Protein 1JIW (pdb70)

B-factor: mean 19.53, std 8.68, range [1.13, 108.98]

Secondary structure (DSSP, 8-state):
-B-----HHHH-EEEEEEETTSS-EEEEEEEEEEEGGGTEEEEEESGGGGGGTSSS---EEEEETTEEEEE-TTS-EEEEEEEEETTEEEEE-SSS-EEEEEE--/---HHHHHHHHHHTTT--S-SS-BTTB----HHHHHHHHTTT---PPPPTT-SSEEEEEEE-SS--HHHH-GGGT-TT-S-----B---HHHHHHHHHHHHHHHHHBSEEEEEEEESS-SSEEEEEESS-SSSSEEE--TTS-TTTTTEEEEE-BTTB-TTTS--TTSHHHHHHHHHHHHHHT---SSS--TTSS---GGG-SSTT-STTT-TT--S-GGGGT-B-TT---SS--HHHHHHHHHHH-B-TTTT-S--EEETT--S--GGGB--STT----EEE---SS--EEE-TT--S--EEE-STT-EEB-TT-BS-EEE-TT----EEE--SS--EEE--SS--EEE--SS--EEE--SS--EEE--SS--EEE-SSGGGG-SSS-EEETT--TTT-EEE-TT-HHHHTT----EE-SS--S-TTEEEEEEETTTTEEEEEEESSSSSS--EEEEEES---GGGEE-

Foldseek 3Di:
DDDPLNVVQVVQVCPLDFCDQDADLNAGGHDLLRLLCLQQVVVFADDADPPDPFREWEEAKEQDDDPCQVAVCVFDVQDGHQADKDTQDPQLVVLLVLLVVLLCLWFGYHYHYPYYHPPTQAYEIEGAHDPQDQKAAAAQVGDSSGQRYIYGHDDPVDCQLVHDDAFAPNLLSSNQRNLRSRRTAQSFDDDGRPDDDDPSRGNGQPSAQLAASNHPHHPVSSPWFLPNTGQNHGGQSSSSNSCVHGHTDLVHAQEAAEFEDPGPNPRPQRYDDAQQDRHADEDDHNHYAYEYEQARHAEAWEEAQDAQRFIAGSNTGRRYHYYPPDGHAEYEAYQEAYEYHADQEAHEYADAHYAYEYEHAHYAYEYEDHHFQYEYDDQELNRAFPVGGHEHEDDEEPRYAYEDCNYCCCPPVVAEADEDCFADQQARYKYWAADPVQQKIKIFGRRPSRRDTTHMHIYNHHYDPVRYHD/DAFDFDALVRVFAWKKKAWDVDPLIFIKGRHRDDDVQQRFGAIDGRQVSCVVQFVDGFGGKHTDRFFIFGDDRNNDGGDTFGHPDVQWTWDAGPVGIMMIMGHDD

Nearest PDB structures (foldseek):
  1jiw-assembly1_I  TM=1.010E+00  e=5.909E-21  Pseudomonas aeruginosa
  2rn4-assembly1_A  TM=8.872E-01  e=5.050E-16  Pseudomonas aeruginosa
  1smp-assembly1_I  TM=8.822E-01  e=5.347E-09  Dickeya chrysanthemi
  6iy4-assembly1_I  TM=8.997E-01  e=4.494E-07  Flavobacterium sp. YS-80-122
  7mhw-assembly1_A  TM=7.339E-01  e=1.646E-05  Escherichia coli

Structure (mmCIF, N/CA/C/O backbone):
data_1JIW
#
_entry.id   1JIW
#
_cell.length_a   75.627
_cell.length_b   118.432
_cell.length_c   91.995
_cell.angle_alpha   90.00
_cell.angle_beta   90.00
_cell.angle_gamma   90.00
#
_symmetry.space_group_name_H-M   'P 21 21 2'
#
loop_
_entity.id
_entity.type
_entity.pdbx_description
1 polymer 'ALKALINE METALLOPROTEINASE'
2 polymer 'PROTEINASE INHIBITOR'
3 non-polymer 'ZINC ION'
4 non-polymer 'CALCIUM ION'
5 water water
#
loop_
_atom_site.group_PDB
_atom_site.id
_atom_site.type_symbol
_atom_site.label_atom_id
_atom_site.label_alt_id
_atom_site.label_comp_id
_atom_site.label_asym_id
_atom_site.label_entity_id
_atom_site.label_seq_id
_atom_site.pdbx_PDB_ins_code
_atom_site.Cartn_x
_atom_site.Cartn_y
_atom_site.Cartn_z
_atom_site.occupancy
_atom_site.B_iso_or_equiv
_atom_site.auth_seq_id
_atom_site.auth_comp_id
_atom_site.auth_asym_id
_atom_site.auth_atom_id
_atom_site.pdbx_PDB_model_num
ATOM 1 N N . GLY A 1 1 ? 46.556 40.404 12.683 1.00 24.52 1 GLY P N 1
ATOM 2 C CA . GLY A 1 1 ? 46.288 39.856 11.329 1.00 21.16 1 GLY P CA 1
ATOM 3 C C . GLY A 1 1 ? 47.520 39.894 10.448 1.00 20.39 1 GLY P C 1
ATOM 4 O O . GLY A 1 1 ? 48.507 40.558 10.773 1.00 17.79 1 GLY P O 1
ATOM 5 N N . ARG A 1 2 ? 47.462 39.176 9.331 1.00 17.43 2 ARG P N 1
ATOM 6 C CA . ARG A 1 2 ? 48.574 39.127 8.391 1.00 17.67 2 ARG P CA 1
ATOM 7 C C . ARG A 1 2 ? 48.996 40.529 7.959 1.00 16.68 2 ARG P C 1
ATOM 8 O O . ARG A 1 2 ? 48.168 41.350 7.564 1.00 15.52 2 ARG P O 1
ATOM 16 N N . SER A 1 3 ? 50.294 40.796 8.040 1.00 14.92 3 SER P N 1
ATOM 17 C CA . SER A 1 3 ? 50.835 42.095 7.657 1.00 15.00 3 SER P CA 1
ATOM 18 C C . SER A 1 3 ? 50.926 42.196 6.140 1.00 16.24 3 SER P C 1
ATOM 19 O O . SER A 1 3 ? 50.800 41.195 5.432 1.00 14.14 3 SER P O 1
ATOM 22 N N . ASP A 1 4 ? 51.151 43.406 5.640 1.00 13.77 4 ASP P N 1
ATOM 23 C CA . ASP A 1 4 ? 51.294 43.592 4.207 1.00 16.47 4 ASP P CA 1
ATOM 24 C C . ASP A 1 4 ? 52.523 42.816 3.742 1.00 15.10 4 ASP P C 1
ATOM 25 O O . ASP A 1 4 ? 52.525 42.229 2.660 1.00 15.28 4 ASP P O 1
ATOM 30 N N . ALA A 1 5 ? 53.564 42.807 4.572 1.00 15.17 5 ALA P N 1
ATOM 31 C CA . ALA A 1 5 ? 54.797 42.103 4.235 1.00 12.62 5 ALA P CA 1
ATOM 32 C C . ALA A 1 5 ? 54.539 40.613 4.046 1.00 13.50 5 ALA P C 1
ATOM 33 O O . ALA A 1 5 ? 55.034 40.002 3.097 1.00 12.76 5 ALA P O 1
ATOM 35 N N . TYR A 1 6 ? 53.763 40.024 4.950 1.00 12.14 6 TYR P N 1
ATOM 36 C CA . TYR A 1 6 ? 53.462 38.606 4.836 1.00 11.20 6 TYR P CA 1
ATOM 37 C C . TYR A 1 6 ? 52.670 38.350 3.560 1.00 12.52 6 TYR P C 1
ATOM 38 O O . TYR A 1 6 ? 52.964 37.419 2.807 1.00 13.39 6 TYR P O 1
ATOM 47 N N . THR A 1 7 ? 51.665 39.185 3.316 1.00 12.32 7 THR P N 1
ATOM 48 C CA . THR A 1 7 ? 50.834 39.038 2.131 1.00 14.33 7 THR P CA 1
ATOM 49 C C . THR A 1 7 ? 51.645 39.129 0.838 1.00 14.71 7 THR P C 1
ATOM 50 O O . THR A 1 7 ? 51.368 38.412 -0.120 1.00 13.32 7 THR P O 1
ATOM 54 N N . GLN A 1 8 ? 52.646 40.005 0.805 1.00 13.63 8 GLN P N 1
ATOM 55 C CA . GLN A 1 8 ? 53.468 40.125 -0.394 1.00 14.14 8 GLN P CA 1
ATOM 56 C C . GLN A 1 8 ? 54.198 38.810 -0.648 1.00 13.23 8 GLN P C 1
ATOM 57 O O . GLN A 1 8 ? 54.275 38.344 -1.783 1.00 12.59 8 GLN P O 1
ATOM 63 N N . VAL A 1 9 ? 54.726 38.217 0.416 1.00 11.92 9 VAL P N 1
ATOM 64 C CA . VAL A 1 9 ? 55.437 36.946 0.312 1.00 13.35 9 VAL P CA 1
ATOM 65 C C . VAL A 1 9 ? 54.490 35.878 -0.215 1.00 14.15 9 VAL P C 1
ATOM 66 O O . VAL A 1 9 ? 54.764 35.221 -1.219 1.00 13.84 9 VAL P O 1
ATOM 70 N N . ASP A 1 10 ? 53.367 35.714 0.471 1.00 13.29 10 ASP P N 1
ATOM 71 C CA . ASP A 1 10 ? 52.385 34.721 0.078 1.00 15.48 10 ASP P CA 1
ATOM 72 C C . ASP A 1 10 ? 51.942 34.922 -1.371 1.00 15.00 10 ASP P C 1
ATOM 73 O O . ASP A 1 10 ? 51.866 33.964 -2.138 1.00 14.18 10 ASP P O 1
ATOM 78 N N . ASN A 1 11 ? 51.676 36.165 -1.760 1.00 12.80 11 ASN P N 1
ATOM 79 C CA . ASN A 1 11 ? 51.238 36.423 -3.127 1.00 13.66 11 ASN P CA 1
ATOM 80 C C . ASN A 1 11 ? 52.263 36.057 -4.196 1.00 14.67 11 ASN P C 1
ATOM 81 O O . ASN A 1 11 ? 51.905 35.470 -5.216 1.00 13.05 11 ASN P O 1
ATOM 86 N N . PHE A 1 12 ? 53.534 36.387 -3.979 1.00 12.52 12 PHE P N 1
ATOM 87 C CA . PHE A 1 12 ? 54.524 36.066 -5.000 1.00 14.04 12 PHE P CA 1
ATOM 88 C C . PHE A 1 12 ? 54.853 34.577 -5.049 1.00 14.50 12 PHE P C 1
ATOM 89 O O . PHE A 1 12 ? 55.212 34.049 -6.102 1.00 13.65 12 PHE P O 1
ATOM 97 N N . LEU A 1 13 ? 54.727 33.896 -3.914 1.00 13.32 13 LEU P N 1
ATOM 98 C CA . LEU A 1 13 ? 54.985 32.462 -3.877 1.00 16.06 13 LEU P CA 1
ATOM 99 C C . LEU A 1 13 ? 53.974 31.756 -4.776 1.00 18.39 13 LEU P C 1
ATOM 100 O O . LEU A 1 13 ? 54.240 30.675 -5.300 1.00 18.01 13 LEU P O 1
ATOM 105 N N . HIS A 1 14 ? 52.813 32.381 -4.946 1.00 15.65 14 HIS P N 1
ATOM 106 C CA . HIS A 1 14 ? 51.745 31.821 -5.768 1.00 17.73 14 HIS P CA 1
ATOM 107 C C . HIS A 1 14 ? 51.627 32.495 -7.134 1.00 16.23 14 HIS P C 1
ATOM 108 O O . HIS A 1 14 ? 50.664 32.264 -7.865 1.00 16.02 14 HIS P O 1
ATOM 115 N N . ALA A 1 15 ? 52.601 33.329 -7.482 1.00 15.54 15 ALA P N 1
ATOM 116 C CA . ALA A 1 15 ? 52.560 34.026 -8.763 1.00 13.46 15 ALA P CA 1
ATOM 117 C C . ALA A 1 15 ? 52.889 33.095 -9.930 1.00 15.69 15 ALA P C 1
ATOM 118 O O . ALA A 1 15 ? 53.572 32.087 -9.755 1.00 13.55 15 ALA P O 1
ATOM 120 N N . TYR A 1 16 ? 52.388 33.441 -11.113 1.00 13.33 16 TYR P N 1
ATOM 121 C CA . TYR A 1 16 ? 52.632 32.665 -12.328 1.00 14.36 16 TYR P CA 1
ATOM 122 C C . TYR A 1 16 ? 52.293 31.188 -12.145 1.00 15.95 16 TYR P C 1
ATOM 123 O O . TYR A 1 16 ? 53.041 30.310 -12.574 1.00 17.01 16 TYR P O 1
ATOM 132 N N . ALA A 1 17 ? 51.155 30.915 -11.515 1.00 14.66 17 ALA P N 1
ATOM 133 C CA . ALA A 1 17 ? 50.740 29.536 -11.275 1.00 15.55 17 ALA P CA 1
ATOM 134 C C . ALA A 1 17 ? 50.444 28.802 -12.584 1.00 13.49 17 ALA P C 1
ATOM 135 O O . ALA A 1 17 ? 49.894 29.383 -13.521 1.00 15.28 17 ALA P O 1
ATOM 137 N N . ARG A 1 18 ? 50.820 27.527 -12.647 1.00 14.15 18 ARG P N 1
ATOM 138 C CA . ARG A 1 18 ? 50.575 26.717 -13.840 1.00 14.80 18 ARG P CA 1
ATOM 139 C C . ARG A 1 18 ? 50.317 25.268 -13.440 1.00 14.74 18 ARG P C 1
ATOM 140 O O . ARG A 1 18 ? 50.722 24.836 -12.360 1.00 16.11 18 ARG P O 1
ATOM 148 N N . GLY A 1 19 ? 49.628 24.529 -14.306 1.00 14.83 19 GLY P N 1
ATOM 149 C CA . GLY A 1 19 ? 49.353 23.131 -14.026 1.00 18.28 19 GLY P CA 1
ATOM 150 C C . GLY A 1 19 ? 48.023 22.832 -13.358 1.00 20.34 19 GLY P C 1
ATOM 151 O O . GLY A 1 19 ? 47.691 21.666 -13.146 1.00 23.97 19 GLY P O 1
ATOM 152 N N . GLY A 1 20 ? 47.258 23.867 -13.025 1.00 19.67 20 GLY P N 1
ATOM 153 C CA . GLY A 1 20 ? 45.969 23.649 -12.384 1.00 23.77 20 GLY P CA 1
ATOM 154 C C . GLY A 1 20 ? 44.994 22.915 -13.290 1.00 27.17 20 GLY P C 1
ATOM 155 O O . GLY A 1 20 ? 45.285 22.692 -14.462 1.00 23.85 20 GLY P O 1
ATOM 156 N N . ASP A 1 21 ? 43.833 22.540 -12.758 1.00 26.87 21 ASP P N 1
ATOM 157 C CA . ASP A 1 21 ? 42.835 21.826 -13.549 1.00 28.99 21 ASP P CA 1
ATOM 158 C C . ASP A 1 21 ? 41.940 22.753 -14.364 1.00 26.85 21 ASP P C 1
ATOM 159 O O . ASP A 1 21 ? 41.395 22.351 -15.392 1.00 28.45 21 ASP P O 1
ATOM 164 N N . GLU A 1 22 ? 41.786 23.992 -13.910 1.00 25.88 22 GLU P N 1
ATOM 165 C CA . GLU A 1 22 ? 40.945 24.948 -14.619 1.00 26.01 22 GLU P CA 1
ATOM 166 C C . GLU A 1 22 ? 41.672 25.547 -15.817 1.00 24.66 22 GLU P C 1
ATOM 167 O O . GLU A 1 22 ? 42.902 25.579 -15.861 1.00 24.23 22 GLU P O 1
ATOM 173 N N . LEU A 1 23 ? 40.898 26.019 -16.788 1.00 23.09 23 LEU P N 1
ATOM 174 C CA . LEU A 1 23 ? 41.451 26.620 -17.994 1.00 20.51 23 LEU P CA 1
ATOM 175 C C . LEU A 1 23 ? 42.131 27.948 -17.689 1.00 22.27 23 LEU P C 1
ATOM 176 O O . LEU A 1 23 ? 41.763 28.646 -16.745 1.00 21.89 23 LEU P O 1
ATOM 181 N N . VAL A 1 24 ? 43.130 28.278 -18.501 1.00 19.59 24 VAL P N 1
ATOM 182 C CA . VAL A 1 24 ? 43.875 29.524 -18.380 1.00 18.81 24 VAL P CA 1
ATOM 183 C C . VAL A 1 24 ? 43.953 30.092 -19.793 1.00 16.15 24 VAL P C 1
ATOM 184 O O . VAL A 1 24 ? 44.454 29.433 -20.704 1.00 17.59 24 VAL P O 1
ATOM 188 N N . ASN A 1 25 ? 43.438 31.304 -19.972 1.00 16.06 25 ASN P N 1
ATOM 189 C CA . ASN A 1 25 ? 43.425 31.956 -21.277 1.00 17.16 25 ASN P CA 1
ATOM 190 C C . ASN A 1 25 ? 42.715 31.085 -22.314 1.00 18.43 25 ASN P C 1
ATOM 191 O O . ASN A 1 25 ? 43.087 31.074 -23.488 1.00 18.58 25 ASN P O 1
ATOM 196 N N . GLY A 1 26 ? 41.699 30.349 -21.871 1.00 17.82 26 GLY P N 1
ATOM 197 C CA . GLY A 1 26 ? 40.951 29.490 -22.775 1.00 18.53 26 GLY P CA 1
ATOM 198 C C . GLY A 1 26 ? 41.692 28.221 -23.159 1.00 18.66 26 GLY P C 1
ATOM 199 O O . GLY A 1 26 ? 41.292 27.511 -24.084 1.00 20.32 26 GLY P O 1
ATOM 200 N N . HIS A 1 27 ? 42.774 27.934 -22.444 1.00 15.62 27 HIS P N 1
ATOM 201 C CA . HIS A 1 27 ? 43.583 26.750 -22.715 1.00 15.04 27 HIS P CA 1
ATOM 202 C C . HIS A 1 27 ? 43.811 25.940 -21.453 1.00 14.32 27 HIS P C 1
ATOM 203 O O . HIS A 1 27 ? 43.696 26.452 -20.341 1.00 13.99 27 HIS P O 1
ATOM 210 N N . PRO A 1 28 ? 44.122 24.647 -21.609 1.00 14.41 28 PRO P N 1
ATOM 211 C CA . PRO A 1 28 ? 44.373 23.870 -20.398 1.00 14.60 28 PRO P CA 1
ATOM 212 C C . PRO A 1 28 ? 45.733 24.368 -19.906 1.00 15.04 28 PRO P C 1
ATOM 213 O O . PRO A 1 28 ? 46.541 24.847 -20.708 1.00 13.54 28 PRO P O 1
ATOM 217 N N . SER A 1 29 ? 45.976 24.278 -18.603 1.00 12.23 29 SER P N 1
ATOM 218 C CA . SER A 1 29 ? 47.240 24.720 -18.020 1.00 12.40 29 SER P CA 1
ATOM 219 C C . SER A 1 29 ? 48.120 23.496 -17.773 1.00 12.71 29 SER P C 1
ATOM 220 O O . SER A 1 29 ? 47.698 22.545 -17.121 1.00 13.42 29 SER P O 1
ATOM 223 N N . TYR A 1 30 ? 49.343 23.530 -18.292 1.00 12.76 30 TYR P N 1
ATOM 224 C CA . TYR A 1 30 ? 50.281 22.412 -18.169 1.00 12.18 30 TYR P CA 1
ATOM 225 C C . TYR A 1 30 ? 51.406 22.614 -17.167 1.00 13.93 30 TYR P C 1
ATOM 226 O O . TYR A 1 30 ? 51.874 23.735 -16.951 1.00 12.73 30 TYR P O 1
ATOM 235 N N . THR A 1 31 ? 51.849 21.509 -16.574 1.00 14.05 31 THR P N 1
ATOM 236 C CA . THR A 1 31 ? 52.973 21.542 -15.647 1.00 13.22 31 THR P CA 1
ATOM 237 C C . THR A 1 31 ? 54.186 21.546 -16.568 1.00 13.55 31 THR P C 1
ATOM 238 O O . THR A 1 31 ? 54.047 21.349 -17.774 1.00 13.41 31 THR P O 1
ATOM 242 N N . VAL A 1 32 ? 55.368 21.768 -16.006 1.00 11.14 32 VAL P N 1
ATOM 243 C CA . VAL A 1 32 ? 56.593 21.767 -16.792 1.00 11.96 32 VAL P CA 1
ATOM 244 C C . VAL A 1 32 ? 56.751 20.425 -17.511 1.00 14.50 32 VAL P C 1
ATOM 245 O O . VAL A 1 32 ? 57.067 20.375 -18.700 1.00 13.23 32 VAL P O 1
ATOM 249 N N . ASP A 1 33 ? 56.510 19.334 -16.793 1.00 14.17 33 ASP P N 1
ATOM 250 C CA . ASP A 1 33 ? 56.650 18.012 -17.392 1.00 15.43 33 ASP P CA 1
ATOM 251 C C . ASP A 1 33 ? 55.660 17.781 -18.534 1.00 14.11 33 ASP P C 1
ATOM 252 O O . ASP A 1 33 ? 56.021 17.216 -19.565 1.00 14.34 33 ASP P O 1
ATOM 257 N N . GLN A 1 34 ? 54.415 18.216 -18.359 1.00 14.26 34 GLN P N 1
ATOM 258 C CA . GLN A 1 34 ? 53.414 18.044 -19.406 1.00 14.39 34 GLN P CA 1
ATOM 259 C C . GLN A 1 34 ? 53.818 18.835 -20.645 1.00 15.63 34 GLN P C 1
ATOM 260 O O . GLN A 1 34 ? 53.653 18.370 -21.774 1.00 12.59 34 GLN P O 1
ATOM 266 N N . ALA A 1 35 ? 54.352 20.032 -20.426 1.00 14.38 35 ALA P N 1
ATOM 267 C CA . ALA A 1 35 ? 54.796 20.873 -21.528 1.00 14.31 35 ALA P CA 1
ATOM 268 C C . ALA A 1 35 ? 55.944 20.187 -22.261 1.00 14.34 35 ALA P C 1
ATOM 269 O O . ALA A 1 35 ? 56.005 20.204 -23.492 1.00 14.46 35 ALA P O 1
ATOM 271 N N . ALA A 1 36 ? 56.848 19.574 -21.500 1.00 11.90 36 ALA P N 1
ATOM 272 C CA . ALA A 1 36 ? 57.992 18.882 -22.085 1.00 12.62 36 ALA P CA 1
ATOM 273 C C . ALA A 1 36 ? 57.541 17.717 -22.964 1.00 13.04 36 ALA P C 1
ATOM 274 O O . ALA A 1 36 ? 58.050 17.531 -24.072 1.00 12.79 36 ALA P O 1
ATOM 276 N N . GLU A 1 37 ? 56.589 16.933 -22.469 1.00 14.55 37 GLU P N 1
ATOM 277 C CA . GLU A 1 37 ? 56.078 15.801 -23.238 1.00 15.37 37 GLU P CA 1
ATOM 278 C C . GLU A 1 37 ? 55.439 16.300 -24.531 1.00 14.79 37 GLU P C 1
ATOM 279 O O . GLU A 1 37 ? 55.621 15.706 -25.594 1.00 13.84 37 GLU P O 1
ATOM 285 N N . GLN A 1 38 ? 54.687 17.394 -24.431 1.00 14.17 38 GLN P N 1
ATOM 286 C CA . GLN A 1 38 ? 54.021 17.980 -25.590 1.00 13.67 38 GLN P CA 1
ATOM 287 C C . GLN A 1 38 ? 55.023 18.441 -26.650 1.00 14.51 38 GLN P C 1
ATOM 288 O O . GLN A 1 38 ? 54.831 18.202 -27.842 1.00 13.11 38 GLN P O 1
ATOM 294 N N . ILE A 1 39 ? 56.092 19.101 -26.214 1.00 13.77 39 ILE P N 1
ATOM 295 C CA . ILE A 1 39 ? 57.123 19.582 -27.128 1.00 11.46 39 ILE P CA 1
ATOM 296 C C . ILE A 1 39 ? 57.839 18.435 -27.850 1.00 13.97 39 ILE P C 1
ATOM 297 O O . ILE A 1 39 ? 58.369 18.618 -28.947 1.00 14.40 39 ILE P O 1
ATOM 302 N N . LEU A 1 40 ? 57.834 17.253 -27.240 1.00 13.35 40 LEU P N 1
ATOM 303 C CA . LEU A 1 40 ? 58.488 16.076 -27.816 1.00 14.00 40 LEU P CA 1
ATOM 304 C C . LEU A 1 40 ? 57.526 15.107 -28.507 1.00 16.45 40 LEU P C 1
ATOM 305 O O . LEU A 1 40 ? 57.920 14.003 -28.882 1.00 17.25 40 LEU P O 1
ATOM 310 N N . ARG A 1 41 ? 56.280 15.527 -28.688 1.00 16.15 41 ARG P N 1
ATOM 311 C CA . ARG A 1 41 ? 55.253 14.677 -29.285 1.00 17.02 41 ARG P CA 1
ATOM 312 C C . ARG A 1 41 ? 55.567 13.970 -30.603 1.00 19.13 41 ARG P C 1
ATOM 313 O O . ARG A 1 41 ? 55.001 12.906 -30.875 1.00 20.42 41 ARG P O 1
ATOM 321 N N . GLU A 1 42 ? 56.444 14.538 -31.425 1.00 16.28 42 GLU P N 1
ATOM 322 C CA . GLU A 1 42 ? 56.775 13.904 -32.702 1.00 17.40 42 GLU P CA 1
ATOM 323 C C . GLU A 1 42 ? 57.737 12.733 -32.533 1.00 17.12 42 GLU P C 1
ATOM 324 O O . GLU A 1 42 ? 57.969 11.965 -33.471 1.00 16.75 42 GLU P O 1
ATOM 330 N N . GLN A 1 43 ? 58.294 12.610 -31.332 1.00 15.67 43 GLN P N 1
ATOM 331 C CA . GLN A 1 43 ? 59.219 11.534 -30.998 1.00 19.07 43 GLN P CA 1
ATOM 332 C C . GLN A 1 43 ? 60.443 11.445 -31.905 1.00 21.48 43 GLN P C 1
ATOM 333 O O . GLN A 1 43 ? 60.927 10.352 -32.201 1.00 18.98 43 GLN P O 1
ATOM 339 N N . ALA A 1 44 ? 60.943 12.595 -32.345 1.00 16.66 44 ALA P N 1
ATOM 340 C CA . ALA A 1 44 ? 62.127 12.626 -33.198 1.00 16.35 44 ALA P CA 1
ATOM 341 C C . ALA A 1 44 ? 63.350 12.834 -32.312 1.00 16.12 44 ALA P C 1
ATOM 342 O O . ALA A 1 44 ? 63.267 13.501 -31.284 1.00 18.06 44 ALA P O 1
ATOM 344 N N . SER A 1 45 ? 64.483 12.258 -32.704 1.00 15.46 45 SER P N 1
ATOM 345 C CA . SER A 1 45 ? 65.708 12.417 -31.928 1.00 17.35 45 SER P CA 1
ATOM 346 C C . SER A 1 45 ? 66.900 11.816 -32.650 1.00 18.81 45 SER P C 1
ATOM 347 O O . SER A 1 45 ? 66.742 11.060 -33.613 1.00 18.91 45 SER P O 1
ATOM 350 N N . TRP A 1 46 ? 68.093 12.174 -32.188 1.00 17.97 46 TRP P N 1
ATOM 351 C CA . TRP A 1 46 ? 69.323 11.642 -32.752 1.00 19.39 46 TRP P CA 1
ATOM 352 C C . TRP A 1 46 ? 69.705 10.427 -31.925 1.00 21.20 46 TRP P C 1
ATOM 353 O O . TRP A 1 46 ? 69.442 10.385 -30.722 1.00 21.15 46 TRP P O 1
ATOM 364 N N . GLN A 1 47 ? 70.328 9.446 -32.570 1.00 21.81 47 GLN P N 1
ATOM 365 C CA . GLN A 1 47 ? 70.775 8.245 -31.881 1.00 25.62 47 GLN P CA 1
ATOM 366 C C . GLN A 1 47 ? 72.271 8.391 -31.656 1.00 25.52 47 GLN P C 1
ATOM 367 O O . GLN A 1 47 ? 73.013 8.747 -32.571 1.00 25.12 47 GLN P O 1
ATOM 373 N N . LYS A 1 48 ? 72.709 8.132 -30.431 1.00 28.39 48 LYS P N 1
ATOM 374 C CA . LYS A 1 48 ? 74.118 8.233 -30.092 1.00 32.86 48 LYS P CA 1
ATOM 375 C C . LYS A 1 48 ? 74.891 7.181 -30.883 1.00 36.12 48 LYS P C 1
ATOM 376 O O . LYS A 1 48 ? 74.447 6.039 -31.009 1.00 35.66 48 LYS P O 1
ATOM 382 N N . ALA A 1 49 ? 76.038 7.574 -31.427 1.00 37.53 49 ALA P N 1
ATOM 383 C CA . ALA A 1 49 ? 76.861 6.662 -32.214 1.00 40.13 49 ALA P CA 1
ATOM 384 C C . ALA A 1 49 ? 77.386 5.513 -31.362 1.00 42.18 49 ALA P C 1
ATOM 385 O O . ALA A 1 49 ? 77.629 5.674 -30.166 1.00 41.76 49 ALA P O 1
ATOM 387 N N . PRO A 1 50 ? 77.564 4.330 -31.973 1.00 44.70 50 PRO P N 1
ATOM 388 C CA . PRO A 1 50 ? 78.069 3.169 -31.236 1.00 46.50 50 PRO P CA 1
ATOM 389 C C . PRO A 1 50 ? 79.491 3.419 -30.743 1.00 47.06 50 PRO P C 1
ATOM 390 O O . PRO A 1 50 ? 80.395 3.684 -31.536 1.00 47.80 50 PRO P O 1
ATOM 394 N N . GLY A 1 51 ? 79.680 3.346 -29.430 1.00 48.28 51 GLY P N 1
ATOM 395 C CA . GLY A 1 51 ? 80.995 3.576 -28.864 1.00 48.01 51 GLY P CA 1
ATOM 396 C C . GLY A 1 51 ? 81.069 4.908 -28.145 1.00 47.67 51 GLY P C 1
ATOM 397 O O . GLY A 1 51 ? 82.042 5.197 -27.450 1.00 47.85 51 GLY P O 1
ATOM 398 N N . ASP A 1 52 ? 80.034 5.724 -28.320 1.00 46.54 52 ASP P N 1
ATOM 399 C CA . ASP A 1 52 ? 79.971 7.032 -27.680 1.00 45.03 52 ASP P CA 1
ATOM 400 C C . ASP A 1 52 ? 79.123 6.969 -26.418 1.00 42.77 52 ASP P C 1
ATOM 401 O O . ASP A 1 52 ? 78.037 6.391 -26.415 1.00 42.59 52 ASP P O 1
ATOM 406 N N . SER A 1 53 ? 79.629 7.561 -25.343 1.00 40.26 53 SER P N 1
ATOM 407 C CA . SER A 1 53 ? 78.911 7.583 -24.077 1.00 39.18 53 SER P CA 1
ATOM 408 C C . SER A 1 53 ? 77.963 8.776 -24.070 1.00 35.50 53 SER P C 1
ATOM 409 O O . SER A 1 53 ? 77.006 8.824 -23.297 1.00 34.88 53 SER P O 1
ATOM 412 N N . VAL A 1 54 ? 78.240 9.734 -24.947 1.00 31.41 54 VAL P N 1
ATOM 413 C CA . VAL A 1 54 ? 77.429 10.940 -25.061 1.00 26.83 54 VAL P CA 1
ATOM 414 C C . VAL A 1 54 ? 77.222 11.314 -26.527 1.00 22.62 54 VAL P C 1
ATOM 415 O O . VAL A 1 54 ? 78.145 11.219 -27.335 1.00 19.93 54 VAL P O 1
ATOM 419 N N . LEU A 1 55 ? 76.006 11.732 -26.866 1.00 19.82 55 LEU P N 1
ATOM 420 C CA . LEU A 1 55 ? 75.688 12.122 -28.236 1.00 18.43 55 LEU P CA 1
ATOM 421 C C . LEU A 1 55 ? 76.662 13.185 -28.725 1.00 17.21 55 LEU P C 1
ATOM 422 O O . LEU A 1 55 ? 76.804 14.240 -28.114 1.00 18.13 55 LEU P O 1
ATOM 427 N N . THR A 1 56 ? 77.333 12.899 -29.834 1.00 16.05 56 THR P N 1
ATOM 428 C CA . THR A 1 56 ? 78.298 13.828 -30.403 1.00 16.42 56 THR P CA 1
ATOM 429 C C . THR A 1 56 ? 77.830 14.274 -31.785 1.00 19.16 56 THR P C 1
ATOM 430 O O . THR A 1 56 ? 77.616 13.450 -32.674 1.00 18.45 56 THR P O 1
ATOM 434 N N . LEU A 1 57 ? 77.664 15.583 -31.954 1.00 17.04 57 LEU P N 1
ATOM 435 C CA . LEU A 1 57 ? 77.206 16.143 -33.219 1.00 16.51 57 LEU P CA 1
ATOM 436 C C . LEU A 1 57 ? 78.140 17.234 -33.720 1.00 15.23 57 LEU P C 1
ATOM 437 O O . LEU A 1 57 ? 78.499 18.146 -32.977 1.00 16.28 57 LEU P O 1
ATOM 442 N N . SER A 1 58 ? 78.528 17.139 -34.986 1.00 14.63 58 SER P N 1
ATOM 443 C CA . SER A 1 58 ? 79.400 18.144 -35.575 1.00 13.14 58 SER P CA 1
ATOM 444 C C . SER A 1 58 ? 78.525 19.191 -36.256 1.00 14.25 58 SER P C 1
ATOM 445 O O . SER A 1 58 ? 77.365 18.926 -36.584 1.00 13.65 58 SER P O 1
ATOM 448 N N . TYR A 1 59 ? 79.078 20.381 -36.451 1.00 14.36 59 TYR P N 1
ATOM 449 C CA . TYR A 1 59 ? 78.350 21.458 -37.108 1.00 15.85 59 TYR P CA 1
ATOM 450 C C . TYR A 1 59 ? 79.278 22.177 -38.076 1.00 14.72 59 TYR P C 1
ATOM 451 O O . TYR A 1 59 ? 80.484 22.251 -37.853 1.00 15.52 59 TYR P O 1
ATOM 460 N N . SER A 1 60 ? 78.716 22.695 -39.159 1.00 14.05 60 SER P N 1
ATOM 461 C CA . SER A 1 60 ? 79.508 23.426 -40.133 1.00 14.61 60 SER P CA 1
ATOM 462 C C . SER A 1 60 ? 78.665 24.524 -40.761 1.00 14.58 60 SER P C 1
ATOM 463 O O . SER A 1 60 ? 77.435 24.494 -40.701 1.00 13.81 60 SER P O 1
ATOM 466 N N . PHE A 1 61 ? 79.336 25.503 -41.347 1.00 12.50 61 PHE P N 1
ATOM 467 C CA . PHE A 1 61 ? 78.656 26.618 -41.988 1.00 14.29 61 PHE P CA 1
ATOM 468 C C . PHE A 1 61 ? 78.861 26.513 -43.490 1.00 14.41 61 PHE P C 1
ATOM 469 O O . PHE A 1 61 ? 79.976 26.661 -43.995 1.00 15.34 61 PHE P O 1
ATOM 477 N N . LEU A 1 62 ? 77.771 26.231 -44.194 1.00 12.85 62 LEU P N 1
ATOM 478 C CA . LEU A 1 62 ? 77.809 26.076 -45.638 1.00 13.06 62 LEU P CA 1
ATOM 479 C C . LEU A 1 62 ? 78.555 27.214 -46.316 1.00 14.59 62 LEU P C 1
ATOM 480 O O . LEU A 1 62 ? 78.458 28.370 -45.899 1.00 12.99 62 LEU P O 1
ATOM 485 N N . THR A 1 63 ? 79.302 26.872 -47.364 1.00 14.99 63 THR P N 1
ATOM 486 C CA . THR A 1 63 ? 80.062 27.854 -48.131 1.00 15.59 63 THR P CA 1
ATOM 487 C C . THR A 1 63 ? 79.353 28.101 -49.457 1.00 14.84 63 THR P C 1
ATOM 488 O O . THR A 1 63 ? 79.607 29.096 -50.138 1.00 16.68 63 THR P O 1
ATOM 492 N N . LYS A 1 64 ? 78.463 27.180 -49.811 1.00 15.96 64 LYS P N 1
ATOM 493 C CA . LYS A 1 64 ? 77.705 27.266 -51.051 1.00 16.11 64 LYS P CA 1
ATOM 494 C C . LYS A 1 64 ? 76.441 26.424 -50.903 1.00 17.40 64 LYS P C 1
ATOM 495 O O . LYS A 1 64 ? 76.303 25.648 -49.953 1.00 18.28 64 LYS P O 1
ATOM 501 N N . PRO A 1 65 ? 75.496 26.567 -51.841 1.00 15.14 65 PRO P N 1
ATOM 502 C CA . PRO A 1 65 ? 74.255 25.793 -51.770 1.00 15.97 65 PRO P CA 1
ATOM 503 C C . PRO A 1 65 ? 74.523 24.291 -51.723 1.00 17.59 65 PRO P C 1
ATOM 504 O O . PRO A 1 65 ? 75.468 23.802 -52.345 1.00 16.44 65 PRO P O 1
ATOM 508 N N . ASN A 1 66 ? 73.704 23.566 -50.968 1.00 15.35 66 ASN P N 1
ATOM 509 C CA . ASN A 1 66 ? 73.829 22.119 -50.895 1.00 18.31 66 ASN P CA 1
ATOM 510 C C . ASN A 1 66 ? 72.749 21.567 -51.823 1.00 18.42 66 ASN P C 1
ATOM 511 O O . ASN A 1 66 ? 72.069 22.335 -52.505 1.00 16.46 66 ASN P O 1
ATOM 516 N N . ASP A 1 67 ? 72.589 20.250 -51.858 1.00 20.08 67 ASP P N 1
ATOM 517 C CA . ASP A 1 67 ? 71.591 19.637 -52.730 1.00 19.89 67 ASP P CA 1
ATOM 518 C C . ASP A 1 67 ? 70.190 20.190 -52.491 1.00 20.69 67 ASP P C 1
ATOM 519 O O . ASP A 1 67 ? 69.467 20.503 -53.441 1.00 18.85 67 ASP P O 1
ATOM 524 N N . PHE A 1 68 ? 69.810 20.312 -51.224 1.00 16.84 68 PHE P N 1
ATOM 525 C CA . PHE A 1 68 ? 68.495 20.836 -50.874 1.00 18.15 68 PHE P CA 1
ATOM 526 C C . PHE A 1 68 ? 68.255 22.233 -51.440 1.00 17.40 68 PHE P C 1
ATOM 527 O O . PHE A 1 68 ? 67.227 22.486 -52.067 1.00 19.03 68 PHE P O 1
ATOM 535 N N . PHE A 1 69 ? 69.200 23.141 -51.216 1.00 16.52 69 PHE P N 1
ATOM 536 C CA . PHE A 1 69 ? 69.059 24.509 -51.707 1.00 18.04 69 PHE P CA 1
ATOM 537 C C . PHE A 1 69 ? 68.949 24.566 -53.230 1.00 19.65 69 PHE P C 1
ATOM 538 O O . PHE A 1 69 ? 68.152 25.327 -53.771 1.00 21.22 69 PHE P O 1
ATOM 546 N N . ASN A 1 70 ? 69.750 23.760 -53.919 1.00 21.87 70 ASN P N 1
ATOM 547 C CA . ASN A 1 70 ? 69.732 23.746 -55.376 1.00 23.30 70 ASN P CA 1
ATOM 548 C C . ASN A 1 70 ? 68.407 23.267 -55.967 1.00 22.78 70 ASN P C 1
ATOM 549 O O . ASN A 1 70 ? 67.910 23.847 -56.934 1.00 24.80 70 ASN P O 1
ATOM 554 N N . THR A 1 71 ? 67.836 22.217 -55.386 1.00 23.71 71 THR P N 1
ATOM 555 C CA . THR A 1 71 ? 66.569 21.670 -55.862 1.00 23.81 71 THR P CA 1
ATOM 556 C C . THR A 1 71 ? 65.660 21.328 -54.682 1.00 21.67 71 THR P C 1
ATOM 557 O O . THR A 1 71 ? 65.432 20.158 -54.378 1.00 22.71 71 THR P O 1
ATOM 561 N N . PRO A 1 72 ? 65.121 22.354 -54.006 1.00 20.37 72 PRO P N 1
ATOM 562 C CA . PRO A 1 72 ? 64.236 22.177 -52.849 1.00 19.85 72 PRO P CA 1
ATOM 563 C C . PRO A 1 72 ? 63.016 21.305 -53.129 1.00 21.68 72 PRO P C 1
ATOM 564 O O . PRO A 1 72 ? 62.634 20.475 -52.303 1.00 20.83 72 PRO P O 1
ATOM 568 N N . TRP A 1 73 ? 62.412 21.506 -54.297 1.00 20.82 73 TRP P N 1
ATOM 569 C CA . TRP A 1 73 ? 61.216 20.771 -54.705 1.00 24.81 73 TRP P CA 1
ATOM 570 C C . TRP A 1 73 ? 61.366 19.251 -54.671 1.00 24.39 73 TRP P C 1
ATOM 571 O O . TRP A 1 73 ? 60.371 18.526 -54.628 1.00 25.77 73 TRP P O 1
ATOM 582 N N . LYS A 1 74 ? 62.604 18.770 -54.701 1.00 25.99 74 LYS P N 1
ATOM 583 C CA . LYS A 1 74 ? 62.864 17.334 -54.675 1.00 28.99 74 LYS P CA 1
ATOM 584 C C . LYS A 1 74 ? 62.808 16.762 -53.259 1.00 29.72 74 LYS P C 1
ATOM 585 O O . LYS A 1 74 ? 62.744 15.543 -53.077 1.00 28.55 74 LYS P O 1
ATOM 591 N N . TYR A 1 75 ? 62.820 17.643 -52.262 1.00 27.44 75 TYR P N 1
ATOM 592 C CA . TYR A 1 75 ? 62.793 17.221 -50.865 1.00 26.39 75 TYR P CA 1
ATOM 593 C C . TYR A 1 75 ? 61.591 17.785 -50.112 1.00 25.95 75 TYR P C 1
ATOM 594 O O . TYR A 1 75 ? 61.085 17.161 -49.181 1.00 27.13 75 TYR P O 1
ATOM 603 N N . VAL A 1 76 ? 61.148 18.971 -50.515 1.00 25.54 76 VAL P N 1
ATOM 604 C CA . VAL A 1 76 ? 59.996 19.625 -49.900 1.00 28.40 76 VAL P CA 1
ATOM 605 C C . VAL A 1 76 ? 59.080 20.110 -51.025 1.00 30.63 76 VAL P C 1
ATOM 606 O O . VAL A 1 76 ? 59.424 21.028 -51.767 1.00 30.49 76 VAL P O 1
ATOM 610 N N . SER A 1 77 ? 57.915 19.482 -51.140 1.00 34.63 77 SER P N 1
ATOM 611 C CA . SER A 1 77 ? 56.942 19.802 -52.183 1.00 35.93 77 SER P CA 1
ATOM 612 C C . SER A 1 77 ? 56.627 21.285 -52.401 1.00 36.81 77 SER P C 1
ATOM 613 O O . SER A 1 77 ? 56.660 21.777 -53.530 1.00 38.39 77 SER P O 1
ATOM 616 N N . ASP A 1 78 ? 56.324 21.990 -51.320 1.00 35.44 78 ASP P N 1
ATOM 617 C CA . ASP A 1 78 ? 55.964 23.404 -51.386 1.00 39.79 78 ASP P CA 1
ATOM 618 C C . ASP A 1 78 ? 57.013 24.353 -51.973 1.00 37.13 78 ASP P C 1
ATOM 619 O O . ASP A 1 78 ? 56.676 25.288 -52.701 1.00 37.61 78 ASP P O 1
ATOM 624 N N . ILE A 1 79 ? 58.279 24.108 -51.655 1.00 36.19 79 ILE P N 1
ATOM 625 C CA . ILE A 1 79 ? 59.370 24.975 -52.090 1.00 32.36 79 ILE P CA 1
ATOM 626 C C . ILE A 1 79 ? 59.983 24.713 -53.464 1.00 29.74 79 ILE P C 1
ATOM 627 O O . ILE A 1 79 ? 60.385 23.594 -53.777 1.00 28.41 79 ILE P O 1
ATOM 632 N N . TYR A 1 80 ? 60.068 25.764 -54.276 1.00 29.25 80 TYR P N 1
ATOM 633 C CA . TYR A 1 80 ? 60.658 25.659 -55.607 1.00 27.57 80 TYR P CA 1
ATOM 634 C C . TYR A 1 80 ? 61.978 26.418 -55.684 1.00 27.41 80 TYR P C 1
ATOM 635 O O . TYR A 1 80 ? 62.884 26.033 -56.422 1.00 26.84 80 TYR P O 1
ATOM 644 N N . SER A 1 81 ? 62.080 27.498 -54.918 1.00 24.70 81 SER P N 1
ATOM 645 C CA . SER A 1 81 ? 63.292 28.308 -54.903 1.00 22.48 81 SER P CA 1
ATOM 646 C C . SER A 1 81 ? 63.476 29.018 -53.569 1.00 22.51 81 SER P C 1
ATOM 647 O O . SER A 1 81 ? 62.512 29.516 -52.981 1.00 21.40 81 SER P O 1
ATOM 650 N N . LEU A 1 82 ? 64.716 29.055 -53.091 1.00 18.91 82 LEU P N 1
ATOM 651 C CA . LEU A 1 82 ? 65.027 29.726 -51.837 1.00 17.97 82 LEU P CA 1
ATOM 652 C C . LEU A 1 82 ? 65.761 31.031 -52.129 1.00 16.14 82 LEU P C 1
ATOM 653 O O . LEU A 1 82 ? 66.229 31.711 -51.221 1.00 16.20 82 LEU P O 1
ATOM 658 N N . GLY A 1 83 ? 65.851 31.372 -53.411 1.00 16.27 83 GLY P N 1
ATOM 659 C CA . GLY A 1 83 ? 66.506 32.608 -53.807 1.00 14.78 83 GLY P CA 1
ATOM 660 C C . GLY A 1 83 ? 68.022 32.564 -53.814 1.00 17.60 83 GLY P C 1
ATOM 661 O O . GLY A 1 83 ? 68.627 31.586 -54.254 1.00 19.71 83 GLY P O 1
ATOM 662 N N . LYS A 1 84 ? 68.635 33.633 -53.317 1.00 17.70 84 LYS P N 1
ATOM 663 C CA . LYS A 1 84 ? 70.086 33.728 -53.272 1.00 19.60 84 LYS P CA 1
ATOM 664 C C . LYS A 1 84 ? 70.662 33.165 -51.981 1.00 18.84 84 LYS P C 1
ATOM 665 O O . LYS A 1 84 ? 70.203 33.491 -50.885 1.00 18.52 84 LYS P O 1
ATOM 671 N N . PHE A 1 85 ? 71.674 32.319 -52.121 1.00 18.12 85 PHE P N 1
ATOM 672 C CA . PHE A 1 85 ? 72.339 31.728 -50.971 1.00 16.46 85 PHE P CA 1
ATOM 673 C C . PHE A 1 85 ? 73.485 32.618 -50.511 1.00 18.31 85 PHE P C 1
ATOM 674 O O . PHE A 1 85 ? 74.132 33.279 -51.318 1.00 17.57 85 PHE P O 1
ATOM 682 N N . SER A 1 86 ? 73.725 32.635 -49.205 1.00 17.38 86 SER P N 1
ATOM 683 C CA . SER A 1 86 ? 74.835 33.391 -48.646 1.00 16.83 86 SER P CA 1
ATOM 684 C C . SER A 1 86 ? 75.293 32.644 -47.405 1.00 15.91 86 SER P C 1
ATOM 685 O O . SER A 1 86 ? 74.482 32.052 -46.691 1.00 16.10 86 SER P O 1
ATOM 688 N N . ALA A 1 87 ? 76.597 32.644 -47.168 1.00 16.62 87 ALA P N 1
ATOM 689 C CA . ALA A 1 87 ? 77.147 31.956 -46.012 1.00 16.93 87 ALA P CA 1
ATOM 690 C C . ALA A 1 87 ? 76.995 32.802 -44.758 1.00 16.45 87 ALA P C 1
ATOM 691 O O . ALA A 1 87 ? 76.875 34.025 -44.830 1.00 15.81 87 ALA P O 1
ATOM 693 N N . PHE A 1 88 ? 76.996 32.135 -43.609 1.00 15.79 88 PHE P N 1
ATOM 694 C CA . PHE A 1 88 ? 76.892 32.815 -42.326 1.00 16.54 88 PHE P CA 1
ATOM 695 C C . PHE A 1 88 ? 78.082 33.754 -42.179 1.00 16.58 88 PHE P C 1
ATOM 696 O O . PHE A 1 88 ? 79.219 33.374 -42.471 1.00 16.79 88 PHE P O 1
ATOM 704 N N . SER A 1 89 ? 77.819 34.981 -41.743 1.00 15.59 89 SER P N 1
ATOM 705 C CA . SER A 1 89 ? 78.880 35.960 -41.543 1.00 15.51 89 SER P CA 1
ATOM 706 C C . SER A 1 89 ? 79.655 35.561 -40.296 1.00 14.92 89 SER P C 1
ATOM 707 O O . SER A 1 89 ? 79.267 34.626 -39.591 1.00 14.73 89 SER P O 1
ATOM 710 N N . ALA A 1 90 ? 80.744 36.270 -40.017 1.00 14.25 90 ALA P N 1
ATOM 711 C CA . ALA A 1 90 ? 81.546 35.969 -38.839 1.00 13.40 90 ALA P CA 1
ATOM 712 C C . ALA A 1 90 ? 80.695 36.126 -37.580 1.00 14.81 90 ALA P C 1
ATOM 713 O O . ALA A 1 90 ? 80.778 35.313 -36.660 1.00 15.66 90 ALA P O 1
ATOM 715 N N . GLN A 1 91 ? 79.876 37.176 -37.549 1.00 14.13 91 GLN P N 1
ATOM 716 C CA . GLN A 1 91 ? 79.006 37.445 -36.409 1.00 15.44 91 GLN P CA 1
ATOM 717 C C . GLN A 1 91 ? 77.966 36.337 -36.259 1.00 15.39 91 GLN P C 1
ATOM 718 O O . GLN A 1 91 ? 77.699 35.871 -35.151 1.00 15.38 91 GLN P O 1
ATOM 724 N N . GLN A 1 92 ? 77.376 35.914 -37.371 1.00 13.72 92 GLN P N 1
ATOM 725 C CA . GLN A 1 92 ? 76.376 34.853 -37.317 1.00 13.86 92 GLN P CA 1
ATOM 726 C C . GLN A 1 92 ? 76.983 33.565 -36.785 1.00 13.80 92 GLN P C 1
ATOM 727 O O . GLN A 1 92 ? 76.368 32.873 -35.975 1.00 11.86 92 GLN P O 1
ATOM 733 N N . GLN A 1 93 ? 78.187 33.241 -37.250 1.00 14.18 93 GLN P N 1
ATOM 734 C CA . GLN A 1 93 ? 78.855 32.022 -36.811 1.00 11.61 93 GLN P CA 1
ATOM 735 C C . GLN A 1 93 ? 79.192 32.058 -35.326 1.00 11.63 93 GLN P C 1
ATOM 736 O O . GLN A 1 93 ? 79.009 31.067 -34.622 1.00 13.42 93 GLN P O 1
ATOM 742 N N . ALA A 1 94 ? 79.671 33.203 -34.849 1.00 11.17 94 ALA P N 1
ATOM 743 C CA . ALA A 1 94 ? 80.017 33.345 -33.439 1.00 12.59 94 ALA P CA 1
ATOM 744 C C . ALA A 1 94 ? 78.775 33.180 -32.564 1.00 14.10 94 ALA P C 1
ATOM 745 O O . ALA A 1 94 ? 78.821 32.522 -31.525 1.00 12.29 94 ALA P O 1
ATOM 747 N N . GLN A 1 95 ? 77.665 33.775 -32.990 1.00 12.92 95 GLN P N 1
ATOM 748 C CA . GLN A 1 95 ? 76.424 33.688 -32.225 1.00 11.66 95 GLN P CA 1
ATOM 749 C C . GLN A 1 95 ? 75.816 32.292 -32.292 1.00 11.68 95 GLN P C 1
ATOM 750 O O . GLN A 1 95 ? 75.238 31.816 -31.316 1.00 13.54 95 GLN P O 1
ATOM 756 N N . ALA A 1 96 ? 75.948 31.633 -33.440 1.00 11.36 96 ALA P N 1
ATOM 757 C CA . ALA A 1 96 ? 75.416 30.283 -33.593 1.00 11.88 96 ALA P CA 1
ATOM 758 C C . ALA A 1 96 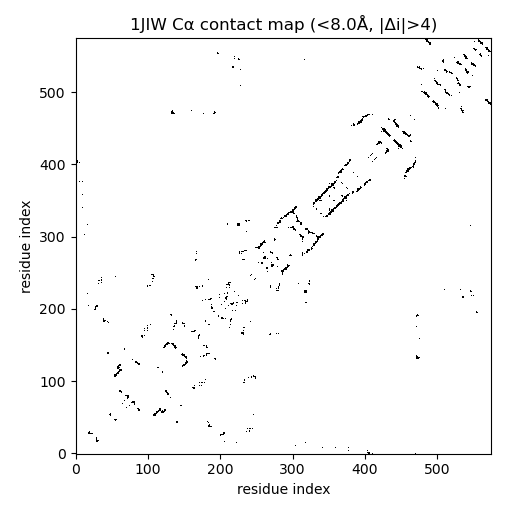? 76.124 29.375 -32.592 1.00 11.76 96 ALA P C 1
ATOM 759 O O . ALA A 1 96 ? 75.507 28.509 -31.968 1.00 12.29 96 ALA P O 1
ATOM 761 N N . LYS A 1 97 ? 77.426 29.584 -32.436 1.00 12.71 97 LYS P N 1
ATOM 762 C CA . LYS A 1 97 ? 78.200 28.788 -31.499 1.00 11.21 97 LYS P CA 1
ATOM 763 C C . LYS A 1 97 ? 77.707 29.002 -30.068 1.00 12.58 97 LYS P C 1
ATOM 764 O O . LYS A 1 97 ? 77.649 28.057 -29.284 1.00 11.91 97 LYS P O 1
ATOM 770 N N . LEU A 1 98 ? 77.347 30.237 -29.722 1.00 11.53 98 LEU P N 1
ATOM 771 C CA . LEU A 1 98 ? 76.846 30.506 -28.376 1.00 12.68 98 LEU P CA 1
ATOM 772 C C . LEU A 1 98 ? 75.498 29.818 -28.158 1.00 10.40 98 LEU P C 1
ATOM 773 O O . LEU A 1 98 ? 75.218 29.320 -27.064 1.00 11.43 98 LEU P O 1
ATOM 778 N N . SER A 1 99 ? 74.661 29.790 -29.193 1.00 12.02 99 SER P N 1
ATOM 779 C CA . SER A 1 99 ? 73.364 29.129 -29.087 1.00 10.07 99 SER P CA 1
ATOM 780 C C . SER A 1 99 ? 73.569 27.618 -28.962 1.00 11.19 99 SER P C 1
ATOM 781 O O . SER A 1 99 ? 72.920 26.962 -28.143 1.00 12.37 99 SER P O 1
ATOM 784 N N . LEU A 1 100 ? 74.469 27.067 -29.772 1.00 11.69 100 LEU P N 1
ATOM 785 C CA . LEU A 1 100 ? 74.749 25.639 -29.701 1.00 11.52 100 LEU P CA 1
ATOM 786 C C . LEU A 1 100 ? 75.194 25.327 -28.279 1.00 11.07 100 LEU P C 1
ATOM 787 O O . LEU A 1 100 ? 74.679 24.409 -27.643 1.00 11.70 100 LEU P O 1
ATOM 792 N N . GLN A 1 101 ? 76.137 26.117 -27.773 1.00 12.50 101 GLN P N 1
ATOM 793 C CA . GLN A 1 101 ? 76.648 25.925 -26.421 1.00 11.54 101 GLN P CA 1
ATOM 794 C C . GLN A 1 101 ? 75.559 25.989 -25.350 1.00 14.08 101 GLN P C 1
ATOM 795 O O . GLN A 1 101 ? 75.608 25.240 -24.372 1.00 11.38 101 GLN P O 1
ATOM 801 N N . SER A 1 102 ? 74.578 26.871 -25.524 1.00 12.88 102 SER P N 1
ATOM 802 C CA . SER A 1 102 ? 73.521 26.984 -24.524 1.00 11.37 102 SER P CA 1
ATOM 803 C C . SER A 1 102 ? 72.685 25.706 -24.458 1.00 12.42 102 SER P C 1
ATOM 804 O O . SER A 1 102 ? 72.091 25.400 -23.424 1.00 11.10 102 SER P O 1
ATOM 807 N N . TRP A 1 103 ? 72.642 24.955 -25.554 1.00 11.59 103 TRP P N 1
ATOM 808 C CA . TRP A 1 103 ? 71.910 23.694 -25.559 1.00 12.45 103 TRP P CA 1
ATOM 809 C C . TRP A 1 103 ? 72.771 22.600 -24.917 1.00 12.47 103 TRP P C 1
ATOM 810 O O . TRP A 1 103 ? 72.295 21.849 -24.067 1.00 12.96 103 TRP P O 1
ATOM 821 N N . SER A 1 104 ? 74.039 22.510 -25.314 1.00 13.18 104 SER P N 1
ATOM 822 C CA . SER A 1 104 ? 74.907 21.481 -24.746 1.00 12.71 104 SER P CA 1
ATOM 823 C C . SER A 1 104 ? 75.192 21.708 -23.259 1.00 14.20 104 SER P C 1
ATOM 824 O O . SER A 1 104 ? 75.617 20.786 -22.564 1.00 15.08 104 SER P O 1
ATOM 827 N N . ASP A 1 105 ? 74.957 22.926 -22.772 1.00 12.73 105 ASP P N 1
ATOM 828 C CA . ASP A 1 105 ? 75.158 23.232 -21.350 1.00 14.38 105 ASP P CA 1
ATOM 829 C C . ASP A 1 105 ? 74.119 22.517 -20.485 1.00 12.05 105 ASP P C 1
ATOM 830 O O . ASP A 1 105 ? 74.403 22.117 -19.354 1.00 12.62 105 ASP P O 1
ATOM 835 N N . VAL A 1 106 ? 72.909 22.369 -21.016 1.00 12.22 106 VAL P N 1
ATOM 836 C CA . VAL A 1 106 ? 71.833 21.769 -20.243 1.00 10.72 106 VAL P CA 1
ATOM 837 C C . VAL A 1 106 ? 71.561 20.284 -20.444 1.00 12.33 106 VAL P C 1
ATOM 838 O O . VAL A 1 106 ? 70.890 19.670 -19.619 1.00 14.10 106 VAL P O 1
ATOM 842 N N . THR A 1 107 ? 72.072 19.708 -21.526 1.00 12.52 107 THR P N 1
ATOM 843 C CA . THR A 1 107 ? 71.853 18.289 -21.785 1.00 14.21 107 THR P CA 1
ATOM 844 C C . THR A 1 107 ? 73.154 17.635 -22.245 1.00 15.69 107 THR P C 1
ATOM 845 O O . THR A 1 107 ? 74.145 18.319 -22.501 1.00 12.90 107 THR P O 1
ATOM 849 N N . ASN A 1 108 ? 73.147 16.312 -22.356 1.00 15.06 108 ASN P N 1
ATOM 850 C CA . ASN A 1 108 ? 74.347 15.589 -22.746 1.00 16.40 108 ASN P CA 1
ATOM 851 C C . ASN A 1 108 ? 74.594 15.473 -24.246 1.00 17.37 108 ASN P C 1
ATOM 852 O O . ASN A 1 108 ? 74.252 14.473 -24.879 1.00 16.44 108 ASN P O 1
ATOM 857 N N . ILE A 1 109 ? 75.201 16.519 -24.799 1.00 14.39 109 ILE P N 1
ATOM 858 C CA . ILE A 1 109 ? 75.552 16.582 -26.213 1.00 13.80 109 ILE P CA 1
ATOM 859 C C . ILE A 1 109 ? 76.917 17.251 -26.326 1.00 16.12 109 ILE P C 1
ATOM 860 O O . ILE A 1 109 ? 77.191 18.235 -25.637 1.00 16.71 109 ILE P O 1
ATOM 865 N N . HIS A 1 110 ? 77.781 16.702 -27.174 1.00 15.92 110 HIS P N 1
ATOM 866 C CA . HIS A 1 110 ? 79.092 17.296 -27.407 1.00 18.99 110 HIS P CA 1
ATOM 867 C C . HIS A 1 110 ? 79.117 17.787 -28.847 1.00 17.47 110 HIS P C 1
ATOM 868 O O . HIS A 1 110 ? 79.100 16.988 -29.783 1.00 18.22 110 HIS P O 1
ATOM 875 N N . PHE A 1 111 ? 79.132 19.103 -29.025 1.00 16.52 111 PHE P N 1
ATOM 876 C CA . PHE A 1 111 ? 79.168 19.673 -30.364 1.00 14.17 111 PHE P CA 1
ATOM 877 C C . PHE A 1 111 ? 80.616 19.776 -30.821 1.00 17.32 111 PHE P C 1
ATOM 878 O O . PHE A 1 111 ? 81.492 20.182 -30.052 1.00 17.16 111 PHE P O 1
ATOM 886 N N . VAL A 1 112 ? 80.861 19.389 -32.070 1.00 15.69 112 VAL P N 1
ATOM 887 C CA . VAL A 1 112 ? 82.205 19.419 -32.637 1.00 17.93 112 VAL P CA 1
ATOM 888 C C . VAL A 1 112 ? 82.265 20.329 -33.860 1.00 16.87 112 VAL P C 1
ATOM 889 O O . VAL A 1 112 ? 81.471 20.188 -34.789 1.00 19.29 112 VAL P O 1
ATOM 893 N N . ASP A 1 113 ? 83.209 21.264 -33.849 1.00 17.67 113 ASP P N 1
ATOM 894 C CA . ASP A 1 113 ? 83.377 22.203 -34.952 1.00 17.45 113 ASP P CA 1
ATOM 895 C C . ASP A 1 113 ? 83.907 21.479 -36.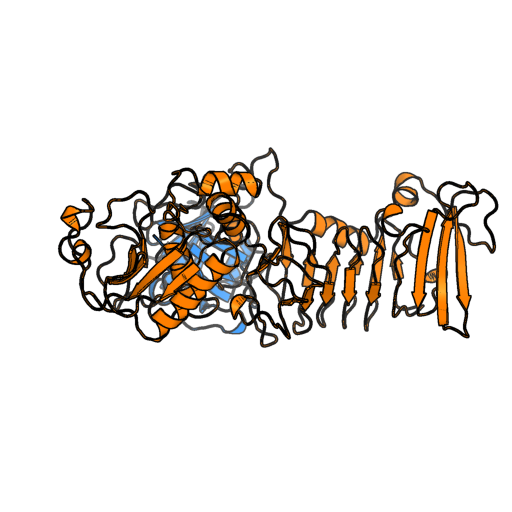190 1.00 19.71 113 ASP P C 1
ATOM 896 O O . ASP A 1 113 ? 85.012 20.928 -36.168 1.00 19.84 113 ASP P O 1
ATOM 901 N N . ALA A 1 114 ? 83.115 21.479 -37.262 1.00 17.85 114 ALA P N 1
ATOM 902 C CA . ALA A 1 114 ? 83.504 20.830 -38.513 1.00 18.29 114 ALA P CA 1
ATOM 903 C C . ALA A 1 114 ? 83.894 21.864 -39.571 1.00 18.11 114 ALA P C 1
ATOM 904 O O . ALA A 1 114 ? 84.012 21.544 -40.755 1.00 19.81 114 ALA P O 1
ATOM 906 N N . GLY A 1 115 ? 84.070 23.109 -39.134 1.00 17.57 115 GLY P N 1
ATOM 907 C CA . GLY A 1 115 ? 84.493 24.175 -40.030 1.00 17.39 115 GLY P CA 1
ATOM 908 C C . GLY A 1 115 ? 83.524 24.761 -41.039 1.00 17.70 115 GLY P C 1
ATOM 909 O O . GLY A 1 115 ? 82.327 24.901 -40.780 1.00 14.66 115 GLY P O 1
ATOM 910 N N . GLN A 1 116 ? 84.073 25.123 -42.197 1.00 18.77 116 GLN P N 1
ATOM 911 C CA . GLN A 1 116 ? 83.312 25.720 -43.289 1.00 17.30 116 GLN P CA 1
ATOM 912 C C . GLN A 1 116 ? 83.067 24.675 -44.368 1.00 19.01 116 GLN P C 1
ATOM 913 O O . GLN A 1 116 ? 84.007 24.070 -44.886 1.00 20.33 116 GLN P O 1
ATOM 919 N N . GLY A 1 117 ? 81.802 24.474 -44.711 1.00 17.21 117 GLY P N 1
ATOM 920 C CA . GLY A 1 117 ? 81.465 23.486 -45.715 1.00 17.78 117 GLY P CA 1
ATOM 921 C C . GLY A 1 117 ? 80.221 22.716 -45.326 1.00 19.21 117 GLY P C 1
ATOM 922 O O . GLY A 1 117 ? 79.441 23.170 -44.485 1.00 16.78 117 GLY P O 1
ATOM 923 N N . ASP A 1 118 ? 80.050 21.538 -45.917 1.00 16.88 118 ASP P N 1
ATOM 924 C CA . ASP A 1 118 ? 78.878 20.712 -45.664 1.00 19.08 118 ASP P CA 1
ATOM 925 C C . ASP A 1 118 ? 79.190 19.362 -45.011 1.00 19.68 118 ASP P C 1
ATOM 926 O O . ASP A 1 118 ? 78.562 18.356 -45.327 1.00 25.04 118 ASP P O 1
ATOM 931 N N . GLN A 1 119 ? 80.148 19.339 -44.090 1.00 20.71 119 GLN P N 1
ATOM 932 C CA . GLN A 1 119 ? 80.510 18.087 -43.431 1.00 24.33 119 GLN P CA 1
ATOM 933 C C . GLN A 1 119 ? 79.814 17.878 -42.085 1.00 22.26 119 GLN P C 1
ATOM 934 O O . GLN A 1 119 ? 79.774 16.762 -41.569 1.00 21.24 119 GLN P O 1
ATOM 940 N N . GLY A 1 120 ? 79.246 18.942 -41.527 1.00 18.73 120 GLY P N 1
ATOM 941 C CA . GLY A 1 120 ? 78.595 18.824 -40.231 1.00 15.62 120 GLY P CA 1
ATOM 942 C C . GLY A 1 120 ? 77.257 18.107 -40.167 1.00 16.68 120 GLY P C 1
ATOM 943 O O . GLY A 1 120 ? 76.481 18.122 -41.125 1.00 17.14 120 GLY P O 1
ATOM 944 N N . ASP A 1 121 ? 76.991 17.465 -39.031 1.00 15.28 121 ASP P N 1
ATOM 945 C CA . ASP A 1 121 ? 75.722 16.775 -38.830 1.00 14.30 121 ASP P CA 1
ATOM 946 C C . ASP A 1 121 ? 74.645 17.853 -38.860 1.00 14.78 121 ASP P C 1
ATOM 947 O O . ASP A 1 121 ? 73.519 17.612 -39.295 1.00 14.59 121 ASP P O 1
ATOM 952 N N . LEU A 1 122 ? 75.016 19.038 -38.380 1.00 15.29 122 LEU P N 1
ATOM 953 C CA . LEU A 1 122 ? 74.133 20.200 -38.374 1.00 13.78 122 LEU P CA 1
ATOM 954 C C . LEU A 1 122 ? 74.796 21.234 -39.280 1.00 13.48 122 LEU P C 1
ATOM 955 O O . LEU A 1 122 ? 76.007 21.437 -39.198 1.00 13.82 122 LEU P O 1
ATOM 960 N N . THR A 1 123 ? 74.023 21.874 -40.154 1.00 12.22 123 THR P N 1
ATOM 961 C CA . THR A 1 123 ? 74.587 22.900 -41.026 1.00 14.23 123 THR P CA 1
ATOM 962 C C . THR A 1 123 ? 73.740 24.164 -40.978 1.00 14.42 123 THR P C 1
ATOM 963 O O . THR A 1 123 ? 72.545 24.113 -40.676 1.00 12.08 123 THR P O 1
ATOM 967 N N . PHE A 1 124 ? 74.376 25.292 -41.282 1.00 13.50 124 PHE P N 1
ATOM 968 C CA . PHE A 1 124 ? 73.719 26.595 -41.267 1.00 15.44 124 PHE P CA 1
ATOM 969 C C . PHE A 1 124 ? 73.930 27.332 -42.585 1.00 13.73 124 PHE P C 1
ATOM 970 O O . PHE A 1 124 ? 75.003 27.253 -43.179 1.00 15.79 124 PHE P O 1
ATOM 978 N N . GLY A 1 125 ? 72.910 28.065 -43.022 1.00 13.93 125 GLY P N 1
ATOM 979 C CA . GLY A 1 125 ? 73.011 28.828 -44.255 1.00 15.25 125 GLY P CA 1
ATOM 980 C C . GLY A 1 125 ? 71.926 29.889 -44.330 1.00 15.61 125 GLY P C 1
ATOM 981 O O . GLY A 1 125 ? 70.929 29.804 -43.612 1.00 13.70 125 GLY P O 1
ATOM 982 N N . ASN A 1 126 ? 72.123 30.891 -45.186 1.00 13.60 126 ASN P N 1
ATOM 983 C CA . ASN A 1 126 ? 71.145 31.964 -45.363 1.00 13.82 126 ASN P CA 1
ATOM 984 C C . ASN A 1 126 ? 70.482 31.847 -46.736 1.00 14.11 126 ASN P C 1
ATOM 985 O O . ASN A 1 126 ? 71.082 31.331 -47.683 1.00 13.71 126 ASN P O 1
ATOM 990 N N . PHE A 1 127 ? 69.247 32.333 -46.836 1.00 12.47 127 PHE P N 1
ATOM 991 C CA . PHE A 1 127 ? 68.507 32.328 -48.098 1.00 11.57 127 PHE P CA 1
ATOM 992 C C . PHE A 1 127 ? 67.755 33.659 -48.197 1.00 14.10 127 PHE P C 1
ATOM 993 O O . PHE A 1 127 ? 67.519 34.311 -47.179 1.00 14.69 127 PHE P O 1
ATOM 1001 N N . SER A 1 128 ? 67.380 34.069 -49.407 1.00 15.26 128 SER P N 1
ATOM 1002 C CA . SER A 1 128 ? 66.710 35.362 -49.578 1.00 16.61 128 SER P CA 1
ATOM 1003 C C . SER A 1 128 ? 65.230 35.348 -49.945 1.00 15.52 128 SER P C 1
ATOM 1004 O O . SER A 1 128 ? 64.558 36.378 -49.833 1.00 15.51 128 SER P O 1
ATOM 1007 N N . SER A 1 129 ? 64.725 34.203 -50.395 1.00 15.49 129 SER P N 1
ATOM 1008 C CA . SER A 1 129 ? 63.321 34.094 -50.778 1.00 18.00 129 SER P CA 1
ATOM 1009 C C . SER A 1 129 ? 62.503 33.419 -49.693 1.00 14.92 129 SER P C 1
ATOM 1010 O O . SER A 1 129 ? 62.509 32.197 -49.553 1.00 14.38 129 SER P O 1
ATOM 1013 N N . SER A 1 130 ? 61.785 34.234 -48.933 1.00 17.75 130 SER P N 1
ATOM 1014 C CA . SER A 1 130 ? 60.962 33.737 -47.844 1.00 16.78 130 SER P CA 1
ATOM 1015 C C . SER A 1 130 ? 59.996 32.637 -48.247 1.00 17.10 130 SER P C 1
ATOM 1016 O O . SER A 1 130 ? 59.474 32.620 -49.364 1.00 19.22 130 SER P O 1
ATOM 1019 N N . VAL A 1 131 ? 59.770 31.708 -47.326 1.00 17.01 131 VAL P N 1
ATOM 1020 C CA . VAL A 1 131 ? 58.824 30.630 -47.553 1.00 15.91 131 VAL P CA 1
ATOM 1021 C C . VAL A 1 131 ? 57.722 30.766 -46.507 1.00 16.74 131 VAL P C 1
ATOM 1022 O O . VAL A 1 131 ? 57.009 29.810 -46.204 1.00 18.22 131 VAL P O 1
ATOM 1026 N N . GLY A 1 132 ? 57.593 31.973 -45.957 1.00 17.26 132 GLY P N 1
ATOM 1027 C CA . GLY A 1 132 ? 56.561 32.225 -44.964 1.00 15.95 132 GLY P CA 1
ATOM 1028 C C . GLY A 1 132 ? 57.048 32.802 -43.649 1.00 15.70 132 GLY P C 1
ATOM 1029 O O . GLY A 1 132 ? 56.298 33.505 -42.963 1.00 14.90 132 GLY P O 1
ATOM 1030 N N . GLY A 1 133 ? 58.300 32.517 -43.296 1.00 15.32 133 GLY P N 1
ATOM 1031 C CA . GLY A 1 133 ? 58.843 33.014 -42.040 1.00 13.94 133 GLY P CA 1
ATOM 1032 C C . GLY A 1 133 ? 60.260 33.564 -42.094 1.00 12.51 133 GLY P C 1
ATOM 1033 O O . GLY A 1 133 ? 60.819 33.787 -43.170 1.00 15.70 133 GLY P O 1
ATOM 1034 N N . ALA A 1 134 ? 60.838 33.776 -40.914 1.00 12.70 134 ALA P N 1
ATOM 1035 C CA . ALA A 1 134 ? 62.186 34.319 -40.771 1.00 11.96 134 ALA P CA 1
ATOM 1036 C C . ALA A 1 134 ? 63.280 33.263 -40.884 1.00 11.04 134 ALA P C 1
ATOM 1037 O O . ALA A 1 134 ? 64.448 33.591 -41.088 1.00 13.10 134 ALA P O 1
ATOM 1039 N N . ALA A 1 135 ? 62.902 32.000 -40.736 1.00 12.16 135 ALA P N 1
ATOM 1040 C CA . ALA A 1 135 ? 63.858 30.903 -40.809 1.00 11.34 135 ALA P CA 1
ATOM 1041 C C . ALA A 1 135 ? 63.109 29.584 -40.695 1.00 11.55 135 ALA P C 1
ATOM 1042 O O . ALA A 1 135 ? 61.900 29.564 -40.468 1.00 13.50 135 ALA P O 1
ATOM 1044 N N . PHE A 1 136 ? 63.828 28.481 -40.869 1.00 11.49 136 PHE P N 1
ATOM 1045 C CA . PHE A 1 136 ? 63.223 27.167 -40.740 1.00 11.81 136 PHE P CA 1
ATOM 1046 C C . PHE A 1 136 ? 64.298 26.117 -40.508 1.00 12.28 136 PHE P C 1
ATOM 1047 O O . PHE A 1 136 ? 65.487 26.377 -40.709 1.00 14.77 136 PHE P O 1
ATOM 1055 N N . ALA A 1 137 ? 63.880 24.943 -40.052 1.00 11.92 137 ALA P N 1
ATOM 1056 C CA . ALA A 1 137 ? 64.814 23.861 -39.773 1.00 12.14 137 ALA P CA 1
ATOM 1057 C C . ALA A 1 137 ? 64.070 22.534 -39.807 1.00 15.52 137 ALA P C 1
ATOM 1058 O O . ALA A 1 137 ? 62.841 22.504 -39.799 1.00 16.41 137 ALA P O 1
ATOM 1060 N N . PHE A 1 138 ? 64.817 21.437 -39.831 1.00 14.01 138 PHE P N 1
ATOM 1061 C CA . PHE A 1 138 ? 64.207 20.116 -39.887 1.00 14.04 138 PHE P CA 1
ATOM 1062 C C . PHE A 1 138 ? 64.479 19.277 -38.646 1.00 15.06 138 PHE P C 1
ATOM 1063 O O . PHE A 1 138 ? 65.596 19.277 -38.122 1.00 15.53 138 PHE P O 1
ATOM 1071 N N . LEU A 1 139 ? 63.450 18.569 -38.182 1.00 13.88 139 LEU P N 1
ATOM 1072 C CA . LEU A 1 139 ? 63.583 17.678 -37.031 1.00 13.40 139 LEU P CA 1
ATOM 1073 C C . LEU A 1 139 ? 64.474 16.525 -37.495 1.00 14.24 139 LEU P C 1
ATOM 1074 O O . LEU A 1 139 ? 64.567 16.258 -38.689 1.00 15.93 139 LEU P O 1
ATOM 1079 N N . PRO A 1 140 ? 65.127 15.819 -36.557 1.00 16.23 140 PRO P N 1
ATOM 1080 C CA . PRO A 1 140 ? 66.003 14.704 -36.932 1.00 16.08 140 PRO P CA 1
ATOM 1081 C C . PRO A 1 140 ? 65.336 13.418 -37.426 1.00 20.44 140 PRO P C 1
ATOM 1082 O O . PRO A 1 140 ? 65.986 12.374 -37.489 1.00 21.85 140 PRO P O 1
ATOM 1086 N N . ASP A 1 141 ? 64.054 13.480 -37.776 1.00 18.55 141 ASP P N 1
ATOM 1087 C CA . ASP A 1 141 ? 63.373 12.290 -38.282 1.00 20.93 141 ASP P CA 1
ATOM 1088 C C . ASP A 1 141 ? 63.204 12.346 -39.800 1.00 22.65 141 ASP P C 1
ATOM 1089 O O . ASP A 1 141 ? 62.535 11.499 -40.394 1.00 22.80 141 ASP P O 1
ATOM 1094 N N . VAL A 1 142 ? 63.833 13.340 -40.421 1.00 21.03 142 VAL P N 1
ATOM 1095 C CA . VAL A 1 142 ? 63.773 13.522 -41.870 1.00 22.16 142 VAL P CA 1
ATOM 1096 C C . VAL A 1 142 ? 64.926 12.785 -42.558 1.00 22.96 142 VAL P C 1
ATOM 1097 O O . VAL A 1 142 ? 65.866 12.333 -41.904 1.00 24.61 142 VAL P O 1
ATOM 1101 N N . PRO A 1 143 ? 64.866 12.650 -43.893 1.00 25.38 143 PRO P N 1
ATOM 1102 C CA . PRO A 1 143 ? 65.944 11.959 -44.607 1.00 26.87 143 PRO P CA 1
ATOM 1103 C C . PRO A 1 143 ? 67.276 12.707 -44.506 1.00 27.60 143 PRO P C 1
ATOM 1104 O O . PRO A 1 143 ? 67.305 13.917 -44.282 1.00 25.81 143 PRO P O 1
ATOM 1108 N N . ASP A 1 144 ? 68.375 11.977 -44.670 1.00 28.50 144 ASP P N 1
ATOM 1109 C CA . ASP A 1 144 ? 69.717 12.549 -44.578 1.00 27.91 144 ASP P CA 1
ATOM 1110 C C . ASP A 1 144 ? 69.957 13.792 -45.428 1.00 26.14 144 ASP P C 1
ATOM 1111 O O . ASP A 1 144 ? 70.821 14.612 -45.109 1.00 24.68 144 ASP P O 1
ATOM 1116 N N . ALA A 1 145 ? 69.200 13.932 -46.509 1.00 22.96 145 ALA P N 1
ATOM 1117 C CA . ALA A 1 145 ? 69.352 15.080 -47.394 1.00 22.18 145 ALA P CA 1
ATOM 1118 C C . ALA A 1 145 ? 68.881 16.383 -46.746 1.00 21.35 145 ALA P C 1
ATOM 1119 O O . ALA A 1 145 ? 69.176 17.469 -47.245 1.00 20.06 145 ALA P O 1
ATOM 1121 N N . LEU A 1 146 ? 68.159 16.272 -45.634 1.00 21.21 146 LEU P N 1
ATOM 1122 C CA . LEU A 1 146 ? 67.643 17.451 -44.939 1.00 19.51 146 LEU P CA 1
ATOM 1123 C C . LEU A 1 146 ? 68.044 17.518 -43.471 1.00 20.24 146 LEU P C 1
ATOM 1124 O O . LEU A 1 146 ? 68.047 18.590 -42.869 1.00 17.80 146 LEU P O 1
ATOM 1129 N N . LYS A 1 147 ? 68.382 16.369 -42.901 1.00 16.45 147 LYS P N 1
ATOM 1130 C CA . LYS A 1 147 ? 68.740 16.278 -41.493 1.00 17.28 147 LYS P CA 1
ATOM 1131 C C . LYS A 1 147 ? 69.789 17.273 -40.991 1.00 14.49 147 LYS P C 1
ATOM 1132 O O . LYS A 1 147 ? 70.814 17.501 -41.636 1.00 15.46 147 LYS P O 1
ATOM 1138 N N . GLY A 1 148 ? 69.508 17.865 -39.831 1.00 14.78 148 GLY P N 1
ATOM 1139 C CA . GLY A 1 148 ? 70.424 18.807 -39.207 1.00 13.28 148 GLY P CA 1
ATOM 1140 C C . GLY A 1 148 ? 70.519 20.195 -39.807 1.00 13.01 148 GLY P C 1
ATOM 1141 O O . GLY A 1 148 ? 71.279 21.030 -39.327 1.00 13.80 148 GLY P O 1
ATOM 1142 N N . GLN A 1 149 ? 69.741 20.463 -40.844 1.00 13.57 149 GLN P N 1
ATOM 1143 C CA . GLN A 1 149 ? 69.804 21.764 -41.492 1.00 12.27 149 GLN P CA 1
ATOM 1144 C C . GLN A 1 149 ? 68.888 22.834 -40.911 1.00 12.59 149 GLN P C 1
ATOM 1145 O O . GLN A 1 149 ? 67.747 22.561 -40.548 1.00 13.01 149 GLN P O 1
ATOM 1151 N N . SER A 1 150 ? 69.411 24.054 -40.823 1.00 12.36 150 SER P N 1
ATOM 1152 C CA . SER A 1 150 ? 68.632 25.199 -40.372 1.00 14.04 150 SER P CA 1
ATOM 1153 C C . SER A 1 150 ? 68.972 26.308 -41.370 1.00 12.26 150 SER P C 1
ATOM 1154 O O . SER A 1 150 ? 70.129 26.471 -41.775 1.00 12.90 150 SER P O 1
ATOM 1157 N N . TRP A 1 151 ? 67.949 27.039 -41.796 1.00 12.86 151 TRP P N 1
ATOM 1158 C CA . TRP A 1 151 ? 68.110 28.097 -42.786 1.00 12.51 151 TRP P CA 1
ATOM 1159 C C . TRP A 1 151 ? 67.554 29.418 -42.288 1.00 12.68 151 TRP P C 1
ATOM 1160 O O . TRP A 1 151 ? 66.501 29.454 -41.646 1.00 11.34 151 TRP P O 1
ATOM 1171 N N . TYR A 1 152 ? 68.249 30.505 -42.614 1.00 10.87 152 TYR P N 1
ATOM 1172 C CA . TYR A 1 152 ? 67.859 31.825 -42.134 1.00 14.33 152 TYR P CA 1
ATOM 1173 C C . TYR A 1 152 ? 67.658 32.873 -43.225 1.00 13.13 152 TYR P C 1
ATOM 1174 O O . TYR A 1 152 ? 68.520 33.080 -44.082 1.00 11.83 152 TYR P O 1
ATOM 1183 N N . LEU A 1 153 ? 66.509 33.540 -43.169 1.00 13.14 153 LEU P N 1
ATOM 1184 C CA . LEU A 1 153 ? 66.150 34.551 -44.159 1.00 13.44 153 LEU P CA 1
ATOM 1185 C C . LEU A 1 153 ? 66.897 35.865 -44.024 1.00 12.37 153 LEU P C 1
ATOM 1186 O O . LEU A 1 153 ? 66.969 36.447 -42.941 1.00 14.31 153 LEU P O 1
ATOM 1191 N N . ILE A 1 154 ? 67.454 36.322 -45.141 1.00 13.38 154 ILE P N 1
ATOM 1192 C CA . ILE A 1 154 ? 68.156 37.595 -45.200 1.00 14.14 154 ILE P CA 1
ATOM 1193 C C . ILE A 1 154 ? 67.905 38.233 -46.562 1.00 15.73 154 ILE P C 1
ATOM 1194 O O . ILE A 1 154 ? 68.215 37.646 -47.596 1.00 15.18 154 ILE P O 1
ATOM 1199 N N . ASN A 1 155 ? 67.315 39.423 -46.555 1.00 16.35 155 ASN P N 1
ATOM 1200 C CA . ASN A 1 155 ? 67.068 40.167 -47.785 1.00 17.40 155 ASN P CA 1
ATOM 1201 C C . ASN A 1 155 ? 66.834 41.632 -47.441 1.00 19.14 155 ASN P C 1
ATOM 1202 O O . ASN A 1 155 ? 66.820 42.002 -46.267 1.00 19.14 155 ASN P O 1
ATOM 1207 N N . SER A 1 156 ? 66.659 42.469 -48.458 1.00 20.64 156 SER P N 1
ATOM 1208 C CA . SER A 1 156 ? 66.460 43.897 -48.230 1.00 23.23 156 SER P CA 1
ATOM 1209 C C . SER A 1 156 ? 65.254 44.252 -47.354 1.00 21.95 156 SER P C 1
ATOM 1210 O O . SER A 1 156 ? 65.197 45.348 -46.798 1.00 24.29 156 SER P O 1
ATOM 1213 N N . SER A 1 157 ? 64.303 43.333 -47.217 1.00 20.14 157 SER P N 1
ATOM 1214 C CA . SER A 1 157 ? 63.108 43.602 -46.415 1.00 20.56 157 SER P CA 1
ATOM 1215 C C . SER A 1 157 ? 63.134 43.042 -44.994 1.00 19.58 157 SER P C 1
ATOM 1216 O O . SER A 1 157 ? 62.281 43.389 -44.176 1.00 19.30 157 SER P O 1
ATOM 1219 N N . TYR A 1 158 ? 64.102 42.182 -44.700 1.00 19.11 158 TYR P N 1
ATOM 1220 C CA . TYR A 1 158 ? 64.200 41.579 -43.371 1.00 15.39 158 TYR P CA 1
ATOM 1221 C C . TYR A 1 158 ? 65.659 41.435 -42.963 1.00 15.84 158 TYR P C 1
ATOM 1222 O O . TYR A 1 158 ? 66.397 40.670 -43.577 1.00 14.72 158 TYR P O 1
ATOM 1231 N N . SER A 1 159 ? 66.066 42.140 -41.911 1.00 15.46 159 SER P N 1
ATOM 1232 C CA . SER A 1 159 ? 67.459 42.087 -41.479 1.00 18.64 159 SER P CA 1
ATOM 1233 C C . SER A 1 159 ? 67.708 41.547 -40.072 1.00 17.04 159 SER P C 1
ATOM 1234 O O . SER A 1 159 ? 68.837 41.601 -39.584 1.00 15.34 159 SER P O 1
ATOM 1237 N N . ALA A 1 160 ? 66.674 41.018 -39.427 1.00 17.33 160 ALA P N 1
ATOM 1238 C CA . ALA A 1 160 ? 66.817 40.503 -38.064 1.00 16.08 160 ALA P CA 1
ATOM 1239 C C . ALA A 1 160 ? 67.875 39.414 -37.889 1.00 16.34 160 ALA P C 1
ATOM 1240 O O . ALA A 1 160 ? 68.429 39.262 -36.801 1.00 17.15 160 ALA P O 1
ATOM 1242 N N . ASN A 1 161 ? 68.160 38.656 -38.944 1.00 14.47 161 ASN P N 1
ATOM 1243 C CA . ASN A 1 161 ? 69.155 37.586 -38.851 1.00 13.21 161 ASN P CA 1
ATOM 1244 C C . ASN A 1 161 ? 70.572 38.024 -39.195 1.00 15.52 161 ASN P C 1
ATOM 1245 O O . ASN A 1 161 ? 71.522 37.253 -39.044 1.00 14.53 161 ASN P O 1
ATOM 1250 N N . VAL A 1 162 ? 70.715 39.260 -39.657 1.00 14.52 162 VAL P N 1
ATOM 1251 C CA . VAL A 1 162 ? 72.024 39.777 -40.029 1.00 14.26 162 VAL P CA 1
ATOM 1252 C C . VAL A 1 162 ? 72.944 39.959 -38.829 1.00 14.91 162 VAL P C 1
ATOM 1253 O O . VAL A 1 162 ? 74.115 39.572 -38.869 1.00 17.63 162 VAL P O 1
ATOM 1257 N N . ASN A 1 163 ? 72.417 40.539 -37.757 1.00 15.81 163 ASN P N 1
ATOM 1258 C CA . ASN A 1 163 ? 73.235 40.771 -36.578 1.00 18.01 163 ASN P CA 1
ATOM 1259 C C . ASN A 1 163 ? 72.682 40.167 -35.295 1.00 15.23 163 ASN P C 1
ATOM 1260 O O . ASN A 1 163 ? 72.172 40.877 -34.431 1.00 14.68 163 ASN P O 1
ATOM 1265 N N . PRO A 1 164 ? 72.761 38.834 -35.159 1.00 14.22 164 PRO P N 1
ATOM 1266 C CA . PRO A 1 164 ? 72.251 38.221 -33.929 1.00 14.38 164 PRO P CA 1
ATOM 1267 C C . PRO A 1 164 ? 73.117 38.747 -32.787 1.00 12.74 164 PRO P C 1
ATOM 1268 O O . PRO A 1 164 ? 74.317 38.960 -32.964 1.00 12.65 164 PRO P O 1
ATOM 1272 N N . ALA A 1 165 ? 72.512 38.959 -31.625 1.00 10.84 165 ALA P N 1
ATOM 1273 C CA . ALA A 1 165 ? 73.250 39.451 -30.471 1.00 12.74 165 ALA P CA 1
ATOM 1274 C C . ALA A 1 165 ? 72.477 39.098 -29.212 1.00 13.28 165 ALA P C 1
ATOM 1275 O O . ALA A 1 165 ? 71.273 38.844 -29.262 1.00 14.31 165 ALA P O 1
ATOM 1277 N N . ASN A 1 166 ? 73.180 39.080 -28.086 1.00 13.47 166 ASN P N 1
ATOM 1278 C CA . ASN A 1 166 ? 72.568 38.756 -26.809 1.00 13.61 166 ASN P CA 1
ATOM 1279 C C . ASN A 1 166 ? 71.250 39.501 -26.626 1.00 13.98 166 ASN P C 1
ATOM 1280 O O . ASN A 1 166 ? 71.186 40.727 -26.761 1.00 13.34 166 ASN P O 1
ATOM 1285 N N . GLY A 1 167 ? 70.191 38.743 -26.360 1.00 11.69 167 GLY P N 1
ATOM 1286 C CA . GLY A 1 167 ? 68.891 39.340 -26.137 1.00 11.75 167 GLY P CA 1
ATOM 1287 C C . GLY A 1 167 ? 68.039 39.735 -27.330 1.00 11.61 167 GLY P C 1
ATOM 1288 O O . GLY A 1 167 ? 66.887 40.098 -27.122 1.00 13.42 167 GLY P O 1
ATOM 1289 N N . ASN A 1 168 ? 68.550 39.696 -28.562 1.00 13.56 168 ASN P N 1
ATOM 1290 C CA . ASN A 1 168 ? 67.681 40.079 -29.675 1.00 11.66 168 ASN P CA 1
ATOM 1291 C C . ASN A 1 168 ? 67.026 38.910 -30.398 1.00 13.13 168 ASN P C 1
ATOM 1292 O O . ASN A 1 168 ? 67.321 37.741 -30.122 1.00 11.78 168 ASN P O 1
ATOM 1297 N N . TYR A 1 169 ? 66.113 39.231 -31.309 1.00 12.14 169 TYR P N 1
ATOM 1298 C CA . TYR A 1 169 ? 65.366 38.211 -32.036 1.00 11.68 169 TYR P CA 1
ATOM 1299 C C . TYR A 1 169 ? 66.228 37.300 -32.904 1.00 11.99 169 TYR P C 1
ATOM 1300 O O . TYR A 1 169 ? 65.952 36.101 -33.024 1.00 11.63 169 TYR P O 1
ATOM 1309 N N . GLY A 1 170 ? 67.266 37.866 -33.510 1.00 12.22 170 GLY P N 1
ATOM 1310 C CA . GLY A 1 170 ? 68.146 37.077 -34.351 1.00 12.41 170 GLY P CA 1
ATOM 1311 C C . GLY A 1 170 ? 68.806 35.961 -33.564 1.00 12.85 170 GLY P C 1
ATOM 1312 O O . GLY A 1 170 ? 68.918 34.832 -34.048 1.00 12.68 170 GLY P O 1
ATOM 1313 N N . ARG A 1 171 ? 69.242 36.269 -32.346 1.00 12.16 171 ARG P N 1
ATOM 1314 C CA . ARG A 1 171 ? 69.880 35.265 -31.504 1.00 10.57 171 ARG P CA 1
ATOM 1315 C C . ARG A 1 171 ? 68.878 34.196 -31.071 1.00 9.55 171 ARG P C 1
ATOM 1316 O O . ARG A 1 171 ? 69.197 33.010 -31.079 1.00 10.45 171 ARG P O 1
ATOM 1324 N N . GLN A 1 172 ? 67.666 34.595 -30.691 1.00 9.55 172 GLN P N 1
ATOM 1325 C CA . GLN A 1 172 ? 66.690 33.591 -30.280 1.00 10.47 172 GLN P CA 1
ATOM 1326 C C . GLN A 1 172 ? 66.335 32.690 -31.460 1.00 9.04 172 GLN P C 1
ATOM 1327 O O . GLN A 1 172 ? 66.123 31.487 -31.291 1.00 10.16 172 GLN P O 1
ATOM 1333 N N . THR A 1 173 ? 66.273 33.270 -32.655 1.00 9.53 173 THR P N 1
ATOM 1334 C CA . THR A 1 173 ? 65.948 32.488 -33.842 1.00 10.46 173 THR P CA 1
ATOM 1335 C C . THR A 1 173 ? 66.959 31.348 -34.016 1.00 11.68 173 THR P C 1
ATOM 1336 O O . THR A 1 173 ? 66.577 30.220 -34.334 1.00 11.41 173 THR P O 1
ATOM 1340 N N . LEU A 1 174 ? 68.241 31.632 -33.789 1.00 11.50 174 LEU P N 1
ATOM 1341 C CA . LEU A 1 174 ? 69.275 30.598 -33.897 1.00 8.83 174 LEU P CA 1
ATOM 1342 C C . LEU A 1 174 ? 68.998 29.487 -32.881 1.00 11.94 174 LEU P C 1
ATOM 1343 O O . LEU A 1 174 ? 68.986 28.303 -33.216 1.00 12.02 174 LEU P O 1
ATOM 1348 N N . THR A 1 175 ? 68.770 29.879 -31.635 1.00 10.73 175 THR P N 1
ATOM 1349 C CA . THR A 1 175 ? 68.504 28.916 -30.577 1.00 10.74 175 THR P CA 1
ATOM 1350 C C . THR A 1 175 ? 67.263 28.086 -30.892 1.00 10.53 175 THR P C 1
ATOM 1351 O O . THR A 1 175 ? 67.253 26.869 -30.703 1.00 11.66 175 THR P O 1
ATOM 1355 N N . HIS A 1 176 ? 66.229 28.753 -31.396 1.00 10.06 176 HIS P N 1
ATOM 1356 C CA . HIS A 1 176 ? 64.970 28.108 -31.758 1.00 11.66 176 HIS P CA 1
ATOM 1357 C C . HIS A 1 176 ? 65.153 27.073 -32.864 1.00 10.96 176 HIS P C 1
ATOM 1358 O O . HIS A 1 176 ? 64.807 25.900 -32.694 1.00 11.61 176 HIS P O 1
ATOM 1365 N N . GLU A 1 177 ? 65.693 27.504 -34.000 1.00 9.70 177 GLU P N 1
ATOM 1366 C CA . GLU A 1 177 ? 65.876 26.589 -35.118 1.00 11.45 177 GLU P CA 1
ATOM 1367 C C . GLU A 1 177 ? 66.816 25.440 -34.755 1.00 13.12 177 GLU P C 1
ATOM 1368 O O . GLU A 1 177 ? 66.598 24.306 -35.178 1.00 10.93 177 GLU P O 1
ATOM 1374 N N . ILE A 1 178 ? 67.852 25.722 -33.970 1.00 10.41 178 ILE P N 1
ATOM 1375 C CA . ILE A 1 178 ? 68.766 24.662 -33.550 1.00 11.02 178 ILE P CA 1
ATOM 1376 C C . ILE A 1 178 ? 67.957 23.666 -32.717 1.00 11.61 178 ILE P C 1
ATOM 1377 O O . ILE A 1 178 ? 68.158 22.451 -32.805 1.00 11.62 178 ILE P O 1
ATOM 1382 N N . GLY A 1 179 ? 67.032 24.185 -31.915 1.00 12.23 179 GLY P N 1
ATOM 1383 C CA . GLY A 1 179 ? 66.186 23.321 -31.109 1.00 9.76 179 GLY P CA 1
ATOM 1384 C C . GLY A 1 179 ? 65.475 22.288 -31.970 1.00 12.22 179 GLY P C 1
ATOM 1385 O O . GLY A 1 179 ? 65.365 21.116 -31.588 1.00 11.72 179 GLY P O 1
ATOM 1386 N N . HIS A 1 180 ? 64.982 22.718 -33.131 1.00 10.53 180 HIS P N 1
ATOM 1387 C CA . HIS A 1 180 ? 64.297 21.807 -34.047 1.00 10.98 180 HIS P CA 1
ATOM 1388 C C . HIS A 1 180 ? 65.249 20.703 -34.500 1.00 12.25 180 HIS P C 1
ATOM 1389 O O . HIS A 1 180 ? 64.905 19.519 -34.456 1.00 11.89 180 HIS P O 1
ATOM 1396 N N . THR A 1 181 ? 66.446 21.092 -34.938 1.00 13.39 181 THR P N 1
ATOM 1397 C CA . THR A 1 181 ? 67.417 20.114 -35.429 1.00 13.95 181 THR P CA 1
ATOM 1398 C C . THR A 1 181 ? 67.764 19.049 -34.394 1.00 13.96 181 THR P C 1
ATOM 1399 O O . THR A 1 181 ? 68.188 17.949 -34.754 1.00 13.47 181 THR P O 1
ATOM 1403 N N . LEU A 1 182 ? 67.579 19.371 -33.115 1.00 12.08 182 LEU P N 1
ATOM 1404 C CA . LEU A 1 182 ? 67.880 18.430 -32.041 1.00 13.78 182 LEU P CA 1
ATOM 1405 C C . LEU A 1 182 ? 66.693 17.538 -31.680 1.00 15.34 182 LEU P C 1
ATOM 1406 O O . LEU A 1 182 ? 66.858 16.544 -30.972 1.00 15.54 182 LEU P O 1
ATOM 1411 N N . GLY A 1 183 ? 65.499 17.903 -32.149 1.00 15.37 183 GLY P N 1
ATOM 1412 C CA . GLY A 1 183 ? 64.321 17.097 -31.870 1.00 15.21 183 GLY P CA 1
ATOM 1413 C C . GLY A 1 183 ? 63.112 17.786 -31.259 1.00 16.96 183 GLY P C 1
ATOM 1414 O O . GLY A 1 183 ? 62.096 17.134 -31.012 1.00 17.08 183 GLY P O 1
ATOM 1415 N N . LEU A 1 184 ? 63.195 19.091 -31.014 1.00 13.80 184 LEU P N 1
ATOM 1416 C CA . LEU A 1 184 ? 62.067 19.803 -30.415 1.00 12.78 184 LEU P CA 1
ATOM 1417 C C . LEU A 1 184 ? 61.111 20.404 -31.446 1.00 12.60 184 LEU P C 1
ATOM 1418 O O . LEU A 1 184 ? 61.539 20.924 -32.474 1.00 13.95 184 LEU P O 1
ATOM 1423 N N . SER A 1 185 ? 59.813 20.320 -31.165 1.00 12.77 185 SER P N 1
ATOM 1424 C CA . SER A 1 185 ? 58.792 20.895 -32.042 1.00 12.63 185 SER P CA 1
ATOM 1425 C C . SER A 1 185 ? 58.266 22.163 -31.377 1.00 12.81 185 SER P C 1
ATOM 1426 O O . SER A 1 185 ? 58.609 22.463 -30.231 1.00 12.87 185 SER P O 1
ATOM 1429 N N . HIS A 1 186 ? 57.448 22.919 -32.102 1.00 14.25 186 HIS P N 1
ATOM 1430 C CA . HIS A 1 186 ? 56.827 24.100 -31.513 1.00 12.09 186 HIS P CA 1
ATOM 1431 C C . HIS A 1 186 ? 55.927 23.461 -30.463 1.00 12.88 186 HIS P C 1
ATOM 1432 O O . HIS A 1 186 ? 55.526 22.305 -30.615 1.00 13.20 186 HIS P O 1
ATOM 1439 N N . PRO A 1 187 ? 55.612 24.185 -29.381 1.00 10.99 187 PRO P N 1
ATOM 1440 C CA . PRO A 1 187 ? 54.747 23.618 -28.339 1.00 12.22 187 PRO P CA 1
ATOM 1441 C C . PRO A 1 187 ? 53.328 23.324 -28.842 1.00 13.51 187 PRO P C 1
ATOM 1442 O O . PRO A 1 187 ? 52.564 22.602 -28.197 1.00 12.51 187 PRO P O 1
ATOM 1446 N N . GLY A 1 188 ? 52.986 23.901 -29.989 1.00 15.45 188 GLY P N 1
ATOM 1447 C CA . GLY A 1 188 ? 51.675 23.692 -30.575 1.00 13.69 188 GLY P CA 1
ATOM 1448 C C . GLY A 1 188 ? 51.794 23.460 -32.068 1.00 14.27 188 GLY P C 1
ATOM 1449 O O . GLY A 1 188 ? 52.891 23.525 -32.626 1.00 13.50 188 GLY P O 1
ATOM 1450 N N . ASP A 1 189 ? 50.672 23.191 -32.725 1.00 15.03 189 ASP P N 1
ATOM 1451 C CA . ASP A 1 189 ? 50.696 22.950 -34.158 1.00 17.30 189 ASP P CA 1
ATOM 1452 C C . ASP A 1 189 ? 50.421 24.213 -34.957 1.00 16.34 189 ASP P C 1
ATOM 1453 O O . ASP A 1 189 ? 49.278 24.644 -35.094 1.00 15.90 189 ASP P O 1
ATOM 1458 N N . TYR A 1 190 ? 51.493 24.799 -35.473 1.00 15.42 190 TYR P N 1
ATOM 1459 C CA . TYR A 1 190 ? 51.422 26.008 -36.278 1.00 14.92 190 TYR P CA 1
ATOM 1460 C C . TYR A 1 190 ? 52.752 26.201 -36.995 1.00 16.49 190 TYR P C 1
ATOM 1461 O O . TYR A 1 190 ? 53.775 25.647 -36.586 1.00 14.11 190 TYR P O 1
ATOM 1470 N N . ASN A 1 191 ? 52.727 26.976 -38.074 1.00 13.82 191 ASN P N 1
ATOM 1471 C CA . ASN A 1 191 ? 53.915 27.233 -38.882 1.00 16.40 191 ASN P CA 1
ATOM 1472 C C . ASN A 1 191 ? 53.804 28.640 -39.452 1.00 15.71 191 ASN P C 1
ATOM 1473 O O . ASN A 1 191 ? 52.751 29.027 -39.959 1.00 14.75 191 ASN P O 1
ATOM 1478 N N . ALA A 1 192 ? 54.895 29.395 -39.380 1.00 15.25 192 ALA P N 1
ATOM 1479 C CA . ALA A 1 192 ? 54.916 30.765 -39.876 1.00 14.07 192 ALA P CA 1
ATOM 1480 C C . ALA A 1 192 ? 54.503 30.886 -41.341 1.00 19.34 192 ALA P C 1
ATOM 1481 O O . ALA A 1 192 ? 55.006 30.162 -42.203 1.00 16.11 192 ALA P O 1
ATOM 1483 N N . GLY A 1 193 ? 53.588 31.813 -41.610 1.00 20.33 193 GLY P N 1
ATOM 1484 C CA . GLY A 1 193 ? 53.130 32.041 -42.969 1.00 22.36 193 GLY P CA 1
ATOM 1485 C C . GLY A 1 193 ? 52.087 31.060 -43.463 1.00 24.29 193 GLY P C 1
ATOM 1486 O O . GLY A 1 193 ? 51.481 31.274 -44.513 1.00 26.51 193 GLY P O 1
ATOM 1487 N N . GLU A 1 194 ? 51.877 29.984 -42.714 1.00 25.10 194 GLU P N 1
ATOM 1488 C CA . GLU A 1 194 ? 50.899 28.972 -43.090 1.00 23.29 194 GLU P CA 1
ATOM 1489 C C . GLU A 1 194 ? 49.587 29.268 -42.378 1.00 22.69 194 GLU P C 1
ATOM 1490 O O . GLU A 1 194 ? 49.394 28.912 -41.215 1.00 19.71 194 GLU P O 1
ATOM 1496 N N . GLY A 1 195 ? 48.680 29.917 -43.095 1.00 20.81 195 GLY P N 1
ATOM 1497 C CA . GLY A 1 195 ? 47.419 30.291 -42.500 1.00 22.91 195 GLY P CA 1
ATOM 1498 C C . GLY A 1 195 ? 47.747 31.511 -41.668 1.00 23.78 195 GLY P C 1
ATOM 1499 O O . GLY A 1 195 ? 48.692 32.243 -41.973 1.00 29.00 195 GLY P O 1
ATOM 1500 N N . ASP A 1 196 ? 46.989 31.732 -40.609 1.00 21.01 196 ASP P N 1
ATOM 1501 C CA . ASP A 1 196 ? 47.231 32.877 -39.748 1.00 20.45 196 ASP P CA 1
ATOM 1502 C C . ASP A 1 196 ? 47.121 32.427 -38.296 1.00 17.10 196 ASP P C 1
ATOM 1503 O O . ASP A 1 196 ? 46.214 32.840 -37.572 1.00 17.07 196 ASP P O 1
ATOM 1508 N N . PRO A 1 197 ? 48.056 31.565 -37.853 1.00 16.11 197 PRO P N 1
ATOM 1509 C CA . PRO A 1 197 ? 48.047 31.061 -36.477 1.00 16.24 197 PRO P CA 1
ATOM 1510 C C . PRO A 1 197 ? 48.130 32.156 -35.420 1.00 14.62 197 PRO P C 1
ATOM 1511 O O . PRO A 1 197 ? 48.768 33.189 -35.623 1.00 12.27 197 PRO P O 1
ATOM 1515 N N . THR A 1 198 ? 47.474 31.914 -34.292 1.00 14.77 198 THR P N 1
ATOM 1516 C CA . THR A 1 198 ? 47.475 32.854 -33.180 1.00 14.14 198 THR P CA 1
ATOM 1517 C C . THR A 1 198 ? 47.632 32.073 -31.886 1.00 14.11 198 THR P C 1
ATOM 1518 O O . THR A 1 198 ? 47.590 30.840 -31.880 1.00 15.34 198 THR P O 1
ATOM 1522 N N . TYR A 1 199 ? 47.810 32.795 -30.786 1.00 14.06 199 TYR P N 1
ATOM 1523 C CA . TYR A 1 199 ? 47.955 32.164 -29.484 1.00 14.18 199 TYR P CA 1
ATOM 1524 C C . TYR A 1 199 ? 46.728 31.297 -29.166 1.00 11.99 199 TYR P C 1
ATOM 1525 O O . TYR A 1 199 ? 46.819 30.330 -28.414 1.00 14.53 199 TYR P O 1
ATOM 1534 N N . ALA A 1 200 ? 45.581 31.639 -29.749 1.00 14.68 200 ALA P N 1
ATOM 1535 C CA . ALA A 1 200 ? 44.362 30.870 -29.520 1.00 15.47 200 ALA P CA 1
ATOM 1536 C C . ALA A 1 200 ? 44.513 29.448 -30.061 1.00 15.78 200 ALA P C 1
ATOM 1537 O O . ALA A 1 200 ? 43.793 28.538 -29.645 1.00 16.06 200 ALA P O 1
ATOM 1539 N N . ASP A 1 201 ? 45.449 29.261 -30.985 1.00 13.71 201 ASP P N 1
ATOM 1540 C CA . ASP A 1 201 ? 45.686 27.949 -31.579 1.00 16.41 201 ASP P CA 1
ATOM 1541 C C . ASP A 1 201 ? 46.628 27.085 -30.744 1.00 17.46 201 ASP P C 1
ATOM 1542 O O . ASP A 1 201 ? 46.906 25.936 -31.097 1.00 17.26 201 ASP P O 1
ATOM 1547 N N . ALA A 1 202 ? 47.118 27.637 -29.638 1.00 15.22 202 ALA P N 1
ATOM 1548 C CA . ALA A 1 202 ? 48.029 26.908 -28.763 1.00 13.47 202 ALA P CA 1
ATOM 1549 C C . ALA A 1 202 ? 47.333 25.720 -28.110 1.00 14.82 202 ALA P C 1
ATOM 1550 O O . ALA A 1 202 ? 46.112 25.729 -27.911 1.00 13.62 202 ALA P O 1
ATOM 1552 N N . THR A 1 203 ? 48.116 24.697 -27.780 1.00 14.00 203 THR P N 1
ATOM 1553 C CA . THR A 1 203 ? 47.584 23.501 -27.138 1.00 14.12 203 THR P CA 1
ATOM 1554 C C . THR A 1 203 ? 47.441 23.729 -25.635 1.00 15.80 203 THR P C 1
ATOM 1555 O O . THR A 1 203 ? 46.506 23.225 -25.012 1.00 15.63 203 THR P O 1
ATOM 1559 N N . TYR A 1 204 ? 48.366 24.489 -25.053 1.00 12.25 204 TYR P N 1
ATOM 1560 C CA . TYR A 1 204 ? 48.297 24.782 -23.624 1.00 11.66 204 TYR P CA 1
ATOM 1561 C C . TYR A 1 204 ? 48.648 26.245 -23.360 1.00 11.13 204 TYR P C 1
ATOM 1562 O O . TYR A 1 204 ? 49.316 26.888 -24.170 1.00 9.85 204 TYR P O 1
ATOM 1571 N N . ALA A 1 205 ? 48.186 26.766 -22.229 1.00 12.22 205 ALA P N 1
ATOM 1572 C CA . ALA A 1 205 ? 48.397 28.168 -21.877 1.00 11.84 205 ALA P CA 1
ATOM 1573 C C . ALA A 1 205 ? 49.840 28.637 -21.802 1.00 12.29 205 ALA P C 1
ATOM 1574 O O . ALA A 1 205 ? 50.160 29.753 -22.216 1.00 11.72 205 ALA P O 1
ATOM 1576 N N . GLU A 1 206 ? 50.710 27.786 -21.274 1.00 10.31 206 GLU P N 1
ATOM 1577 C CA . GLU A 1 206 ? 52.107 28.142 -21.106 1.00 10.84 206 GLU P CA 1
ATOM 1578 C C . GLU A 1 206 ? 52.957 28.090 -22.376 1.00 10.32 206 GLU P C 1
ATOM 1579 O O . GLU A 1 206 ? 54.186 28.096 -22.308 1.00 10.71 206 GLU P O 1
ATOM 1585 N N . ASP A 1 207 ? 52.299 28.039 -23.531 1.00 11.13 207 ASP P N 1
ATOM 1586 C CA . ASP A 1 207 ? 53.008 28.044 -24.800 1.00 11.78 207 ASP P CA 1
ATOM 1587 C C . ASP A 1 207 ? 53.276 29.510 -25.139 1.00 10.17 207 ASP P C 1
ATOM 1588 O O . ASP A 1 207 ? 52.562 30.108 -25.941 1.00 11.15 207 ASP P O 1
ATOM 1593 N N . THR A 1 208 ? 54.274 30.091 -24.479 1.00 10.02 208 THR P N 1
ATOM 1594 C CA . THR A 1 208 ? 54.684 31.473 -24.729 1.00 10.09 208 THR P CA 1
ATOM 1595 C C . THR A 1 208 ? 56.194 31.490 -24.575 1.00 10.17 208 THR P C 1
ATOM 1596 O O . THR A 1 208 ? 56.762 30.563 -23.992 1.00 10.08 208 THR P O 1
ATOM 1600 N N . ARG A 1 209 ? 56.855 32.530 -25.078 1.00 9.26 209 ARG P N 1
ATOM 1601 C CA . ARG A 1 209 ? 58.302 32.572 -24.949 1.00 10.76 209 ARG P CA 1
ATOM 1602 C C . ARG A 1 209 ? 58.800 33.010 -23.574 1.00 10.66 209 ARG P C 1
ATOM 1603 O O . ARG A 1 209 ? 59.922 33.492 -23.422 1.00 12.13 209 ARG P O 1
ATOM 1611 N N . ALA A 1 210 ? 57.949 32.839 -22.567 1.00 10.02 210 ALA P N 1
ATOM 1612 C CA . ALA A 1 210 ? 58.350 33.117 -21.201 1.00 11.40 210 ALA P CA 1
ATOM 1613 C C . ALA A 1 210 ? 58.780 31.741 -20.696 1.00 11.14 210 ALA P C 1
ATOM 1614 O O . ALA A 1 210 ? 59.531 31.624 -19.732 1.00 11.54 210 ALA P O 1
ATOM 1616 N N . TYR A 1 211 ? 58.314 30.702 -21.391 1.00 11.44 211 TYR P N 1
ATOM 1617 C CA . TYR A 1 211 ? 58.595 29.318 -21.009 1.00 9.75 211 TYR P CA 1
ATOM 1618 C C . TYR A 1 211 ? 59.333 28.469 -22.043 1.00 11.71 211 TYR P C 1
ATOM 1619 O O . TYR A 1 211 ? 59.979 27.479 -21.686 1.00 10.76 211 TYR P O 1
ATOM 1628 N N . SER A 1 212 ? 59.230 28.836 -23.317 1.00 8.33 212 SER P N 1
ATOM 1629 C CA . SER A 1 212 ? 59.904 28.075 -24.368 1.00 9.39 212 SER P CA 1
ATOM 1630 C C . SER A 1 212 ? 60.278 28.944 -25.557 1.00 12.27 212 SER P C 1
ATOM 1631 O O . SER A 1 212 ? 59.441 29.681 -26.083 1.00 11.03 212 SER P O 1
ATOM 1634 N N . VAL A 1 213 ? 61.535 28.855 -25.984 1.00 10.46 213 VAL P N 1
ATOM 1635 C CA . VAL A 1 213 ? 61.983 29.634 -27.130 1.00 10.97 213 VAL P CA 1
ATOM 1636 C C . VAL A 1 213 ? 61.388 29.037 -28.399 1.00 10.20 213 VAL P C 1
ATOM 1637 O O . VAL A 1 213 ? 61.475 29.634 -29.470 1.00 10.05 213 VAL P O 1
ATOM 1641 N N . MET A 1 214 ? 60.780 27.859 -28.269 1.00 10.82 214 MET P N 1
ATOM 1642 C CA . MET A 1 214 ? 60.163 27.183 -29.406 1.00 10.38 214 MET P CA 1
ATOM 1643 C C . MET A 1 214 ? 58.768 27.745 -29.668 1.00 10.96 214 MET P C 1
ATOM 1644 O O . MET A 1 214 ? 58.177 27.498 -30.720 1.00 10.99 214 MET P O 1
ATOM 1649 N N . SER A 1 215 ? 58.251 28.500 -28.700 1.00 11.87 215 SER P N 1
ATOM 1650 C CA . SER A 1 215 ? 56.926 29.100 -28.803 1.00 11.63 215 SER P CA 1
ATOM 1651 C C . SER A 1 215 ? 56.895 30.292 -29.750 1.00 12.89 215 SER P C 1
ATOM 1652 O O . SER A 1 215 ? 57.880 31.011 -29.892 1.00 12.33 215 SER P O 1
ATOM 1655 N N . TYR A 1 216 ? 55.746 30.494 -30.385 1.00 12.22 216 TYR P N 1
ATOM 1656 C CA . TYR A 1 216 ? 55.545 31.608 -31.308 1.00 12.55 216 TYR P CA 1
ATOM 1657 C C . TYR A 1 216 ? 54.944 32.805 -30.588 1.00 13.63 216 TYR P C 1
ATOM 1658 O O . TYR A 1 216 ? 54.986 33.921 -31.098 1.00 14.52 216 TYR P O 1
ATOM 1667 N N . TRP A 1 217 ? 54.402 32.573 -29.397 1.00 12.13 217 TRP P N 1
ATOM 1668 C CA . TRP A 1 217 ? 53.680 33.618 -28.680 1.00 10.49 217 TRP P CA 1
ATOM 1669 C C . TRP A 1 217 ? 54.389 34.450 -27.615 1.00 10.92 217 TRP P C 1
ATOM 1670 O O . TRP A 1 217 ? 55.232 33.955 -26.867 1.00 11.04 217 TRP P O 1
ATOM 1681 N N . GLU A 1 218 ? 54.021 35.730 -27.566 1.00 10.41 218 GLU P N 1
ATOM 1682 C CA . GLU A 1 218 ? 54.601 36.696 -26.633 1.00 9.18 218 GLU P CA 1
ATOM 1683 C C . GLU A 1 218 ? 54.456 36.304 -25.174 1.00 9.28 218 GLU P C 1
ATOM 1684 O O . GLU A 1 218 ? 53.451 35.714 -24.778 1.00 10.71 218 GLU P O 1
ATOM 1690 N N . GLU A 1 219 ? 55.457 36.662 -24.374 1.00 9.95 219 GLU P N 1
ATOM 1691 C CA . GLU A 1 219 ? 55.434 36.359 -22.953 1.00 9.97 219 GLU P CA 1
ATOM 1692 C C . GLU A 1 219 ? 54.265 37.089 -22.276 1.00 9.89 219 GLU P C 1
ATOM 1693 O O . GLU A 1 219 ? 53.739 36.626 -21.265 1.00 10.70 219 GLU P O 1
ATOM 1699 N N . GLN A 1 220 ? 53.844 38.220 -22.837 1.00 11.33 220 GLN P N 1
ATOM 1700 C CA . GLN A 1 220 ? 52.734 38.961 -22.233 1.00 9.56 220 GLN P CA 1
ATOM 1701 C C . GLN A 1 220 ? 51.431 38.163 -22.188 1.00 11.03 220 GLN P C 1
ATOM 1702 O O . GLN A 1 220 ? 50.545 38.468 -21.391 1.00 11.39 220 GLN P O 1
ATOM 1708 N N . ASN A 1 221 ? 51.309 37.144 -23.036 1.00 10.90 221 ASN P N 1
ATOM 1709 C CA . ASN A 1 221 ? 50.098 36.328 -23.047 1.00 12.44 221 ASN P CA 1
ATOM 1710 C C . ASN A 1 221 ? 49.927 35.579 -21.728 1.00 12.79 221 ASN P C 1
ATOM 1711 O O . ASN A 1 221 ? 48.811 35.198 -21.365 1.00 15.32 221 ASN P O 1
ATOM 1716 N N . THR A 1 222 ? 51.032 35.362 -21.015 1.00 11.12 222 THR P N 1
ATOM 1717 C CA . THR A 1 222 ? 50.975 34.678 -19.729 1.00 12.24 222 THR P CA 1
ATOM 1718 C C . THR A 1 222 ? 51.403 35.572 -18.559 1.00 11.77 222 THR P C 1
ATOM 1719 O O . THR A 1 222 ? 51.769 35.087 -17.486 1.00 12.86 222 THR P O 1
ATOM 1723 N N . GLY A 1 223 ? 51.360 36.885 -18.771 1.00 10.55 223 GLY P N 1
ATOM 1724 C CA . GLY A 1 223 ? 51.681 37.809 -17.695 1.00 11.60 223 GLY P CA 1
ATOM 1725 C C . GLY A 1 223 ? 53.110 38.276 -17.496 1.00 13.01 223 GLY P C 1
ATOM 1726 O O . GLY A 1 223 ? 53.364 39.116 -16.628 1.00 14.70 223 GLY P O 1
ATOM 1727 N N . GLN A 1 224 ? 54.045 37.743 -18.274 1.00 9.30 224 GLN P N 1
ATOM 1728 C CA . GLN A 1 224 ? 55.437 38.157 -18.156 1.00 10.70 224 GLN P CA 1
ATOM 1729 C C . GLN A 1 224 ? 55.700 39.307 -19.127 1.00 10.42 224 GLN P C 1
ATOM 1730 O O . GLN A 1 224 ? 54.885 39.582 -20.007 1.00 11.51 224 GLN P O 1
ATOM 1736 N N . ASP A 1 225 ? 56.833 39.982 -18.969 1.00 10.13 225 ASP P N 1
ATOM 1737 C CA . ASP A 1 225 ? 57.145 41.120 -19.829 1.00 11.26 225 ASP P CA 1
ATOM 1738 C C . ASP A 1 225 ? 58.648 41.376 -19.827 1.00 10.09 225 ASP P C 1
ATOM 1739 O O . ASP A 1 225 ? 59.211 41.771 -18.805 1.00 11.80 225 ASP P O 1
ATOM 1744 N N . PHE A 1 226 ? 59.297 41.162 -20.969 1.00 9.86 226 PHE P N 1
ATOM 1745 C CA . PHE A 1 226 ? 60.739 41.365 -21.061 1.00 10.40 226 PHE P CA 1
ATOM 1746 C C . PHE A 1 226 ? 61.112 42.653 -21.791 1.00 11.52 226 PHE P C 1
ATOM 1747 O O . PHE A 1 226 ? 62.242 42.813 -22.249 1.00 12.21 226 PHE P O 1
ATOM 1755 N N . LYS A 1 227 ? 60.155 43.570 -21.883 1.00 9.94 227 LYS P N 1
ATOM 1756 C CA . LYS A 1 227 ? 60.371 44.854 -22.547 1.00 12.46 227 LYS P CA 1
ATOM 1757 C C . LYS A 1 227 ? 61.054 44.770 -23.912 1.00 14.09 227 LYS P C 1
ATOM 1758 O O . LYS A 1 227 ? 62.001 45.508 -24.191 1.00 12.63 227 LYS P O 1
ATOM 1764 N N . GLY A 1 228 ? 60.573 43.866 -24.762 1.00 11.10 228 GLY P N 1
ATOM 1765 C CA . GLY A 1 228 ? 61.129 43.744 -26.098 1.00 12.98 228 GLY P CA 1
ATOM 1766 C C . GLY A 1 228 ? 62.336 42.843 -26.277 1.00 12.83 228 GLY P C 1
ATOM 1767 O O . GLY A 1 228 ? 62.785 42.640 -27.405 1.00 13.99 228 GLY P O 1
ATOM 1768 N N . ALA A 1 229 ? 62.869 42.313 -25.182 1.00 12.98 229 ALA P N 1
ATOM 1769 C CA . ALA A 1 229 ? 64.024 41.422 -25.259 1.00 13.13 229 ALA P CA 1
ATOM 1770 C C . ALA A 1 229 ? 63.538 40.001 -25.520 1.00 13.10 229 ALA P C 1
ATOM 1771 O O . ALA A 1 229 ? 62.367 39.693 -25.309 1.00 11.90 229 ALA P O 1
ATOM 1773 N N . TYR A 1 230 ? 64.447 39.144 -25.975 1.00 11.80 230 TYR P N 1
ATOM 1774 C CA . TYR A 1 230 ? 64.122 37.753 -26.266 1.00 9.98 230 TYR P CA 1
ATOM 1775 C C . TYR A 1 230 ? 65.147 36.835 -25.609 1.00 10.71 230 TYR P C 1
ATOM 1776 O O . TYR A 1 230 ? 66.347 37.113 -25.638 1.00 10.80 230 TYR P O 1
ATOM 1785 N N . SER A 1 231 ? 64.676 35.747 -25.005 1.00 11.03 231 SER P N 1
ATOM 1786 C CA . SER A 1 231 ? 65.581 34.804 -24.360 1.00 10.30 231 SER P CA 1
ATOM 1787 C C . SER A 1 231 ? 66.553 34.241 -25.397 1.00 10.83 231 SER P C 1
ATOM 1788 O O . SER A 1 231 ? 66.129 33.684 -26.416 1.00 10.12 231 SER P O 1
ATOM 1791 N N . SER A 1 232 ? 67.851 34.379 -25.135 1.00 8.18 232 SER P N 1
ATOM 1792 C CA . SER A 1 232 ? 68.870 33.878 -26.057 1.00 9.70 232 SER P CA 1
ATOM 1793 C C . SER A 1 232 ? 69.148 32.391 -25.854 1.00 10.65 232 SER P C 1
ATOM 1794 O O . SER A 1 232 ? 69.661 31.721 -26.755 1.00 11.21 232 SER P O 1
ATOM 1797 N N . ALA A 1 233 ? 68.811 31.890 -24.670 1.00 10.03 233 ALA P N 1
ATOM 1798 C CA . ALA A 1 233 ? 69.050 30.492 -24.321 1.00 8.84 233 ALA P CA 1
ATOM 1799 C C . ALA A 1 233 ? 67.773 29.730 -23.963 1.00 9.12 233 ALA P C 1
ATOM 1800 O O . ALA A 1 233 ? 66.713 30.325 -23.756 1.00 10.21 233 ALA P O 1
ATOM 1802 N N . PRO A 1 234 ? 67.858 28.391 -23.895 1.00 9.75 234 PRO P N 1
ATOM 1803 C CA . PRO A 1 234 ? 66.699 27.560 -23.560 1.00 9.50 234 PRO P CA 1
ATOM 1804 C C . PRO A 1 234 ? 66.005 28.017 -22.275 1.00 8.49 234 PRO P C 1
ATOM 1805 O O . PRO A 1 234 ? 66.661 28.371 -21.293 1.00 10.60 234 PRO P O 1
ATOM 1809 N N . LEU A 1 235 ? 64.678 28.010 -22.293 1.00 9.26 235 LEU P N 1
ATOM 1810 C CA . LEU A 1 235 ? 63.902 28.411 -21.129 1.00 9.59 235 LEU P CA 1
ATOM 1811 C C . LEU A 1 235 ? 63.464 27.198 -20.308 1.00 10.53 235 LEU P C 1
ATOM 1812 O O . LEU A 1 235 ? 63.836 26.062 -20.618 1.00 10.35 235 LEU P O 1
ATOM 1817 N N . LEU A 1 236 ? 62.682 27.449 -19.263 1.00 9.68 236 LEU P N 1
ATOM 1818 C CA . LEU A 1 236 ? 62.227 26.406 -18.349 1.00 11.18 236 LEU P CA 1
ATOM 1819 C C . LEU A 1 236 ? 61.738 25.122 -19.002 1.00 11.85 236 LEU P C 1
ATOM 1820 O O . LEU A 1 236 ? 62.241 24.039 -18.698 1.00 9.82 236 LEU P O 1
ATOM 1825 N N . ASP A 1 237 ? 60.764 25.243 -19.896 1.00 11.99 237 ASP P N 1
ATOM 1826 C CA . ASP A 1 237 ? 60.200 24.076 -20.561 1.00 12.42 237 ASP P CA 1
ATOM 1827 C C . ASP A 1 237 ? 61.133 23.474 -21.615 1.00 12.48 237 ASP P C 1
ATOM 1828 O O . ASP A 1 237 ? 61.083 22.267 -21.869 1.00 10.80 237 ASP P O 1
ATOM 1833 N N . ASP A 1 238 ? 61.984 24.303 -22.224 1.00 10.70 238 ASP P N 1
ATOM 1834 C CA . ASP A 1 238 ? 62.939 23.808 -23.220 1.00 12.13 238 ASP P CA 1
ATOM 1835 C C . ASP A 1 238 ? 63.930 22.874 -22.539 1.00 11.39 238 ASP P C 1
ATOM 1836 O O . ASP A 1 238 ? 64.269 21.807 -23.060 1.00 11.75 238 ASP P O 1
ATOM 1841 N N . ILE A 1 239 ? 64.411 23.304 -21.378 1.00 11.42 239 ILE P N 1
ATOM 1842 C CA . ILE A 1 239 ? 65.368 22.522 -20.611 1.00 10.22 239 ILE P CA 1
ATOM 1843 C C . ILE A 1 239 ? 64.748 21.176 -20.252 1.00 12.52 239 ILE P C 1
ATOM 1844 O O . ILE A 1 239 ? 65.356 20.126 -20.465 1.00 11.04 239 ILE P O 1
ATOM 1849 N N . ALA A 1 240 ? 63.531 21.204 -19.722 1.00 10.98 240 ALA P N 1
ATOM 1850 C CA . ALA A 1 240 ? 62.857 19.961 -19.351 1.00 13.14 240 ALA P CA 1
ATOM 1851 C C . ALA A 1 240 ? 62.661 19.052 -20.563 1.00 14.10 240 ALA P C 1
ATOM 1852 O O . ALA A 1 240 ? 62.831 17.835 -20.473 1.00 15.01 240 ALA P O 1
ATOM 1854 N N . ALA A 1 241 ? 62.310 19.640 -21.701 1.00 12.44 241 ALA P N 1
ATOM 1855 C CA . ALA A 1 241 ? 62.080 18.851 -22.904 1.00 13.48 241 ALA P CA 1
ATOM 1856 C C . ALA A 1 241 ? 63.350 18.192 -23.427 1.00 15.40 241 ALA P C 1
ATOM 1857 O O . ALA A 1 241 ? 63.395 16.975 -23.612 1.00 13.78 241 ALA P O 1
ATOM 1859 N N . ILE A 1 242 ? 64.388 18.990 -23.651 1.00 11.52 242 ILE P N 1
ATOM 1860 C CA . ILE A 1 242 ? 65.631 18.451 -24.189 1.00 12.59 242 ILE P CA 1
ATOM 1861 C C . ILE A 1 242 ? 66.294 17.435 -23.254 1.00 14.98 242 ILE P C 1
ATOM 1862 O O . ILE A 1 242 ? 66.927 16.484 -23.718 1.00 14.92 242 ILE P O 1
ATOM 1867 N N . GLN A 1 243 ? 66.131 17.614 -21.945 1.00 12.96 243 GLN P N 1
ATOM 1868 C CA . GLN A 1 243 ? 66.721 16.679 -20.986 1.00 12.09 243 GLN P CA 1
ATOM 1869 C C . GLN A 1 243 ? 66.005 15.331 -21.013 1.00 15.64 243 GLN P C 1
ATOM 1870 O O . GLN A 1 243 ? 66.567 14.314 -20.607 1.00 14.94 243 GLN P O 1
ATOM 1876 N N . LYS A 1 244 ? 64.764 15.319 -21.490 1.00 16.04 244 LYS P N 1
ATOM 1877 C CA . LYS A 1 244 ? 64.025 14.062 -21.592 1.00 17.82 244 LYS P CA 1
ATOM 1878 C C . LYS A 1 244 ? 64.616 13.234 -22.728 1.00 19.78 244 LYS P C 1
ATOM 1879 O O . LYS A 1 244 ? 64.511 12.006 -22.733 1.00 20.23 244 LYS P O 1
ATOM 1885 N N . LEU A 1 245 ? 65.238 13.914 -23.688 1.00 17.90 245 LEU P N 1
ATOM 1886 C CA . LEU A 1 245 ? 65.839 13.240 -24.836 1.00 19.36 245 LEU P CA 1
ATOM 1887 C C . LEU A 1 245 ? 67.271 12.792 -24.610 1.00 22.22 245 LEU P C 1
ATOM 1888 O O . LEU A 1 245 ? 67.606 11.627 -24.825 1.00 22.96 245 LEU P O 1
ATOM 1893 N N . TYR A 1 246 ? 68.119 13.716 -24.173 1.00 19.49 246 TYR P N 1
ATOM 1894 C CA . TYR A 1 246 ? 69.522 13.392 -23.978 1.00 19.43 246 TYR P CA 1
ATOM 1895 C C . TYR A 1 246 ? 70.019 13.517 -22.538 1.00 18.84 246 TYR P C 1
ATOM 1896 O O . TYR A 1 246 ? 71.225 13.533 -22.288 1.00 21.30 246 TYR P O 1
ATOM 1905 N N . GLY A 1 247 ? 69.081 13.599 -21.598 1.00 17.31 247 GLY P N 1
ATOM 1906 C CA . GLY A 1 247 ? 69.431 13.678 -20.189 1.00 17.08 247 GLY P CA 1
ATOM 1907 C C . GLY A 1 247 ? 69.876 15.020 -19.645 1.00 17.22 247 GLY P C 1
ATOM 1908 O O . GLY A 1 247 ? 70.127 15.964 -20.393 1.00 17.30 247 GLY P O 1
ATOM 1909 N N . ALA A 1 248 ? 69.967 15.099 -18.321 1.00 16.32 248 ALA P N 1
ATOM 1910 C CA . ALA A 1 248 ? 70.403 16.318 -17.652 1.00 13.87 248 ALA P CA 1
ATOM 1911 C C . ALA A 1 248 ? 71.926 16.332 -17.630 1.00 14.47 248 ALA P C 1
ATOM 1912 O O . ALA A 1 248 ? 72.558 15.314 -17.337 1.00 14.68 248 ALA P O 1
ATOM 1914 N N . ASN A 1 249 ? 72.520 17.478 -17.949 1.00 14.51 249 ASN P N 1
ATOM 1915 C CA . ASN A 1 249 ? 73.973 17.579 -17.939 1.00 13.80 249 ASN P CA 1
ATOM 1916 C C . ASN A 1 249 ? 74.432 17.864 -16.513 1.00 15.41 249 ASN P C 1
ATOM 1917 O O . ASN A 1 249 ? 74.393 19.006 -16.050 1.00 14.52 249 ASN P O 1
ATOM 1922 N N . LEU A 1 250 ? 74.870 16.817 -15.822 1.00 15.39 250 LEU P N 1
ATOM 1923 C CA . LEU A 1 250 ? 75.314 16.941 -14.440 1.00 16.15 250 LEU P CA 1
ATOM 1924 C C . LEU A 1 250 ? 76.743 17.462 -14.276 1.00 14.93 250 LEU P C 1
ATOM 1925 O O . LEU A 1 250 ? 77.253 17.542 -13.157 1.00 16.25 250 LEU P O 1
ATOM 1930 N N . THR A 1 251 ? 77.387 17.827 -15.380 1.00 14.20 251 THR P N 1
ATOM 1931 C CA . THR A 1 251 ? 78.755 18.343 -15.309 1.00 15.45 251 THR P CA 1
ATOM 1932 C C . THR A 1 251 ? 78.791 19.868 -15.388 1.00 15.04 251 THR P C 1
ATOM 1933 O O . THR A 1 251 ? 79.833 20.484 -15.176 1.00 14.74 251 THR P O 1
ATOM 1937 N N . THR A 1 252 ? 77.645 20.477 -15.668 1.00 12.67 252 THR P N 1
ATOM 1938 C CA . THR A 1 252 ? 77.576 21.923 -15.843 1.00 12.65 252 THR P CA 1
ATOM 1939 C C . THR A 1 252 ? 77.514 22.827 -14.616 1.00 11.97 252 THR P C 1
ATOM 1940 O O . THR A 1 252 ? 76.635 22.693 -13.764 1.00 13.22 252 THR P O 1
ATOM 1944 N N . ARG A 1 253 ? 78.459 23.762 -14.560 1.00 12.99 253 ARG P N 1
ATOM 1945 C CA . ARG A 1 253 ? 78.544 24.752 -13.491 1.00 13.33 253 ARG P CA 1
ATOM 1946 C C . ARG A 1 253 ? 78.410 24.178 -12.081 1.00 13.37 253 ARG P C 1
ATOM 1947 O O . ARG A 1 253 ? 77.594 24.640 -11.285 1.00 12.88 253 ARG P O 1
ATOM 1955 N N . THR A 1 254 ? 79.227 23.177 -11.768 1.00 14.00 254 THR P N 1
ATOM 1956 C CA . THR A 1 254 ? 79.191 22.550 -10.452 1.00 12.99 254 THR P CA 1
ATOM 1957 C C . THR A 1 254 ? 79.938 23.380 -9.407 1.00 14.78 254 THR P C 1
ATOM 1958 O O . THR A 1 254 ? 79.972 23.026 -8.229 1.00 14.81 254 THR P O 1
ATOM 1962 N N . GLY A 1 255 ? 80.541 24.481 -9.841 1.00 15.19 255 GLY P N 1
ATOM 1963 C CA . GLY A 1 255 ? 81.251 25.337 -8.906 1.00 15.60 255 GLY P CA 1
ATOM 1964 C C . GLY A 1 255 ? 80.274 26.286 -8.236 1.00 16.72 255 GLY P C 1
ATOM 1965 O O . GLY A 1 255 ? 79.062 26.172 -8.436 1.00 14.08 255 GLY P O 1
ATOM 1966 N N . ASP A 1 256 ? 80.791 27.211 -7.431 1.00 15.40 256 ASP P N 1
ATOM 1967 C CA . ASP A 1 256 ? 79.947 28.194 -6.756 1.00 14.90 256 ASP P CA 1
ATOM 1968 C C . ASP A 1 256 ? 79.720 29.283 -7.797 1.00 14.94 256 ASP P C 1
ATOM 1969 O O . ASP A 1 256 ? 80.554 30.167 -8.006 1.00 12.63 256 ASP P O 1
ATOM 1974 N N . THR A 1 257 ? 78.565 29.194 -8.445 1.00 13.72 257 THR P N 1
ATOM 1975 C CA . THR A 1 257 ? 78.198 30.071 -9.549 1.00 12.90 257 THR P CA 1
ATOM 1976 C C . THR A 1 257 ? 77.373 31.310 -9.224 1.00 13.80 257 THR P C 1
ATOM 1977 O O . THR A 1 257 ? 76.429 31.255 -8.439 1.00 12.85 257 THR P O 1
ATOM 1981 N N . VAL A 1 258 ? 77.734 32.422 -9.855 1.00 12.90 258 VAL P N 1
ATOM 1982 C CA . VAL A 1 258 ? 77.022 33.677 -9.664 1.00 12.50 258 VAL P CA 1
ATOM 1983 C C . VAL A 1 258 ? 76.340 34.069 -10.972 1.00 12.30 258 VAL P C 1
ATOM 1984 O O . VAL A 1 258 ? 76.972 34.097 -12.028 1.00 12.19 258 VAL P O 1
ATOM 1988 N N . TYR A 1 259 ? 75.044 34.356 -10.885 1.00 11.01 259 TYR P N 1
ATOM 1989 C CA . TYR A 1 259 ? 74.243 34.751 -12.037 1.00 11.65 259 TYR P CA 1
ATOM 1990 C C . TYR A 1 259 ? 73.812 36.205 -11.874 1.00 11.41 259 TYR P C 1
ATOM 1991 O O . TYR A 1 259 ? 73.503 36.639 -10.769 1.00 14.19 259 TYR P O 1
ATOM 2000 N N . GLY A 1 260 ? 73.787 36.951 -12.976 1.00 10.65 260 GLY P N 1
ATOM 2001 C CA . GLY A 1 260 ? 73.393 38.349 -12.910 1.00 11.32 260 GLY P CA 1
ATOM 2002 C C . GLY A 1 260 ? 74.627 39.228 -12.912 1.00 12.48 260 GLY P C 1
ATOM 2003 O O . GLY A 1 260 ? 75.483 39.085 -13.781 1.00 12.90 260 GLY P O 1
ATOM 2004 N N . PHE A 1 261 ? 74.726 40.141 -11.950 1.00 13.95 261 PHE P N 1
ATOM 2005 C CA . PHE A 1 261 ? 75.902 41.004 -11.873 1.00 14.65 261 PHE P CA 1
ATOM 2006 C C . PHE A 1 261 ? 77.073 40.209 -11.305 1.00 14.95 261 PHE P C 1
ATOM 2007 O O . PHE A 1 261 ? 76.872 39.271 -10.537 1.00 15.14 261 PHE P O 1
ATOM 2015 N N . ASN A 1 262 ? 78.291 40.578 -11.692 1.00 14.56 262 ASN P N 1
ATOM 2016 C CA . ASN A 1 262 ? 79.491 39.894 -11.210 1.00 14.60 262 ASN P CA 1
ATOM 2017 C C . ASN A 1 262 ? 79.435 38.403 -11.522 1.00 14.12 262 ASN P C 1
ATOM 2018 O O . ASN A 1 262 ? 79.939 37.579 -10.757 1.00 13.54 262 ASN P O 1
ATOM 2023 N N . SER A 1 263 ? 78.832 38.057 -12.653 1.00 13.75 263 SER P N 1
ATOM 2024 C CA . SER A 1 263 ? 78.696 36.656 -13.032 1.00 13.85 263 SER P CA 1
ATOM 2025 C C . SER A 1 263 ? 80.011 35.995 -13.416 1.00 14.91 263 SER P C 1
ATOM 2026 O O . SER A 1 263 ? 80.893 36.630 -13.995 1.00 15.72 263 SER P O 1
ATOM 2029 N N . ASN A 1 264 ? 80.132 34.714 -13.089 1.00 13.73 264 ASN P N 1
ATOM 2030 C CA . ASN A 1 264 ? 81.322 33.946 -13.440 1.00 13.57 264 ASN P CA 1
ATOM 2031 C C . ASN A 1 264 ? 80.925 32.791 -14.364 1.00 15.44 264 ASN P C 1
ATOM 2032 O O . ASN A 1 264 ? 81.657 31.811 -14.512 1.00 13.43 264 ASN P O 1
ATOM 2037 N N . THR A 1 265 ? 79.763 32.925 -14.997 1.00 13.40 265 THR P N 1
ATOM 2038 C CA . THR A 1 265 ? 79.250 31.901 -15.905 1.00 13.29 265 THR P CA 1
ATOM 2039 C C . THR A 1 265 ? 79.899 31.929 -17.283 1.00 12.49 265 THR P C 1
ATOM 2040 O O . THR A 1 265 ? 79.899 30.923 -17.994 1.00 12.75 265 THR P O 1
ATOM 2044 N N . GLU A 1 266 ? 80.447 33.080 -17.658 1.00 12.37 266 GLU P N 1
ATOM 2045 C CA . GLU A 1 266 ? 81.053 33.242 -18.974 1.00 13.50 266 GLU P CA 1
ATOM 2046 C C . GLU A 1 266 ? 80.003 32.979 -20.060 1.00 12.35 266 GLU P C 1
ATOM 2047 O O . GLU A 1 266 ? 80.290 32.412 -21.115 1.00 13.16 266 GLU P O 1
ATOM 2053 N N . ARG A 1 267 ? 78.773 33.395 -19.770 1.00 13.15 267 ARG P N 1
ATOM 2054 C CA . ARG A 1 267 ? 77.651 33.265 -20.699 1.00 10.75 267 ARG P CA 1
ATOM 2055 C C . ARG A 1 267 ? 76.978 34.627 -20.751 1.00 12.86 267 ARG P C 1
ATOM 2056 O O . ARG A 1 267 ? 76.496 35.120 -19.729 1.00 11.58 267 ARG P O 1
ATOM 2064 N N . ASP A 1 268 ? 76.938 35.238 -21.933 1.00 12.55 268 ASP P N 1
ATOM 2065 C CA . ASP A 1 268 ? 76.335 36.554 -22.053 1.00 13.06 268 ASP P CA 1
ATOM 2066 C C . ASP A 1 268 ? 74.914 36.650 -21.496 1.00 12.46 268 ASP P C 1
ATOM 2067 O O . ASP A 1 268 ? 74.593 37.603 -20.788 1.00 12.03 268 ASP P O 1
ATOM 2072 N N . PHE A 1 269 ? 74.074 35.658 -21.784 1.00 12.05 269 PHE P N 1
ATOM 2073 C CA . PHE A 1 269 ? 72.685 35.685 -21.320 1.00 12.28 269 PHE P CA 1
ATOM 2074 C C . PHE A 1 269 ? 72.467 35.513 -19.810 1.00 11.82 269 PHE P C 1
ATOM 2075 O O . PHE A 1 269 ? 71.379 35.794 -19.306 1.00 12.87 269 PHE P O 1
ATOM 2083 N N . TYR A 1 270 ? 73.488 35.065 -19.084 1.00 9.67 270 TYR P N 1
ATOM 2084 C CA . TYR A 1 270 ? 73.361 34.919 -17.634 1.00 10.54 270 TYR P CA 1
ATOM 2085 C C . TYR A 1 270 ? 74.019 36.109 -16.944 1.00 11.24 270 TYR P C 1
ATOM 2086 O O . TYR A 1 270 ? 73.991 36.215 -15.717 1.00 13.60 270 TYR P O 1
ATOM 2095 N N . SER A 1 271 ? 74.602 37.008 -17.731 1.00 13.87 271 SER P N 1
ATOM 2096 C CA . SER A 1 271 ? 75.327 38.144 -17.167 1.00 12.42 271 SER P CA 1
ATOM 2097 C C . SER A 1 271 ? 74.732 39.538 -17.342 1.00 15.03 271 SER P C 1
ATOM 2098 O O . SER A 1 271 ? 74.253 39.895 -18.419 1.00 15.84 271 SER P O 1
ATOM 2101 N N . ALA A 1 272 ? 74.789 40.325 -16.268 1.00 14.53 272 ALA P N 1
ATOM 2102 C CA . ALA A 1 272 ? 74.305 41.706 -16.273 1.00 14.35 272 ALA P CA 1
ATOM 2103 C C . ALA A 1 272 ? 75.549 42.595 -16.240 1.00 15.56 272 ALA P C 1
ATOM 2104 O O . ALA A 1 272 ? 76.478 42.331 -15.473 1.00 16.79 272 ALA P O 1
ATOM 2106 N N . THR A 1 273 ? 75.571 43.643 -17.062 1.00 16.92 273 THR P N 1
ATOM 2107 C CA . THR A 1 273 ? 76.735 44.527 -17.118 1.00 20.04 273 THR P CA 1
ATOM 2108 C C . THR A 1 273 ? 76.488 45.985 -16.738 1.00 20.15 273 THR P C 1
ATOM 2109 O O . THR A 1 273 ? 77.436 46.758 -16.595 1.00 21.36 273 THR P O 1
ATOM 2113 N N . SER A 1 274 ? 75.225 46.366 -16.581 1.00 18.31 274 SER P N 1
ATOM 2114 C CA . SER A 1 274 ? 74.891 47.732 -16.189 1.00 18.91 274 SER P CA 1
ATOM 2115 C C . SER A 1 274 ? 73.495 47.757 -15.584 1.00 19.72 274 SER P C 1
ATOM 2116 O O . SER A 1 274 ? 72.777 46.756 -15.617 1.00 17.29 274 SER P O 1
ATOM 2119 N N . SER A 1 275 ? 73.115 48.905 -15.034 1.00 18.45 275 SER P N 1
ATOM 2120 C CA . SER A 1 275 ? 71.807 49.059 -14.415 1.00 18.72 275 SER P CA 1
ATOM 2121 C C . SER A 1 275 ? 70.672 48.974 -15.428 1.00 17.32 275 SER P C 1
ATOM 2122 O O . SER A 1 275 ? 69.506 48.908 -15.046 1.00 19.39 275 SER P O 1
ATOM 2125 N N . SER A 1 276 ? 71.005 48.970 -16.716 1.00 16.97 276 SER P N 1
ATOM 2126 C CA . SER A 1 276 ? 69.974 48.901 -17.748 1.00 16.84 276 SER P CA 1
ATOM 2127 C C . SER A 1 276 ? 69.870 47.524 -18.405 1.00 14.75 276 SER P C 1
ATOM 2128 O O . SER A 1 276 ? 69.055 47.321 -19.306 1.00 15.11 276 SER P O 1
ATOM 2131 N N . SER A 1 277 ? 70.683 46.578 -17.949 1.00 15.44 277 SER P N 1
ATOM 2132 C CA . SER A 1 277 ? 70.667 45.234 -18.521 1.00 16.05 277 SER P CA 1
ATOM 2133 C C . SER A 1 277 ? 69.309 44.551 -18.410 1.00 15.85 277 SER P C 1
ATOM 2134 O O . SER A 1 277 ? 68.736 44.462 -17.324 1.00 16.69 277 SER P O 1
ATOM 2137 N N . LYS A 1 278 ? 68.794 44.081 -19.543 1.00 14.87 278 LYS P N 1
ATOM 2138 C CA . LYS A 1 278 ? 67.525 43.363 -19.561 1.00 14.02 278 LYS P CA 1
ATOM 2139 C C . LYS A 1 278 ? 67.901 41.889 -19.495 1.00 14.92 278 LYS P C 1
ATOM 2140 O O . LYS A 1 278 ? 68.402 41.329 -20.465 1.00 18.68 278 LYS P O 1
ATOM 2146 N N . LEU A 1 279 ? 67.675 41.266 -18.345 1.00 12.06 279 LEU P N 1
ATOM 2147 C CA . LEU A 1 279 ? 68.021 39.862 -18.178 1.00 10.13 279 LEU P CA 1
ATOM 2148 C C . LEU A 1 279 ? 66.854 38.940 -18.480 1.00 9.95 279 LEU P C 1
ATOM 2149 O O . LEU A 1 279 ? 65.733 39.189 -18.052 1.00 10.66 279 LEU P O 1
ATOM 2154 N N . VAL A 1 280 ? 67.127 37.878 -19.230 1.00 10.87 280 VAL P N 1
ATOM 2155 C CA . VAL A 1 280 ? 66.111 36.881 -19.534 1.00 10.74 280 VAL P CA 1
ATOM 2156 C C . VAL A 1 280 ? 66.856 35.557 -19.547 1.00 9.24 280 VAL P C 1
ATOM 2157 O O . VAL A 1 280 ? 67.632 35.284 -20.461 1.00 11.01 280 VAL P O 1
ATOM 2161 N N . PHE A 1 281 ? 66.651 34.750 -18.512 1.00 10.43 281 PHE P N 1
ATOM 2162 C CA . PHE A 1 281 ? 67.325 33.465 -18.449 1.00 10.10 281 PHE P CA 1
ATOM 2163 C C . PHE A 1 281 ? 66.697 32.479 -17.481 1.00 10.95 281 PHE P C 1
ATOM 2164 O O . PHE A 1 281 ? 65.984 32.862 -16.550 1.00 10.87 281 PHE P O 1
ATOM 2172 N N . SER A 1 282 ? 66.960 31.199 -17.732 1.00 10.21 282 SER P N 1
ATOM 2173 C CA . SER A 1 282 ? 66.478 30.120 -16.880 1.00 9.15 282 SER P CA 1
ATOM 2174 C C . SER A 1 282 ? 67.753 29.411 -16.438 1.00 10.29 282 SER P C 1
ATOM 2175 O O . SER A 1 282 ? 68.551 28.964 -17.264 1.00 11.55 282 SER P O 1
ATOM 2178 N N . VAL A 1 283 ? 67.948 29.325 -15.131 1.00 10.24 283 VAL P N 1
ATOM 2179 C CA . VAL A 1 283 ? 69.152 28.722 -14.581 1.00 11.26 283 VAL P CA 1
ATOM 2180 C C . VAL A 1 283 ? 69.257 27.206 -14.590 1.00 13.58 283 VAL P C 1
ATOM 2181 O O . VAL A 1 283 ? 68.403 26.513 -14.037 1.00 12.52 283 VAL P O 1
ATOM 2185 N N . TRP A 1 284 ? 70.298 26.695 -15.243 1.00 11.65 284 TRP P N 1
ATOM 2186 C CA . TRP A 1 284 ? 70.576 25.267 -15.197 1.00 12.23 284 TRP P CA 1
ATOM 2187 C C . TRP A 1 284 ? 71.928 25.246 -14.503 1.00 11.73 284 TRP P C 1
ATOM 2188 O O . TRP A 1 284 ? 72.884 25.860 -14.979 1.00 12.63 284 TRP P O 1
ATOM 2199 N N . ASP A 1 285 ? 71.996 24.548 -13.375 1.00 12.61 285 ASP P N 1
ATOM 2200 C CA . ASP A 1 285 ? 73.212 24.480 -12.574 1.00 10.54 285 ASP P CA 1
ATOM 2201 C C . ASP A 1 285 ? 73.206 23.121 -11.881 1.00 12.88 285 ASP P C 1
ATOM 2202 O O . ASP A 1 285 ? 72.222 22.760 -11.242 1.00 12.37 285 ASP P O 1
ATOM 2207 N N . ALA A 1 286 ? 74.303 22.378 -12.005 1.00 13.70 286 ALA P N 1
ATOM 2208 C CA . ALA A 1 286 ? 74.391 21.032 -11.437 1.00 15.28 286 ALA P CA 1
ATOM 2209 C C . ALA A 1 286 ? 75.027 20.867 -10.059 1.00 16.18 286 ALA P C 1
ATOM 2210 O O . ALA A 1 286 ? 75.177 19.741 -9.582 1.00 16.20 286 ALA P O 1
ATOM 2212 N N . GLY A 1 287 ? 75.403 21.964 -9.414 1.00 14.14 287 GLY P N 1
ATOM 2213 C CA . GLY A 1 287 ? 75.997 21.836 -8.094 1.00 17.08 287 GLY P CA 1
ATOM 2214 C C . GLY A 1 287 ? 76.698 23.082 -7.598 1.00 15.70 287 GLY P C 1
ATOM 2215 O O . GLY A 1 287 ? 76.874 24.041 -8.346 1.00 14.84 287 GLY P O 1
ATOM 2216 N N . GLY A 1 288 ? 77.090 23.068 -6.327 1.00 15.71 288 GLY P N 1
ATOM 2217 C CA . GLY A 1 288 ? 77.785 24.207 -5.756 1.00 14.79 288 GLY P CA 1
ATOM 2218 C C . GLY A 1 288 ? 76.894 25.162 -4.985 1.00 15.58 288 GLY P C 1
ATOM 2219 O O . GLY A 1 288 ? 75.679 24.970 -4.904 1.00 15.54 288 GLY P O 1
ATOM 2220 N N . ASN A 1 289 ? 77.511 26.188 -4.406 1.00 14.90 289 ASN P N 1
ATOM 2221 C CA . ASN A 1 289 ? 76.795 27.206 -3.641 1.00 15.53 289 ASN P CA 1
ATOM 2222 C C . ASN A 1 289 ? 76.644 28.379 -4.600 1.00 14.47 289 ASN P C 1
ATOM 2223 O O . ASN A 1 289 ? 77.593 29.123 -4.852 1.00 17.90 289 ASN P O 1
ATOM 2228 N N . ASP A 1 290 ? 75.432 28.540 -5.120 1.00 12.67 290 ASP P N 1
ATOM 2229 C CA . ASP A 1 290 ? 75.146 29.547 -6.130 1.00 11.80 290 ASP P CA 1
ATOM 2230 C C . ASP A 1 290 ? 74.381 30.780 -5.681 1.00 14.56 290 ASP P C 1
ATOM 2231 O O . ASP A 1 290 ? 73.615 30.738 -4.721 1.00 13.01 290 ASP P O 1
ATOM 2236 N N . THR A 1 291 ? 74.575 31.869 -6.417 1.00 12.60 291 THR P N 1
ATOM 2237 C CA . THR A 1 291 ? 73.962 33.146 -6.074 1.00 11.59 291 THR P CA 1
ATOM 2238 C C . THR A 1 291 ? 73.348 33.913 -7.242 1.00 13.02 291 THR P C 1
ATOM 2239 O O . THR A 1 291 ? 73.923 33.982 -8.328 1.00 12.64 291 THR P O 1
ATOM 2243 N N . LEU A 1 292 ? 72.171 34.485 -7.013 1.00 12.96 292 LEU P N 1
ATOM 2244 C CA . LEU A 1 292 ? 71.540 35.323 -8.022 1.00 12.01 292 LEU P CA 1
ATOM 2245 C C . LEU A 1 292 ? 71.880 36.723 -7.518 1.00 14.12 292 LEU P C 1
ATOM 2246 O O . LEU A 1 292 ? 71.330 37.184 -6.516 1.00 13.50 292 LEU P O 1
ATOM 2251 N N . ASP A 1 293 ? 72.818 37.381 -8.191 1.00 14.25 293 ASP P N 1
ATOM 2252 C CA . ASP A 1 293 ? 73.251 38.718 -7.796 1.00 12.78 293 ASP P CA 1
ATOM 2253 C C . ASP A 1 293 ? 72.554 39.783 -8.638 1.00 12.73 293 ASP P C 1
ATOM 2254 O O . ASP A 1 293 ? 72.910 39.999 -9.795 1.00 14.12 293 ASP P O 1
ATOM 2259 N N . PHE A 1 294 ? 71.556 40.443 -8.060 1.00 11.94 294 PHE P N 1
ATOM 2260 C CA . PHE A 1 294 ? 70.836 41.489 -8.779 1.00 11.38 294 PHE P CA 1
ATOM 2261 C C . PHE A 1 294 ? 71.045 42.823 -8.070 1.00 12.05 294 PHE P C 1
ATOM 2262 O O . PHE A 1 294 ? 70.161 43.680 -8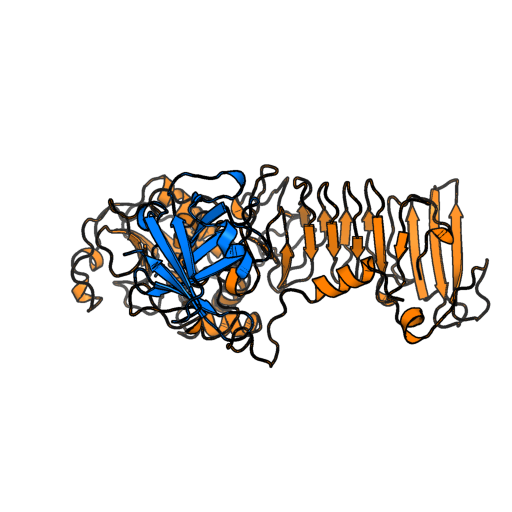.036 1.00 12.76 294 PHE P O 1
ATOM 2270 N N . SER A 1 295 ? 72.246 42.986 -7.526 1.00 12.77 295 SER P N 1
ATOM 2271 C CA . SER A 1 295 ? 72.627 44.182 -6.779 1.00 13.97 295 SER P CA 1
ATOM 2272 C C . SER A 1 295 ? 72.686 45.468 -7.595 1.00 14.59 295 SER P C 1
ATOM 2273 O O . SER A 1 295 ? 72.516 46.563 -7.047 1.00 14.75 295 SER P O 1
ATOM 2276 N N . GLY A 1 296 ? 72.914 45.336 -8.898 1.00 13.55 296 GLY P N 1
ATOM 2277 C CA . GLY A 1 296 ? 73.039 46.501 -9.757 1.00 14.41 296 GLY P CA 1
ATOM 2278 C C . GLY A 1 296 ? 71.792 47.197 -10.268 1.00 14.72 296 GLY P C 1
ATOM 2279 O O . GLY A 1 296 ? 71.911 48.172 -11.011 1.00 16.85 296 GLY P O 1
ATOM 2280 N N . PHE A 1 297 ? 70.609 46.716 -9.893 1.00 13.58 297 PHE P N 1
ATOM 2281 C CA . PHE A 1 297 ? 69.361 47.336 -10.337 1.00 13.50 297 PHE P CA 1
ATOM 2282 C C . PHE A 1 297 ? 68.773 48.208 -9.236 1.00 14.46 297 PHE P C 1
ATOM 2283 O O . PHE A 1 297 ? 68.973 47.941 -8.047 1.00 14.10 297 PHE P O 1
ATOM 2291 N N . SER A 1 298 ? 68.036 49.242 -9.638 1.00 13.42 298 SER P N 1
ATOM 2292 C CA . SER A 1 298 ? 67.407 50.154 -8.691 1.00 15.37 298 SER P CA 1
ATOM 2293 C C . SER A 1 298 ? 65.903 49.905 -8.533 1.00 14.17 298 SER P C 1
ATOM 2294 O O . SER A 1 298 ? 65.297 50.351 -7.561 1.00 15.32 298 SER P O 1
ATOM 2297 N N . GLN A 1 299 ? 65.301 49.196 -9.485 1.00 15.10 299 GLN P N 1
ATOM 2298 C CA . GLN A 1 299 ? 63.867 48.910 -9.420 1.00 13.48 299 GLN P CA 1
ATOM 2299 C C . GLN A 1 299 ? 63.532 47.945 -8.289 1.00 14.94 299 GLN P C 1
ATOM 2300 O O . GLN A 1 299 ? 64.385 47.178 -7.848 1.00 15.21 299 GLN P O 1
ATOM 2306 N N . ASN A 1 300 ? 62.289 47.991 -7.817 1.00 14.88 300 ASN P N 1
ATOM 2307 C CA . ASN A 1 300 ? 61.853 47.074 -6.766 1.00 13.25 300 ASN P CA 1
ATOM 2308 C C . ASN A 1 300 ? 61.773 45.723 -7.463 1.00 12.83 300 ASN P C 1
ATOM 2309 O O . ASN A 1 300 ? 61.140 45.603 -8.511 1.00 15.12 300 ASN P O 1
ATOM 2314 N N . GLN A 1 301 ? 62.414 44.710 -6.892 1.00 12.64 301 GLN P N 1
ATOM 2315 C CA . GLN A 1 301 ? 62.421 43.393 -7.514 1.00 12.19 301 GLN P CA 1
ATOM 2316 C C . GLN A 1 301 ? 61.768 42.330 -6.643 1.00 11.32 301 GLN P C 1
ATOM 2317 O O . GLN A 1 301 ? 61.606 42.513 -5.437 1.00 11.34 301 GLN P O 1
ATOM 2323 N N . LYS A 1 302 ? 61.388 41.220 -7.272 1.00 10.22 302 LYS P N 1
ATOM 2324 C CA . LYS A 1 302 ? 60.771 40.099 -6.570 1.00 10.81 302 LYS P CA 1
ATOM 2325 C C . LYS A 1 302 ? 61.522 38.854 -7.034 1.00 10.07 302 LYS P C 1
ATOM 2326 O O . LYS A 1 302 ? 61.391 38.423 -8.179 1.00 12.01 302 LYS P O 1
ATOM 2332 N N . ILE A 1 303 ? 62.314 38.298 -6.123 1.00 10.91 303 ILE P N 1
ATOM 2333 C CA . ILE A 1 303 ? 63.168 37.144 -6.395 1.00 11.36 303 ILE P CA 1
ATOM 2334 C C . ILE A 1 303 ? 62.710 35.889 -5.650 1.00 11.73 303 ILE P C 1
ATOM 2335 O O . ILE A 1 303 ? 62.565 35.899 -4.428 1.00 13.05 303 ILE P O 1
ATOM 2340 N N . ASN A 1 304 ? 62.497 34.808 -6.397 1.00 12.35 304 ASN P N 1
ATOM 2341 C CA . ASN A 1 304 ? 62.022 33.544 -5.834 1.00 11.80 304 ASN P CA 1
ATOM 2342 C C . ASN A 1 304 ? 63.033 32.432 -6.147 1.00 12.82 304 ASN P C 1
ATOM 2343 O O . ASN A 1 304 ? 63.235 32.075 -7.307 1.00 12.97 304 ASN P O 1
ATOM 2348 N N . LEU A 1 305 ? 63.664 31.886 -5.110 1.00 11.34 305 LEU P N 1
ATOM 2349 C CA . LEU A 1 305 ? 64.680 30.848 -5.300 1.00 10.68 305 LEU P CA 1
ATOM 2350 C C . LEU A 1 305 ? 64.182 29.413 -5.430 1.00 10.45 305 LEU P C 1
ATOM 2351 O O . LEU A 1 305 ? 64.987 28.487 -5.539 1.00 12.56 305 LEU P O 1
ATOM 2356 N N . ASN A 1 306 ? 62.872 29.208 -5.428 1.00 12.51 306 ASN P N 1
ATOM 2357 C CA . ASN A 1 306 ? 62.360 27.848 -5.558 1.00 13.13 306 ASN P CA 1
ATOM 2358 C C . ASN A 1 306 ? 62.520 27.333 -6.984 1.00 12.37 306 ASN P C 1
ATOM 2359 O O . ASN A 1 306 ? 62.501 28.105 -7.942 1.00 12.57 306 ASN P O 1
ATOM 2364 N N . GLU A 1 307 ? 62.704 26.026 -7.127 1.00 12.43 307 GLU P N 1
ATOM 2365 C CA . GLU A 1 307 ? 62.853 25.459 -8.460 1.00 12.13 307 GLU P CA 1
ATOM 2366 C C . GLU A 1 307 ? 61.574 25.713 -9.250 1.00 11.21 307 GLU P C 1
ATOM 2367 O O . GLU A 1 307 ? 60.473 25.680 -8.695 1.00 13.91 307 GLU P O 1
ATOM 2373 N N . LYS A 1 308 ? 61.738 25.983 -10.542 1.00 10.84 308 LYS P N 1
ATOM 2374 C CA . LYS A 1 308 ? 60.633 26.245 -11.463 1.00 11.32 308 LYS P CA 1
ATOM 2375 C C . LYS A 1 308 ? 59.943 27.590 -11.253 1.00 10.56 308 LYS P C 1
ATOM 2376 O O . LYS A 1 308 ? 59.034 27.941 -12.000 1.00 12.27 308 LYS P O 1
ATOM 2382 N N . ALA A 1 309 ? 60.387 28.353 -10.258 1.00 12.05 309 ALA P N 1
ATOM 2383 C CA . ALA A 1 309 ? 59.778 29.650 -9.972 1.00 10.15 309 ALA P CA 1
ATOM 2384 C C . ALA A 1 309 ? 60.301 30.766 -10.867 1.00 10.62 309 ALA P C 1
ATOM 2385 O O . ALA A 1 309 ? 61.454 30.744 -11.300 1.00 11.19 309 ALA P O 1
ATOM 2387 N N . LEU A 1 310 ? 59.440 31.744 -11.135 1.00 9.46 310 LEU P N 1
ATOM 2388 C CA . LEU A 1 310 ? 59.812 32.895 -11.951 1.00 9.55 310 LEU P CA 1
ATOM 2389 C C . LEU A 1 310 ? 59.952 34.114 -11.046 1.00 11.60 310 LEU P C 1
ATOM 2390 O O . LEU A 1 310 ? 59.237 34.241 -10.050 1.00 14.03 310 LEU P O 1
ATOM 2395 N N . SER A 1 311 ? 60.871 35.005 -11.409 1.00 10.64 311 SER P N 1
ATOM 2396 C CA . SER A 1 311 ? 61.146 36.217 -10.642 1.00 10.48 311 SER P CA 1
ATOM 2397 C C . SER A 1 311 ? 61.026 37.457 -11.535 1.00 10.56 311 SER P C 1
ATOM 2398 O O . SER A 1 311 ? 61.172 37.361 -12.753 1.00 11.20 311 SER P O 1
ATOM 2401 N N . ASP A 1 312 ? 60.757 38.609 -10.919 1.00 12.51 312 ASP P N 1
ATOM 2402 C CA . ASP A 1 312 ? 60.650 39.890 -11.627 1.00 10.67 312 ASP P CA 1
ATOM 2403 C C . ASP A 1 312 ? 61.964 40.607 -11.315 1.00 11.14 312 ASP P C 1
ATOM 2404 O O . ASP A 1 312 ? 62.163 41.112 -10.207 1.00 12.17 312 ASP P O 1
ATOM 2409 N N . VAL A 1 313 ? 62.852 40.660 -12.299 1.00 9.65 313 VAL P N 1
ATOM 2410 C CA . VAL A 1 313 ? 64.173 41.234 -12.090 1.00 12.19 313 VAL P CA 1
ATOM 2411 C C . VAL A 1 313 ? 64.540 42.425 -12.972 1.00 11.85 313 VAL P C 1
ATOM 2412 O O . VAL A 1 313 ? 64.248 42.452 -14.165 1.00 11.52 313 VAL P O 1
ATOM 2416 N N . GLY A 1 314 ? 65.186 43.413 -12.363 1.00 12.71 314 GLY P N 1
ATOM 2417 C CA . GLY A 1 314 ? 65.609 44.590 -13.099 1.00 12.88 314 GLY P CA 1
ATOM 2418 C C . GLY A 1 314 ? 64.525 45.315 -13.875 1.00 12.15 314 GLY P C 1
ATOM 2419 O O . GLY A 1 314 ? 64.765 45.776 -14.991 1.00 12.44 314 GLY P O 1
ATOM 2420 N N . GLY A 1 315 ? 63.331 45.411 -13.301 1.00 12.15 315 GLY P N 1
ATOM 2421 C CA . GLY A 1 315 ? 62.255 46.120 -13.971 1.00 11.13 315 GLY P CA 1
ATOM 2422 C C . GLY A 1 315 ? 61.400 45.311 -14.926 1.00 11.10 315 GLY P C 1
ATOM 2423 O O . GLY A 1 315 ? 60.402 45.816 -15.446 1.00 12.31 315 GLY P O 1
ATOM 2424 N N . LEU A 1 316 ? 61.791 44.064 -15.173 1.00 13.15 316 LEU P N 1
ATOM 2425 C CA . LEU A 1 316 ? 61.030 43.187 -16.058 1.00 10.81 316 LEU P CA 1
ATOM 2426 C C . LEU A 1 316 ? 60.116 42.292 -15.215 1.00 11.24 316 LEU P C 1
ATOM 2427 O O . LEU A 1 316 ? 60.211 42.285 -13.985 1.00 11.87 316 LEU P O 1
ATOM 2432 N N . LYS A 1 317 ? 59.230 41.549 -15.875 1.00 9.63 317 LYS P N 1
ATOM 2433 C CA . LYS A 1 317 ? 58.312 40.656 -15.177 1.00 10.46 317 LYS P CA 1
ATOM 2434 C C . LYS A 1 317 ? 58.517 39.199 -15.592 1.00 10.09 317 LYS P C 1
ATOM 2435 O O . LYS A 1 317 ? 58.482 38.883 -16.780 1.00 11.75 317 LYS P O 1
ATOM 2441 N N . GLY A 1 318 ? 58.727 38.327 -14.606 1.00 9.47 318 GLY P N 1
ATOM 2442 C CA . GLY A 1 318 ? 58.912 36.903 -14.864 1.00 10.03 318 GLY P CA 1
ATOM 2443 C C . GLY A 1 318 ? 60.009 36.572 -15.857 1.00 11.34 318 GLY P C 1
ATOM 2444 O O . GLY A 1 318 ? 59.891 35.616 -16.631 1.00 11.39 318 GLY P O 1
ATOM 2445 N N . ASN A 1 319 ? 61.089 37.344 -15.817 1.00 10.56 319 ASN P N 1
ATOM 2446 C CA . ASN A 1 319 ? 62.201 37.166 -16.743 1.00 9.45 319 ASN P CA 1
ATOM 2447 C C . ASN A 1 319 ? 63.313 36.227 -16.286 1.00 10.97 319 ASN P C 1
ATOM 2448 O O . ASN A 1 319 ? 64.136 35.795 -17.095 1.00 11.33 319 ASN P O 1
ATOM 2453 N N . VAL A 1 320 ? 63.347 35.923 -14.995 1.00 8.42 320 VAL P N 1
ATOM 2454 C CA . VAL A 1 320 ? 64.361 35.022 -14.454 1.00 9.42 320 VAL P CA 1
ATOM 2455 C C . VAL A 1 320 ? 63.666 33.803 -13.858 1.00 9.88 320 VAL P C 1
ATOM 2456 O O . VAL A 1 320 ? 62.675 33.935 -13.142 1.00 11.98 320 VAL P O 1
ATOM 2460 N N . SER A 1 321 ? 64.174 32.617 -14.166 1.00 9.75 321 SER P N 1
ATOM 2461 C CA . SER A 1 321 ? 63.587 31.402 -13.622 1.00 9.16 321 SER P CA 1
ATOM 2462 C C . SER A 1 321 ? 64.682 30.399 -13.282 1.00 10.72 321 SER P C 1
ATOM 2463 O O . SER A 1 321 ? 65.839 30.565 -13.680 1.00 10.86 321 SER P O 1
ATOM 2466 N N . ILE A 1 322 ? 64.311 29.366 -12.537 1.00 10.95 322 ILE P N 1
ATOM 2467 C CA . ILE A 1 322 ? 65.249 28.324 -12.139 1.00 10.95 322 ILE P CA 1
ATOM 2468 C C . ILE A 1 322 ? 64.691 27.002 -12.660 1.00 9.30 322 ILE P C 1
ATOM 2469 O O . ILE A 1 322 ? 63.534 26.667 -12.405 1.00 11.76 322 ILE P O 1
ATOM 2474 N N . ALA A 1 323 ? 65.509 26.267 -13.408 1.00 11.54 323 ALA P N 1
ATOM 2475 C CA . ALA A 1 323 ? 65.073 25.001 -13.996 1.00 11.50 323 ALA P CA 1
ATOM 2476 C C . ALA A 1 323 ? 64.671 23.961 -12.963 1.00 14.27 323 ALA P C 1
ATOM 2477 O O . ALA A 1 323 ? 65.118 23.994 -11.816 1.00 13.92 323 ALA P O 1
ATOM 2479 N N . ALA A 1 324 ? 63.816 23.035 -13.381 1.00 13.67 324 ALA P N 1
ATOM 2480 C CA . ALA A 1 324 ? 63.368 21.968 -12.498 1.00 14.98 324 ALA P CA 1
ATOM 2481 C C . ALA A 1 324 ? 64.590 21.153 -12.084 1.00 15.89 324 ALA P C 1
ATOM 2482 O O . ALA A 1 324 ? 65.454 20.857 -12.912 1.00 16.15 324 ALA P O 1
ATOM 2484 N N . GLY A 1 325 ? 64.665 20.818 -10.798 1.00 16.76 325 GLY P N 1
ATOM 2485 C CA . GLY A 1 325 ? 65.774 20.027 -10.290 1.00 17.67 325 GLY P CA 1
ATOM 2486 C C . GLY A 1 325 ? 66.993 20.819 -9.859 1.00 16.58 325 GLY P C 1
ATOM 2487 O O . GLY A 1 325 ? 67.969 20.240 -9.376 1.00 17.54 325 GLY P O 1
ATOM 2488 N N . VAL A 1 326 ? 66.944 22.138 -10.018 1.00 12.25 326 VAL P N 1
ATOM 2489 C CA . VAL A 1 326 ? 68.071 22.988 -9.653 1.00 11.68 326 VAL P CA 1
ATOM 2490 C C . VAL A 1 326 ? 67.920 23.656 -8.289 1.00 12.91 326 VAL P C 1
ATOM 2491 O O . VAL A 1 326 ? 66.846 24.146 -7.938 1.00 13.32 326 VAL P O 1
ATOM 2495 N N . THR A 1 327 ? 69.009 23.678 -7.525 1.00 13.01 327 THR P N 1
ATOM 2496 C CA . THR A 1 327 ? 68.994 24.309 -6.213 1.00 14.46 327 THR P CA 1
ATOM 2497 C C . THR A 1 327 ? 69.917 25.525 -6.195 1.00 14.17 327 THR P C 1
ATOM 2498 O O . THR A 1 327 ? 71.139 25.385 -6.249 1.00 12.31 327 THR P O 1
ATOM 2502 N N . VAL A 1 328 ? 69.324 26.716 -6.147 1.00 14.82 328 VAL P N 1
ATOM 2503 C CA . VAL A 1 328 ? 70.089 27.957 -6.077 1.00 13.51 328 VAL P CA 1
ATOM 2504 C C . VAL A 1 328 ? 70.000 28.379 -4.612 1.00 14.17 328 VAL P C 1
ATOM 2505 O O . VAL A 1 328 ? 68.908 28.526 -4.058 1.00 14.73 328 VAL P O 1
ATOM 2509 N N . GLU A 1 329 ? 71.155 28.576 -3.990 1.00 12.60 329 GLU P N 1
ATOM 2510 C CA . GLU A 1 329 ? 71.214 28.904 -2.571 1.00 12.34 329 GLU P CA 1
ATOM 2511 C C . GLU A 1 329 ? 71.031 30.345 -2.108 1.00 13.68 329 GLU P C 1
ATOM 2512 O O . GLU A 1 329 ? 70.367 30.586 -1.098 1.00 14.15 329 GLU P O 1
ATOM 2518 N N . ASN A 1 330 ? 71.610 31.297 -2.832 1.00 12.17 330 ASN P N 1
ATOM 2519 C CA . ASN A 1 330 ? 71.562 32.693 -2.404 1.00 11.24 330 ASN P CA 1
ATOM 2520 C C . ASN A 1 330 ? 70.991 33.725 -3.372 1.00 12.62 330 ASN P C 1
ATOM 2521 O O . ASN A 1 330 ? 70.904 33.494 -4.576 1.00 13.76 330 ASN P O 1
ATOM 2526 N N . ALA A 1 331 ? 70.624 34.881 -2.821 1.00 13.20 331 ALA P N 1
ATOM 2527 C CA . ALA A 1 331 ? 70.079 35.976 -3.615 1.00 12.23 331 ALA P CA 1
ATOM 2528 C C . ALA A 1 331 ? 70.447 37.327 -3.010 1.00 13.29 331 ALA P C 1
ATOM 2529 O O . ALA A 1 331 ? 70.407 37.508 -1.791 1.00 13.62 331 ALA P O 1
ATOM 2531 N N . ILE A 1 332 ? 70.806 38.269 -3.876 1.00 11.78 332 ILE P N 1
ATOM 2532 C CA . ILE A 1 332 ? 71.182 39.612 -3.459 1.00 12.47 332 ILE P CA 1
ATOM 2533 C C . ILE A 1 332 ? 70.291 40.619 -4.187 1.00 13.61 332 ILE P C 1
ATOM 2534 O O . ILE A 1 332 ? 70.285 40.676 -5.417 1.00 14.00 332 ILE P O 1
ATOM 2539 N N . GLY A 1 333 ? 69.535 41.402 -3.425 1.00 11.62 333 GLY P N 1
ATOM 2540 C CA . GLY A 1 333 ? 68.666 42.393 -4.033 1.00 12.63 333 GLY P CA 1
ATOM 2541 C C . GLY A 1 333 ? 69.441 43.616 -4.493 1.00 13.44 333 GLY P C 1
ATOM 2542 O O . GLY A 1 333 ? 70.671 43.652 -4.397 1.00 13.40 333 GLY P O 1
ATOM 2543 N N . GLY A 1 334 ? 68.719 44.617 -4.994 1.00 13.58 334 GLY P N 1
ATOM 2544 C CA . GLY A 1 334 ? 69.343 45.843 -5.462 1.00 15.47 334 GLY P CA 1
ATOM 2545 C C . GLY A 1 334 ? 69.045 46.999 -4.522 1.00 12.90 334 GLY P C 1
ATOM 2546 O O . GLY A 1 334 ? 68.668 46.780 -3.371 1.00 13.84 334 GLY P O 1
ATOM 2547 N N . SER A 1 335 ? 69.197 48.229 -5.004 1.00 13.90 335 SER P N 1
ATOM 2548 C CA . SER A 1 335 ? 68.948 49.396 -4.165 1.00 15.06 335 SER P CA 1
ATOM 2549 C C . SER A 1 335 ? 67.466 49.716 -3.986 1.00 17.11 335 SER P C 1
ATOM 2550 O O . SER A 1 335 ? 67.108 50.631 -3.243 1.00 17.39 335 SER P O 1
ATOM 2553 N N . GLY A 1 336 ? 66.601 48.964 -4.659 1.00 13.51 336 GLY P N 1
ATOM 2554 C CA . GLY A 1 336 ? 65.177 49.199 -4.510 1.00 14.03 336 GLY P CA 1
ATOM 2555 C C . GLY A 1 336 ? 64.634 48.376 -3.356 1.00 14.52 336 GLY P C 1
ATOM 2556 O O . GLY A 1 336 ? 65.385 47.659 -2.695 1.00 17.04 336 GLY P O 1
ATOM 2557 N N . SER A 1 337 ? 63.336 48.486 -3.094 1.00 15.18 337 SER P N 1
ATOM 2558 C CA . SER A 1 337 ? 62.714 47.710 -2.029 1.00 14.50 337 SER P CA 1
ATOM 2559 C C . SER A 1 337 ? 62.337 46.381 -2.668 1.00 13.59 337 SER P C 1
ATOM 2560 O O . SER A 1 337 ? 61.433 46.314 -3.505 1.00 13.55 337 SER P O 1
ATOM 2563 N N . ASP A 1 338 ? 63.035 45.326 -2.265 1.00 13.24 338 ASP P N 1
ATOM 2564 C CA . ASP A 1 338 ? 62.832 44.008 -2.852 1.00 11.41 338 ASP P CA 1
ATOM 2565 C C . ASP A 1 338 ? 62.181 42.960 -1.970 1.00 13.26 338 ASP P C 1
ATOM 2566 O O . ASP A 1 338 ? 62.146 43.074 -0.751 1.00 14.99 338 ASP P O 1
ATOM 2571 N N . LEU A 1 339 ? 61.677 41.925 -2.631 1.00 13.47 339 LEU P N 1
ATOM 2572 C CA . LEU A 1 339 ? 61.059 40.793 -1.973 1.00 11.65 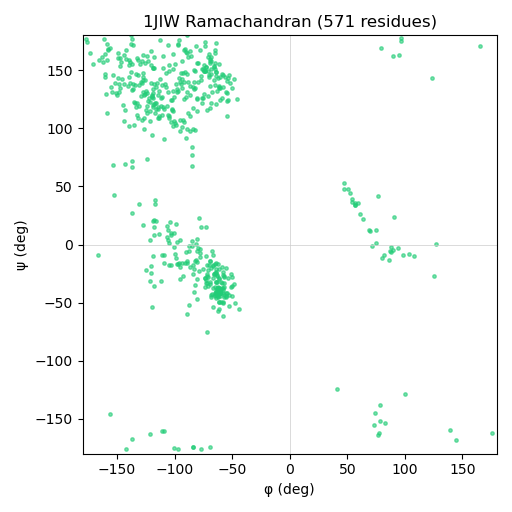339 LEU P CA 1
ATOM 2573 C C . LEU A 1 339 ? 61.989 39.629 -2.306 1.00 14.38 339 LEU P C 1
ATOM 2574 O O . LEU A 1 339 ? 62.177 39.303 -3.482 1.00 13.60 339 LEU P O 1
ATOM 2579 N N . LEU A 1 340 ? 62.608 39.038 -1.287 1.00 12.18 340 LEU P N 1
ATOM 2580 C CA . LEU A 1 340 ? 63.507 37.907 -1.507 1.00 11.85 340 LEU P CA 1
ATOM 2581 C C . LEU A 1 340 ? 62.936 36.671 -0.831 1.00 11.93 340 LEU P C 1
ATOM 2582 O O . LEU A 1 340 ? 62.801 36.623 0.391 1.00 13.96 340 LEU P O 1
ATOM 2587 N N . ILE A 1 341 ? 62.604 35.673 -1.640 1.00 12.20 341 ILE P N 1
ATOM 2588 C CA . ILE A 1 341 ? 62.025 34.433 -1.142 1.00 10.89 341 ILE P CA 1
ATOM 2589 C C . ILE A 1 341 ? 63.002 33.276 -1.311 1.00 13.47 341 ILE P C 1
ATOM 2590 O O . ILE A 1 341 ? 63.412 32.952 -2.427 1.00 12.99 341 ILE P O 1
ATOM 2595 N N . GLY A 1 342 ? 63.384 32.667 -0.192 1.00 11.21 342 GLY P N 1
ATOM 2596 C CA . GLY A 1 342 ? 64.309 31.552 -0.239 1.00 11.27 342 GLY P CA 1
ATOM 2597 C C . GLY A 1 342 ? 63.579 30.254 -0.522 1.00 12.56 342 GLY P C 1
ATOM 2598 O O . GLY A 1 342 ? 62.371 30.255 -0.785 1.00 13.78 342 GLY P O 1
ATOM 2599 N N . ASN A 1 343 ? 64.308 29.144 -0.478 1.00 11.83 343 ASN P N 1
ATOM 2600 C CA . ASN A 1 343 ? 63.711 27.837 -0.720 1.00 13.14 343 ASN P CA 1
ATOM 2601 C C . ASN A 1 343 ? 63.930 26.933 0.496 1.00 13.80 343 ASN P C 1
ATOM 2602 O O . ASN A 1 343 ? 64.256 27.416 1.585 1.00 15.25 343 ASN P O 1
ATOM 2607 N N . ASP A 1 344 ? 63.763 25.627 0.309 1.00 12.75 344 ASP P N 1
ATOM 2608 C CA . ASP A 1 344 ? 63.889 24.683 1.418 1.00 16.06 344 ASP P CA 1
ATOM 2609 C C . ASP A 1 344 ? 65.263 24.495 2.062 1.00 15.92 344 ASP P C 1
ATOM 2610 O O . ASP A 1 344 ? 65.351 23.985 3.182 1.00 15.54 344 ASP P O 1
ATOM 2615 N N . VAL A 1 345 ? 66.333 24.888 1.380 1.00 15.33 345 VAL P N 1
ATOM 2616 C CA . VAL A 1 345 ? 67.659 24.728 1.965 1.00 13.86 345 VAL P CA 1
ATOM 2617 C C . VAL A 1 345 ? 68.106 26.016 2.643 1.00 13.77 345 VAL P C 1
ATOM 2618 O O . VAL A 1 345 ? 67.407 27.028 2.590 1.00 13.98 345 VAL P O 1
ATOM 2622 N N . ALA A 1 346 ? 69.265 25.968 3.295 1.00 14.65 346 ALA P N 1
ATOM 2623 C CA . ALA A 1 346 ? 69.811 27.144 3.964 1.00 14.45 346 ALA P CA 1
ATOM 2624 C C . ALA A 1 346 ? 70.207 28.154 2.893 1.00 16.50 346 ALA P C 1
ATOM 2625 O O . ALA A 1 346 ? 71.023 27.849 2.016 1.00 15.88 346 ALA P O 1
ATOM 2627 N N . ASN A 1 347 ? 69.629 29.351 2.964 1.00 13.19 347 ASN P N 1
ATOM 2628 C CA . ASN A 1 347 ? 69.912 30.400 1.990 1.00 13.94 347 ASN P CA 1
ATOM 2629 C C . ASN A 1 347 ? 70.523 31.633 2.623 1.00 14.44 347 ASN P C 1
ATOM 2630 O O . ASN A 1 347 ? 70.277 31.939 3.788 1.00 14.04 347 ASN P O 1
ATOM 2635 N N . VAL A 1 348 ? 71.314 32.346 1.835 1.00 13.45 348 VAL P N 1
ATOM 2636 C CA . VAL A 1 348 ? 71.875 33.607 2.279 1.00 12.65 348 VAL P CA 1
ATOM 2637 C C . VAL A 1 348 ? 71.104 34.614 1.433 1.00 12.84 348 VAL P C 1
ATOM 2638 O O . VAL A 1 348 ? 71.177 34.586 0.202 1.00 13.28 348 VAL P O 1
ATOM 2642 N N . LEU A 1 349 ? 70.329 35.472 2.088 1.00 10.59 349 LEU P N 1
ATOM 2643 C CA . LEU A 1 349 ? 69.550 36.474 1.383 1.00 12.21 349 LEU P CA 1
ATOM 2644 C C . LEU A 1 349 ? 70.011 37.844 1.857 1.00 13.80 349 LEU P C 1
ATOM 2645 O O . LEU A 1 349 ? 70.084 38.097 3.062 1.00 15.10 349 LEU P O 1
ATOM 2650 N N . LYS A 1 350 ? 70.337 38.715 0.908 1.00 12.03 350 LYS P N 1
ATOM 2651 C CA . LYS A 1 350 ? 70.793 40.065 1.227 1.00 13.02 350 LYS P CA 1
ATOM 2652 C C . LYS A 1 350 ? 69.921 41.080 0.499 1.00 14.31 350 LYS P C 1
ATOM 2653 O O . LYS A 1 350 ? 69.907 41.132 -0.728 1.00 14.93 350 LYS P O 1
ATOM 2659 N N . GLY A 1 351 ? 69.197 41.889 1.263 1.00 13.89 351 GLY P N 1
ATOM 2660 C CA . GLY A 1 351 ? 68.310 42.868 0.664 1.00 16.25 351 GLY P CA 1
ATOM 2661 C C . GLY A 1 351 ? 68.954 44.075 0.011 1.00 16.23 351 GLY P C 1
ATOM 2662 O O . GLY A 1 351 ? 68.415 44.613 -0.958 1.00 15.73 351 GLY P O 1
ATOM 2663 N N . GLY A 1 352 ? 70.104 44.500 0.524 1.00 15.86 352 GLY P N 1
ATOM 2664 C CA . GLY A 1 352 ? 70.755 45.674 -0.029 1.00 16.97 352 GLY P CA 1
ATOM 2665 C C . GLY A 1 352 ? 70.014 46.901 0.469 1.00 16.53 352 GLY P C 1
ATOM 2666 O O . GLY A 1 352 ? 69.242 46.811 1.428 1.00 16.14 352 GLY P O 1
ATOM 2667 N N . ALA A 1 353 ? 70.235 48.050 -0.164 1.00 16.67 353 ALA P N 1
ATOM 2668 C CA . ALA A 1 353 ? 69.546 49.265 0.251 1.00 17.47 353 ALA P CA 1
ATOM 2669 C C . ALA A 1 353 ? 68.054 49.077 -0.013 1.00 19.24 353 ALA P C 1
ATOM 2670 O O . ALA A 1 353 ? 67.658 48.163 -0.740 1.00 17.58 353 ALA P O 1
ATOM 2672 N N . GLY A 1 354 ? 67.231 49.935 0.581 1.00 16.83 354 GLY P N 1
ATOM 2673 C CA . GLY A 1 354 ? 65.795 49.834 0.391 1.00 16.07 354 GLY P CA 1
ATOM 2674 C C . GLY A 1 354 ? 65.118 49.045 1.495 1.00 15.21 354 GLY P C 1
ATOM 2675 O O . GLY A 1 354 ? 65.779 48.328 2.248 1.00 15.31 354 GLY P O 1
ATOM 2676 N N . ASN A 1 355 ? 63.798 49.182 1.599 1.00 16.53 355 ASN P N 1
ATOM 2677 C CA . ASN A 1 355 ? 63.034 48.469 2.618 1.00 16.05 355 ASN P CA 1
ATOM 2678 C C . ASN A 1 355 ? 62.612 47.135 2.028 1.00 15.49 355 ASN P C 1
ATOM 2679 O O . ASN A 1 355 ? 61.558 47.015 1.408 1.00 16.26 355 ASN P O 1
ATOM 2684 N N . ASP A 1 356 ? 63.454 46.133 2.239 1.00 15.47 356 ASP P N 1
ATOM 2685 C CA . ASP A 1 356 ? 63.227 44.803 1.702 1.00 14.95 356 ASP P CA 1
ATOM 2686 C C . ASP A 1 356 ? 62.407 43.887 2.601 1.00 14.38 356 ASP P C 1
ATOM 2687 O O . ASP A 1 356 ? 62.255 44.132 3.794 1.00 14.07 356 ASP P O 1
ATOM 2692 N N . ILE A 1 357 ? 61.869 42.833 1.999 1.00 12.85 357 ILE P N 1
ATOM 2693 C CA . ILE A 1 357 ? 61.084 41.838 2.711 1.00 12.89 357 ILE P CA 1
ATOM 2694 C C . ILE A 1 357 ? 61.765 40.509 2.416 1.00 12.19 357 ILE P C 1
ATOM 2695 O O . ILE A 1 357 ? 61.782 40.057 1.271 1.00 14.05 357 ILE P O 1
ATOM 2700 N N . LEU A 1 358 ? 62.343 39.902 3.446 1.00 12.19 358 LEU P N 1
ATOM 2701 C CA . LEU A 1 358 ? 63.041 38.632 3.290 1.00 12.89 358 LEU P CA 1
ATOM 2702 C C . LEU A 1 358 ? 62.271 37.479 3.915 1.00 12.32 358 LEU P C 1
ATOM 2703 O O . LEU A 1 358 ? 61.711 37.602 5.001 1.00 13.24 358 LEU P O 1
ATOM 2708 N N . TYR A 1 359 ? 62.248 36.356 3.207 1.00 10.73 359 TYR P N 1
ATOM 2709 C CA . TYR A 1 359 ? 61.556 35.158 3.660 1.00 11.83 359 TYR P CA 1
ATOM 2710 C C . TYR A 1 359 ? 62.473 33.963 3.421 1.00 11.74 359 TYR P C 1
ATOM 2711 O O . TYR A 1 359 ? 62.623 33.496 2.294 1.00 13.77 359 TYR P O 1
ATOM 2720 N N . GLY A 1 360 ? 63.091 33.480 4.494 1.00 12.67 360 GLY P N 1
ATOM 2721 C CA . GLY A 1 360 ? 64.011 32.362 4.384 1.00 11.86 360 GLY P CA 1
ATOM 2722 C C . GLY A 1 360 ? 63.398 31.018 4.043 1.00 11.54 360 GLY P C 1
ATOM 2723 O O . GLY A 1 360 ? 64.030 30.205 3.362 1.00 12.80 360 GLY P O 1
ATOM 2724 N N . GLY A 1 361 ? 62.171 30.780 4.497 1.00 11.09 361 GLY P N 1
ATOM 2725 C CA . GLY A 1 361 ? 61.531 29.502 4.233 1.00 11.26 361 GLY P CA 1
ATOM 2726 C C . GLY A 1 361 ? 62.178 28.439 5.106 1.00 12.00 361 GLY P C 1
ATOM 2727 O O . GLY A 1 361 ? 62.734 28.754 6.156 1.00 15.46 361 GLY P O 1
ATOM 2728 N N . LEU A 1 362 ? 62.116 27.181 4.685 1.00 13.93 362 LEU P N 1
ATOM 2729 C CA . LEU A 1 362 ? 62.717 26.110 5.472 1.00 15.08 362 LEU P CA 1
ATOM 2730 C C . LEU A 1 362 ? 64.238 26.216 5.482 1.00 16.82 362 LEU P C 1
ATOM 2731 O O . LEU A 1 362 ? 64.832 26.890 4.634 1.00 16.01 362 LEU P O 1
ATOM 2736 N N . GLY A 1 363 ? 64.861 25.556 6.454 1.00 14.93 363 GLY P N 1
ATOM 2737 C CA . GLY A 1 363 ? 66.306 25.592 6.576 1.00 15.39 363 GLY P CA 1
ATOM 2738 C C . GLY A 1 363 ? 66.770 26.743 7.452 1.00 14.94 363 GLY P C 1
ATOM 2739 O O . GLY A 1 363 ? 66.013 27.684 7.698 1.00 14.53 363 GLY P O 1
ATOM 2740 N N . ALA A 1 364 ? 68.008 26.663 7.933 1.00 14.78 364 ALA P N 1
ATOM 2741 C CA . ALA A 1 364 ? 68.590 27.711 8.773 1.00 14.31 364 ALA P CA 1
ATOM 2742 C C . ALA A 1 364 ? 69.205 28.754 7.849 1.00 17.72 364 ALA P C 1
ATOM 2743 O O . ALA A 1 364 ? 70.336 28.597 7.386 1.00 18.69 364 ALA P O 1
ATOM 2745 N N . ASP A 1 365 ? 68.460 29.825 7.598 1.00 14.16 365 ASP P N 1
ATOM 2746 C CA . ASP A 1 365 ? 68.896 30.878 6.693 1.00 15.19 365 ASP P CA 1
ATOM 2747 C C . ASP A 1 365 ? 69.666 32.028 7.333 1.00 16.11 365 ASP P C 1
ATOM 2748 O O . ASP A 1 365 ? 69.437 32.382 8.489 1.00 17.00 365 ASP P O 1
ATOM 2753 N N . GLN A 1 366 ? 70.588 32.600 6.561 1.00 15.69 366 GLN P N 1
ATOM 2754 C CA . GLN A 1 366 ? 71.394 33.733 7.006 1.00 13.63 366 GLN P CA 1
ATOM 2755 C C . GLN A 1 366 ? 70.792 34.922 6.274 1.00 15.09 366 GLN P C 1
ATOM 2756 O O . GLN A 1 366 ? 70.956 35.058 5.060 1.00 13.92 366 GLN P O 1
ATOM 2762 N N . LEU A 1 367 ? 70.099 35.782 7.013 1.00 13.55 367 LEU P N 1
ATOM 2763 C CA . LEU A 1 367 ? 69.423 36.920 6.405 1.00 14.91 367 LEU P CA 1
ATOM 2764 C C . LEU A 1 367 ? 70.021 38.278 6.742 1.00 14.22 367 LEU P C 1
ATOM 2765 O O . LEU A 1 367 ? 70.209 38.618 7.914 1.00 15.34 367 LEU P O 1
ATOM 2770 N N . TRP A 1 368 ? 70.318 39.046 5.697 1.00 14.32 368 TRP P N 1
ATOM 2771 C CA . TRP A 1 368 ? 70.877 40.384 5.839 1.00 15.68 368 TRP P CA 1
ATOM 2772 C C . TRP A 1 368 ? 69.884 41.369 5.239 1.00 13.61 368 TRP P C 1
ATOM 2773 O O . TRP A 1 368 ? 69.541 41.271 4.062 1.00 14.38 368 TRP P O 1
ATOM 2784 N N . GLY A 1 369 ? 69.414 42.314 6.040 1.00 14.15 369 GLY P N 1
ATOM 2785 C CA . GLY A 1 369 ? 68.479 43.287 5.512 1.00 14.14 369 GLY P CA 1
ATOM 2786 C C . GLY A 1 369 ? 69.199 44.390 4.758 1.00 17.26 369 GLY P C 1
ATOM 2787 O O . GLY A 1 369 ? 68.665 44.958 3.803 1.00 16.11 369 GLY P O 1
ATOM 2788 N N . GLY A 1 370 ? 70.429 44.679 5.176 1.00 18.21 370 GLY P N 1
ATOM 2789 C CA . GLY A 1 370 ? 71.190 45.741 4.548 1.00 17.92 370 GLY P CA 1
ATOM 2790 C C . GLY A 1 370 ? 70.653 47.057 5.077 1.00 17.61 370 GLY P C 1
ATOM 2791 O O . GLY A 1 370 ? 69.981 47.075 6.107 1.00 17.64 370 GLY P O 1
ATOM 2792 N N . ALA A 1 371 ? 70.938 48.156 4.389 1.00 16.76 371 ALA P N 1
ATOM 2793 C CA . ALA A 1 371 ? 70.447 49.460 4.822 1.00 17.82 371 ALA P CA 1
ATOM 2794 C C . ALA A 1 371 ? 68.934 49.519 4.623 1.00 18.98 371 ALA P C 1
ATOM 2795 O O . ALA A 1 371 ? 68.376 48.762 3.824 1.00 15.60 371 ALA P O 1
ATOM 2797 N N . GLY A 1 372 ? 68.274 50.410 5.356 1.00 17.58 372 GLY P N 1
ATOM 2798 C CA . GLY A 1 372 ? 66.833 50.547 5.232 1.00 18.34 372 GLY P CA 1
ATOM 2799 C C . GLY A 1 372 ? 66.043 49.777 6.275 1.00 16.84 372 GLY P C 1
ATOM 2800 O O . GLY A 1 372 ? 66.613 49.036 7.076 1.00 17.39 372 GLY P O 1
ATOM 2801 N N . ALA A 1 373 ? 64.725 49.956 6.261 1.00 18.52 373 ALA P N 1
ATOM 2802 C CA . ALA A 1 373 ? 63.833 49.279 7.201 1.00 16.85 373 ALA P CA 1
ATOM 2803 C C . ALA A 1 373 ? 63.402 47.949 6.594 1.00 15.72 373 ALA P C 1
ATOM 2804 O O . ALA A 1 373 ? 62.490 47.894 5.770 1.00 15.90 373 ALA P O 1
ATOM 2806 N N . ASP A 1 374 ? 64.060 46.877 7.015 1.00 16.23 374 ASP P N 1
ATOM 2807 C CA . ASP A 1 374 ? 63.775 45.555 6.481 1.00 15.13 374 ASP P CA 1
ATOM 2808 C C . ASP A 1 374 ? 62.882 44.693 7.361 1.00 16.09 374 ASP P C 1
ATOM 2809 O O . ASP A 1 374 ? 62.810 44.873 8.576 1.00 17.33 374 ASP P O 1
ATOM 2814 N N . THR A 1 375 ? 62.196 43.749 6.729 1.00 14.48 375 THR P N 1
ATOM 2815 C CA . THR A 1 375 ? 61.285 42.870 7.439 1.00 13.52 375 THR P CA 1
ATOM 2816 C C . THR A 1 375 ? 61.605 41.410 7.145 1.00 13.80 375 THR P C 1
ATOM 2817 O O . THR A 1 375 ? 61.719 41.014 5.985 1.00 14.82 375 THR P O 1
ATOM 2821 N N . PHE A 1 376 ? 61.759 40.620 8.201 1.00 12.74 376 PHE P N 1
ATOM 2822 C CA . PHE A 1 376 ? 62.058 39.200 8.062 1.00 12.74 376 PHE P CA 1
ATOM 2823 C C . PHE A 1 376 ? 60.782 38.437 8.400 1.00 15.04 376 PHE P C 1
ATOM 2824 O O . PHE A 1 376 ? 60.332 38.418 9.547 1.00 14.66 376 PHE P O 1
ATOM 2832 N N . VAL A 1 377 ? 60.205 37.816 7.376 1.00 13.43 377 VAL P N 1
ATOM 2833 C CA . VAL A 1 377 ? 58.935 37.111 7.491 1.00 12.43 377 VAL P CA 1
ATOM 2834 C C . VAL A 1 377 ? 58.996 35.611 7.746 1.00 13.03 377 VAL P C 1
ATOM 2835 O O . VAL A 1 377 ? 59.822 34.902 7.170 1.00 13.59 377 VAL P O 1
ATOM 2839 N N . TYR A 1 378 ? 58.096 35.147 8.611 1.00 12.30 378 TYR P N 1
ATOM 2840 C CA . TYR A 1 378 ? 57.975 33.733 8.958 1.00 13.51 378 TYR P CA 1
ATOM 2841 C C . TYR A 1 378 ? 56.517 33.324 8.799 1.00 15.26 378 TYR P C 1
ATOM 2842 O O . TYR A 1 378 ? 55.621 33.976 9.337 1.00 17.09 378 TYR P O 1
ATOM 2851 N N . GLY A 1 379 ? 56.282 32.254 8.043 1.00 14.67 379 GLY P N 1
ATOM 2852 C CA . GLY A 1 379 ? 54.924 31.788 7.819 1.00 15.14 379 GLY P CA 1
ATOM 2853 C C . GLY A 1 379 ? 54.622 30.460 8.487 1.00 16.38 379 GLY P C 1
ATOM 2854 O O . GLY A 1 379 ? 53.470 30.020 8.520 1.00 18.12 379 GLY P O 1
ATOM 2855 N N . ASP A 1 380 ? 55.657 29.819 9.017 1.00 15.25 380 ASP P N 1
ATOM 2856 C CA . ASP A 1 380 ? 55.504 28.535 9.693 1.00 17.94 380 ASP P CA 1
ATOM 2857 C C . ASP A 1 380 ? 56.651 28.370 10.688 1.00 18.49 380 ASP P C 1
ATOM 2858 O O . ASP A 1 380 ? 57.803 28.663 10.370 1.00 17.77 380 ASP P O 1
ATOM 2863 N N . ILE A 1 381 ? 56.339 27.911 11.895 1.00 18.69 381 ILE P N 1
ATOM 2864 C CA . ILE A 1 381 ? 57.368 27.737 12.913 1.00 20.03 381 ILE P CA 1
ATOM 2865 C C . ILE A 1 381 ? 58.500 26.816 12.457 1.00 18.48 381 ILE P C 1
ATOM 2866 O O . ILE A 1 381 ? 59.640 26.952 12.907 1.00 18.04 381 ILE P O 1
ATOM 2871 N N . ALA A 1 382 ? 58.187 25.891 11.557 1.00 17.74 382 ALA P N 1
ATOM 2872 C CA . ALA A 1 382 ? 59.183 24.956 11.046 1.00 16.98 382 ALA P CA 1
ATOM 2873 C C . ALA A 1 382 ? 60.279 25.667 10.255 1.00 19.23 382 ALA P C 1
ATOM 2874 O O . ALA A 1 382 ? 61.347 25.102 10.016 1.00 17.03 382 ALA P O 1
ATOM 2876 N N . GLU A 1 383 ? 60.014 26.907 9.857 1.00 15.23 383 GLU P N 1
ATOM 2877 C CA . GLU A 1 383 ? 60.979 27.685 9.085 1.00 15.52 383 GLU P CA 1
ATOM 2878 C C . GLU A 1 383 ? 62.180 28.150 9.907 1.00 15.94 383 GLU P C 1
ATOM 2879 O O . GLU A 1 383 ? 63.213 28.532 9.355 1.00 14.74 383 GLU P O 1
ATOM 2885 N N . SER A 1 384 ? 62.047 28.124 11.226 1.00 17.24 384 SER P N 1
ATOM 2886 C CA . SER A 1 384 ? 63.147 28.519 12.098 1.00 18.35 384 SER P CA 1
ATOM 2887 C C . SER A 1 384 ? 62.979 27.795 13.430 1.00 19.45 384 SER P C 1
ATOM 2888 O O . SER A 1 384 ? 62.685 28.400 14.462 1.00 18.51 384 SER P O 1
ATOM 2891 N N . SER A 1 385 ? 63.158 26.480 13.380 1.00 20.85 385 SER P N 1
ATOM 2892 C CA . SER A 1 385 ? 63.026 25.632 14.556 1.00 22.21 385 SER P CA 1
ATOM 2893 C C . SER A 1 385 ? 64.162 25.892 15.532 1.00 23.08 385 SER P C 1
ATOM 2894 O O . SER A 1 385 ? 65.207 26.418 15.155 1.00 21.72 385 SER P O 1
ATOM 2897 N N . ALA A 1 386 ? 63.955 25.520 16.789 1.00 23.03 386 ALA P N 1
ATOM 2898 C CA . ALA A 1 386 ? 64.981 25.716 17.804 1.00 24.60 386 ALA P CA 1
ATOM 2899 C C . ALA A 1 386 ? 66.231 24.923 17.432 1.00 24.70 386 ALA P C 1
ATOM 2900 O O . ALA A 1 386 ? 67.352 25.312 17.768 1.00 24.55 386 ALA P O 1
ATOM 2902 N N . ALA A 1 387 ? 66.028 23.817 16.721 1.00 25.34 387 ALA P N 1
ATOM 2903 C CA . ALA A 1 387 ? 67.120 22.947 16.299 1.00 26.33 387 ALA P CA 1
ATOM 2904 C C . ALA A 1 387 ? 67.981 23.526 15.175 1.00 27.05 387 ALA P C 1
ATOM 2905 O O . ALA A 1 387 ? 69.184 23.277 15.121 1.00 27.91 387 ALA P O 1
ATOM 2907 N N . ALA A 1 388 ? 67.366 24.292 14.277 1.00 23.87 388 ALA P N 1
ATOM 2908 C CA . ALA A 1 388 ? 68.092 24.890 13.159 1.00 24.75 388 ALA P CA 1
ATOM 2909 C C . ALA A 1 388 ? 67.548 26.285 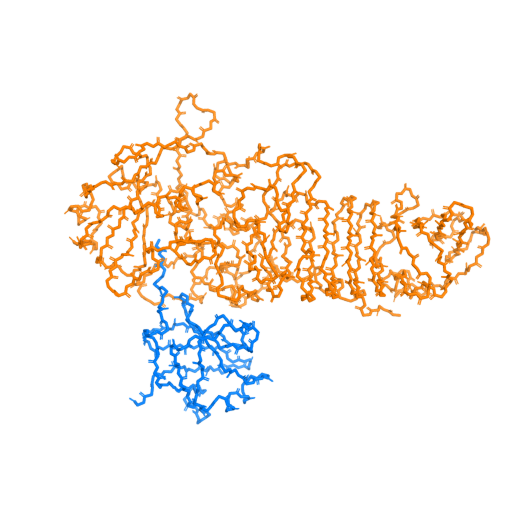12.874 1.00 22.09 388 ALA P C 1
ATOM 2910 O O . ALA A 1 388 ? 66.922 26.520 11.846 1.00 21.91 388 ALA P O 1
ATOM 2912 N N . PRO A 1 389 ? 67.799 27.234 13.781 1.00 22.16 389 PRO P N 1
ATOM 2913 C CA . PRO A 1 389 ? 67.327 28.614 13.634 1.00 20.46 389 PRO P CA 1
ATOM 2914 C C . PRO A 1 389 ? 68.035 29.465 12.586 1.00 19.66 389 PRO P C 1
ATOM 2915 O O . PRO A 1 389 ? 69.202 29.236 12.261 1.00 18.61 389 PRO P O 1
ATOM 2919 N N . ASP A 1 390 ? 67.304 30.445 12.058 1.00 16.88 390 ASP P N 1
ATOM 2920 C CA . ASP A 1 390 ? 67.857 31.393 11.099 1.00 17.36 390 ASP P CA 1
ATOM 2921 C C . ASP A 1 390 ? 68.739 32.288 11.956 1.00 18.70 390 ASP P C 1
ATOM 2922 O O . ASP A 1 390 ? 68.690 32.230 13.187 1.00 18.24 390 ASP P O 1
ATOM 2927 N N . THR A 1 391 ? 69.523 33.130 11.294 1.00 16.99 391 THR P N 1
ATOM 2928 C CA . THR A 1 391 ? 70.356 34.104 11.978 1.00 16.34 391 THR P CA 1
ATOM 2929 C C . THR A 1 391 ? 70.183 35.405 11.212 1.00 16.83 391 THR P C 1
ATOM 2930 O O . THR A 1 391 ? 70.397 35.452 10.001 1.00 17.89 391 THR P O 1
ATOM 2934 N N . LEU A 1 392 ? 69.753 36.449 11.910 1.00 14.43 392 LEU P N 1
ATOM 2935 C CA . LEU A 1 392 ? 69.590 37.757 11.290 1.00 14.89 392 LEU P CA 1
ATOM 2936 C C . LEU A 1 392 ? 70.936 38.425 11.556 1.00 18.65 392 LEU P C 1
ATOM 2937 O O . LEU A 1 392 ? 71.246 38.803 12.686 1.00 19.98 392 LEU P O 1
ATOM 2942 N N . ARG A 1 393 ? 71.732 38.549 10.499 1.00 17.44 393 ARG P N 1
ATOM 2943 C CA . ARG A 1 393 ? 73.093 39.074 10.578 1.00 18.36 393 ARG P CA 1
ATOM 2944 C C . ARG A 1 393 ? 73.349 40.573 10.699 1.00 17.59 393 ARG P C 1
ATOM 2945 O O . ARG A 1 393 ? 74.495 40.978 10.891 1.00 19.63 393 ARG P O 1
ATOM 2953 N N . ASP A 1 394 ? 72.318 41.403 10.591 1.00 17.25 394 ASP P N 1
ATOM 2954 C CA . ASP A 1 394 ? 72.535 42.845 10.697 1.00 16.69 394 ASP P CA 1
ATOM 2955 C C . ASP A 1 394 ? 71.301 43.568 11.206 1.00 17.17 394 ASP P C 1
ATOM 2956 O O . ASP A 1 394 ? 70.953 44.645 10.722 1.00 16.92 394 ASP P O 1
ATOM 2961 N N . PHE A 1 395 ? 70.658 42.979 12.208 1.00 17.31 395 PHE P N 1
ATOM 2962 C CA . PHE A 1 395 ? 69.437 43.538 12.778 1.00 16.16 395 PHE P CA 1
ATOM 2963 C C . PHE A 1 395 ? 69.627 44.854 13.529 1.00 18.27 395 PHE P C 1
ATOM 2964 O O . PHE A 1 395 ? 70.505 44.975 14.382 1.00 19.21 395 PHE P O 1
ATOM 2972 N N . VAL A 1 396 ? 68.788 45.836 13.211 1.00 17.33 396 VAL P N 1
ATOM 2973 C CA . VAL A 1 396 ? 68.849 47.139 13.867 1.00 17.03 396 VAL P CA 1
ATOM 2974 C C . VAL A 1 396 ? 67.515 47.447 14.539 1.00 20.04 396 VAL P C 1
ATOM 2975 O O . VAL A 1 396 ? 66.527 47.747 13.870 1.00 18.15 396 VAL P O 1
ATOM 2979 N N . SER A 1 397 ? 67.495 47.362 15.865 1.00 18.27 397 SER P N 1
ATOM 2980 C CA . SER A 1 397 ? 66.284 47.631 16.628 1.00 18.74 397 SER P CA 1
ATOM 2981 C C . SER A 1 397 ? 65.730 49.009 16.282 1.00 19.26 397 SER P C 1
ATOM 2982 O O . SER A 1 397 ? 66.488 49.962 16.099 1.00 21.32 397 SER P O 1
ATOM 2985 N N . GLY A 1 398 ? 64.407 49.107 16.186 1.00 19.06 398 GLY P N 1
ATOM 2986 C CA . GLY A 1 398 ? 63.779 50.375 15.861 1.00 21.67 398 GLY P CA 1
ATOM 2987 C C . GLY A 1 398 ? 63.674 50.631 14.370 1.00 22.20 398 GLY P C 1
ATOM 2988 O O . GLY A 1 398 ? 62.964 51.539 13.937 1.00 23.90 398 GLY P O 1
ATOM 2989 N N . GLN A 1 399 ? 64.381 49.833 13.577 1.00 20.69 399 GLN P N 1
ATOM 299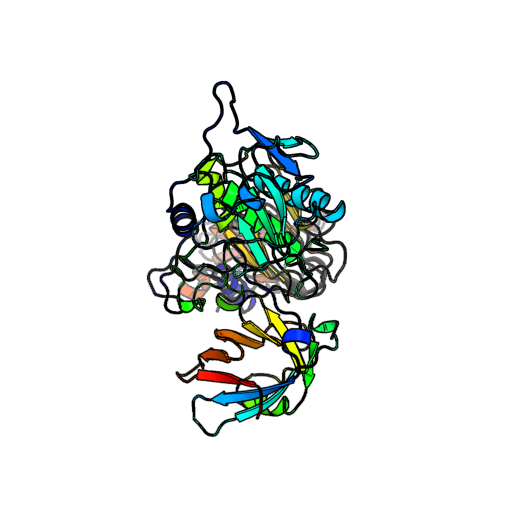0 C CA . GLN A 1 399 ? 64.352 49.990 12.129 1.00 19.61 399 GLN P CA 1
ATOM 2991 C C . GLN A 1 399 ? 63.831 48.731 11.442 1.00 17.42 399 GLN P C 1
ATOM 2992 O O . GLN A 1 399 ? 62.887 48.794 10.654 1.00 18.28 399 GLN P O 1
ATOM 2998 N N . ASP A 1 400 ? 64.444 47.591 11.745 1.00 16.57 400 ASP P N 1
ATOM 2999 C CA . ASP A 1 400 ? 64.030 46.324 11.150 1.00 15.31 400 ASP P CA 1
ATOM 3000 C C . ASP A 1 400 ? 62.945 45.655 11.984 1.00 18.60 400 ASP P C 1
ATOM 3001 O O . ASP A 1 400 ? 62.723 46.017 13.140 1.00 17.40 400 ASP P O 1
ATOM 3006 N N . LYS A 1 401 ? 62.279 44.665 11.398 1.00 16.16 401 LYS P N 1
ATOM 3007 C CA . LYS A 1 401 ? 61.205 43.966 12.086 1.00 15.82 401 LYS P CA 1
ATOM 3008 C C . LYS A 1 401 ? 61.210 42.461 11.854 1.00 16.25 401 LYS P C 1
ATOM 3009 O O . LYS A 1 401 ? 61.552 41.990 10.768 1.00 14.59 401 LYS P O 1
ATOM 3015 N N . ILE A 1 402 ? 60.835 41.720 12.892 1.00 13.85 402 ILE P N 1
ATOM 3016 C CA . ILE A 1 402 ? 60.708 40.271 12.811 1.00 15.43 402 ILE P CA 1
ATOM 3017 C C . ILE A 1 402 ? 59.195 40.115 12.691 1.00 16.17 402 ILE P C 1
ATOM 3018 O O . ILE A 1 402 ? 58.450 40.484 13.605 1.00 15.55 402 ILE P O 1
ATOM 3023 N N . ASP A 1 403 ? 58.747 39.588 11.556 1.00 15.70 403 ASP P N 1
ATOM 3024 C CA . ASP A 1 403 ? 57.319 39.448 11.275 1.00 14.86 403 ASP P CA 1
ATOM 3025 C C . ASP A 1 403 ? 56.788 38.026 11.406 1.00 14.93 403 ASP P C 1
ATOM 3026 O O . ASP A 1 403 ? 57.095 37.160 10.584 1.00 13.59 403 ASP P O 1
ATOM 3031 N N . LEU A 1 404 ? 55.974 37.802 12.434 1.00 13.62 404 LEU P N 1
ATOM 3032 C CA . LEU A 1 404 ? 55.381 36.492 12.698 1.00 15.22 404 LEU P CA 1
ATOM 3033 C C . LEU A 1 404 ? 53.865 36.551 12.510 1.00 14.53 404 LEU P C 1
ATOM 3034 O O . LEU A 1 404 ? 53.159 35.596 12.830 1.00 15.72 404 LEU P O 1
ATOM 3039 N N . SER A 1 405 ? 53.374 37.669 11.981 1.00 16.49 405 SER P N 1
ATOM 3040 C CA . SER A 1 405 ? 51.937 37.882 11.797 1.00 15.28 405 SER P CA 1
ATOM 3041 C C . SER A 1 405 ? 51.161 36.813 11.027 1.00 17.25 405 SER P C 1
ATOM 3042 O O . SER A 1 405 ? 49.965 36.627 11.262 1.00 18.28 405 SER P O 1
ATOM 3045 N N . GLY A 1 406 ? 51.829 36.115 10.114 1.00 13.77 406 GLY P N 1
ATOM 3046 C CA . GLY A 1 406 ? 51.152 35.095 9.330 1.00 14.91 406 GLY P CA 1
ATOM 3047 C C . GLY A 1 406 ? 51.106 33.710 9.950 1.00 14.70 406 GLY P C 1
ATOM 3048 O O . GLY A 1 406 ? 50.463 32.809 9.406 1.00 14.98 406 GLY P O 1
ATOM 3049 N N . LEU A 1 407 ? 51.779 33.530 11.083 1.00 14.69 407 LEU P N 1
ATOM 3050 C CA . LEU A 1 407 ? 51.794 32.234 11.750 1.00 15.28 407 LEU P CA 1
ATOM 3051 C C . LEU A 1 407 ? 50.396 31.797 12.169 1.00 15.06 407 LEU P C 1
ATOM 3052 O O . LEU A 1 407 ? 49.614 32.583 12.705 1.00 14.75 407 LEU P O 1
ATOM 3057 N N . ASP A 1 408 ? 50.102 30.528 11.915 1.00 15.95 408 ASP P N 1
ATOM 3058 C CA . ASP A 1 408 ? 48.817 29.929 12.243 1.00 17.93 408 ASP P CA 1
ATOM 3059 C C . ASP A 1 408 ? 48.421 30.219 13.691 1.00 17.79 408 ASP P C 1
ATOM 3060 O O . ASP A 1 408 ? 47.270 30.568 13.978 1.00 16.18 408 ASP P O 1
ATOM 3065 N N . ALA A 1 409 ? 49.387 30.077 14.595 1.00 15.52 409 ALA P N 1
ATOM 3066 C CA . ALA A 1 409 ? 49.165 30.303 16.020 1.00 17.94 409 ALA P CA 1
ATOM 3067 C C . ALA A 1 409 ? 48.502 31.642 16.312 1.00 17.47 409 ALA P C 1
ATOM 3068 O O . ALA A 1 409 ? 47.674 31.752 17.219 1.00 16.87 409 ALA P O 1
ATOM 3070 N N . PHE A 1 410 ? 48.868 32.663 15.545 1.00 15.00 410 PHE P N 1
ATOM 3071 C CA . PHE A 1 410 ? 48.301 33.988 15.745 1.00 17.95 410 PHE P CA 1
ATOM 3072 C C . PHE A 1 410 ? 47.022 34.243 14.953 1.00 19.29 410 PHE P C 1
ATOM 3073 O O . PHE A 1 410 ? 45.973 34.515 15.537 1.00 20.21 410 PHE P O 1
ATOM 3081 N N . VAL A 1 411 ? 47.104 34.144 13.627 1.00 17.65 411 VAL P N 1
ATOM 3082 C CA . VAL A 1 411 ? 45.949 34.411 12.771 1.00 17.68 411 VAL P CA 1
ATOM 3083 C C . VAL A 1 411 ? 44.774 33.458 12.905 1.00 18.38 411 VAL P C 1
ATOM 3084 O O . VAL A 1 411 ? 43.643 33.826 12.589 1.00 18.18 411 VAL P O 1
ATOM 3088 N N . ASN A 1 412 ? 45.029 32.235 13.354 1.00 13.61 412 ASN P N 1
ATOM 3089 C CA . ASN A 1 412 ? 43.948 31.274 13.522 1.00 15.15 412 ASN P CA 1
ATOM 3090 C C . ASN A 1 412 ? 43.781 30.832 14.970 1.00 17.71 412 ASN P C 1
ATOM 3091 O O . ASN A 1 412 ? 42.660 30.620 15.428 1.00 15.32 412 ASN P O 1
ATOM 3096 N N . GLY A 1 413 ? 44.891 30.711 15.692 1.00 18.23 413 GLY P N 1
ATOM 3097 C CA . GLY A 1 413 ? 44.826 30.282 17.080 1.00 20.42 413 GLY P CA 1
ATOM 3098 C C . GLY A 1 413 ? 44.655 31.400 18.092 1.00 21.99 413 GLY P C 1
ATOM 3099 O O . GLY A 1 413 ? 44.304 31.149 19.245 1.00 23.17 413 GLY P O 1
ATOM 3100 N N . GLY A 1 414 ? 44.911 32.633 17.669 1.00 19.81 414 GLY P N 1
ATOM 3101 C CA . GLY A 1 414 ? 44.775 33.768 18.566 1.00 23.12 414 GLY P CA 1
ATOM 3102 C C . GLY A 1 414 ? 45.735 33.749 19.741 1.00 26.22 414 GLY P C 1
ATOM 3103 O O . GLY A 1 414 ? 45.485 34.383 20.768 1.00 27.72 414 GLY P O 1
ATOM 3104 N N . LEU A 1 415 ? 46.840 33.026 19.599 1.00 24.05 415 LEU P N 1
ATOM 3105 C CA . LEU A 1 415 ? 47.827 32.947 20.667 1.00 21.89 415 LEU P CA 1
ATOM 3106 C C . LEU A 1 415 ? 48.373 34.335 20.987 1.00 21.23 415 LEU P C 1
ATOM 3107 O O . LEU A 1 415 ? 48.533 35.172 20.100 1.00 23.39 415 LEU P O 1
ATOM 3112 N N . VAL A 1 416 ? 48.643 34.584 22.262 1.00 22.38 416 VAL P N 1
ATOM 3113 C CA . VAL A 1 416 ? 49.192 35.866 22.682 1.00 20.86 416 VAL P CA 1
ATOM 3114 C C . VAL A 1 416 ? 50.550 35.601 23.322 1.00 21.32 416 VAL P C 1
ATOM 3115 O O . VAL A 1 416 ? 50.676 34.726 24.177 1.00 20.58 416 VAL P O 1
ATOM 3119 N N . LEU A 1 417 ? 51.567 36.344 22.898 1.00 20.47 417 LEU P N 1
ATOM 3120 C CA . LEU A 1 417 ? 52.906 36.153 23.440 1.00 20.51 417 LEU P CA 1
ATOM 3121 C C . LEU A 1 417 ? 53.078 36.756 24.825 1.00 21.49 417 LEU P C 1
ATOM 3122 O O . LEU A 1 417 ? 52.552 37.829 25.122 1.00 21.28 417 LEU P O 1
ATOM 3127 N N . GLN A 1 418 ? 53.817 36.043 25.668 1.00 19.86 418 GLN P N 1
ATOM 3128 C CA . GLN A 1 418 ? 54.116 36.493 27.020 1.00 20.82 418 GLN P CA 1
ATOM 3129 C C . GLN A 1 418 ? 55.631 36.430 27.164 1.00 20.68 418 GLN P C 1
ATOM 3130 O O . GLN A 1 418 ? 56.210 35.345 27.205 1.00 22.08 418 GLN P O 1
ATOM 3136 N N . TYR A 1 419 ? 56.270 37.592 27.217 1.00 20.73 419 TYR P N 1
ATOM 3137 C CA . TYR A 1 419 ? 57.719 37.646 27.354 1.00 24.82 419 TYR P CA 1
ATOM 3138 C C . TYR A 1 419 ? 58.135 37.330 28.784 1.00 26.33 419 TYR P C 1
ATOM 3139 O O . TYR A 1 419 ? 57.653 37.949 29.735 1.00 26.91 419 TYR P O 1
ATOM 3148 N N . VAL A 1 420 ? 59.020 36.348 28.924 1.00 26.96 420 VAL P N 1
ATOM 3149 C CA . VAL A 1 420 ? 59.507 35.914 30.229 1.00 28.93 420 VAL P CA 1
ATOM 3150 C C . VAL A 1 420 ? 61.013 35.659 30.186 1.00 30.68 420 VAL P C 1
ATOM 3151 O O . VAL A 1 420 ? 61.647 35.825 29.144 1.00 31.16 420 VAL P O 1
ATOM 3155 N N . ASP A 1 421 ? 61.580 35.258 31.320 1.00 31.72 421 ASP P N 1
ATOM 3156 C CA . ASP A 1 421 ? 63.008 34.972 31.397 1.00 32.57 421 ASP P CA 1
ATOM 3157 C C . ASP A 1 421 ? 63.250 33.474 31.270 1.00 30.95 421 ASP P C 1
ATOM 3158 O O . ASP A 1 421 ? 64.369 33.036 31.006 1.00 32.25 421 ASP P O 1
ATOM 3163 N N . ALA A 1 422 ? 62.192 32.693 31.458 1.00 29.37 422 ALA P N 1
ATOM 3164 C CA . ALA A 1 422 ? 62.286 31.241 31.365 1.00 30.59 422 ALA P CA 1
ATOM 3165 C C . ALA A 1 422 ? 60.908 30.624 31.143 1.00 32.04 422 ALA P C 1
ATOM 3166 O O . ALA A 1 422 ? 59.911 31.102 31.683 1.00 32.80 422 ALA P O 1
ATOM 3168 N N . PHE A 1 423 ? 60.857 29.556 30.352 1.00 32.97 423 PHE P N 1
ATOM 3169 C CA . PHE A 1 423 ? 59.598 28.883 30.063 1.00 33.31 423 PHE P CA 1
ATOM 3170 C C . PHE A 1 423 ? 59.050 28.197 31.312 1.00 36.16 423 PHE P C 1
ATOM 3171 O O . PHE A 1 423 ? 59.813 27.713 32.150 1.00 36.86 423 PHE P O 1
ATOM 3179 N N . ALA A 1 424 ? 57.725 28.161 31.433 1.00 35.06 424 ALA P N 1
ATOM 3180 C CA . ALA A 1 424 ? 57.079 27.542 32.585 1.00 34.83 424 ALA P CA 1
ATOM 3181 C C . ALA A 1 424 ? 55.876 26.687 32.190 1.00 35.83 424 ALA P C 1
ATOM 3182 O O . ALA A 1 424 ? 54.942 26.514 32.974 1.00 36.62 424 ALA P O 1
ATOM 3184 N N . GLY A 1 425 ? 55.900 26.158 30.971 1.00 34.18 425 GLY P N 1
ATOM 3185 C CA . GLY A 1 425 ? 54.810 25.317 30.509 1.00 33.31 425 GLY P CA 1
ATOM 3186 C C . GLY A 1 425 ? 53.558 26.074 30.106 1.00 34.17 425 GLY P C 1
ATOM 3187 O O . GLY A 1 425 ? 52.445 25.650 30.414 1.00 33.71 425 GLY P O 1
ATOM 3188 N N . LYS A 1 426 ? 53.741 27.194 29.414 1.00 32.02 426 LYS P N 1
ATOM 3189 C CA . LYS A 1 426 ? 52.625 28.014 28.952 1.00 31.57 426 LYS P CA 1
ATOM 3190 C C . LYS A 1 426 ? 52.863 28.382 27.489 1.00 28.06 426 LYS P C 1
ATOM 3191 O O . LYS A 1 426 ? 53.846 29.046 27.165 1.00 26.32 426 LYS P O 1
ATOM 3197 N N . ALA A 1 427 ? 51.964 27.945 26.612 1.00 27.11 427 ALA P N 1
ATOM 3198 C CA . ALA A 1 427 ? 52.091 28.232 25.187 1.00 23.75 427 ALA P CA 1
ATOM 3199 C C . ALA A 1 427 ? 52.139 29.737 24.938 1.00 22.11 427 ALA P C 1
ATOM 3200 O O . ALA A 1 427 ? 51.360 30.497 25.517 1.00 22.23 427 ALA P O 1
ATOM 3202 N N . GLY A 1 428 ? 53.061 30.164 24.080 1.00 21.30 428 GLY P N 1
ATOM 3203 C CA . GLY A 1 428 ? 53.172 31.577 23.772 1.00 18.79 428 GLY P CA 1
ATOM 3204 C C . GLY A 1 428 ? 54.259 32.309 24.532 1.00 19.07 428 GLY P C 1
ATOM 3205 O O . GLY A 1 428 ? 54.547 33.468 24.237 1.00 20.09 428 GLY P O 1
ATOM 3206 N N . GLN A 1 429 ? 54.862 31.657 25.520 1.00 20.77 429 GLN P N 1
ATOM 3207 C CA . GLN A 1 429 ? 55.922 32.313 26.273 1.00 20.40 429 GLN P CA 1
ATOM 3208 C C . GLN A 1 429 ? 57.135 32.472 25.365 1.00 20.79 429 GLN P C 1
ATOM 3209 O O . GLN A 1 429 ? 57.497 31.553 24.628 1.00 22.34 429 GLN P O 1
ATOM 3215 N N . ALA A 1 430 ? 57.747 33.650 25.414 1.00 18.66 430 ALA P N 1
ATOM 3216 C CA . ALA A 1 430 ? 58.903 33.949 24.581 1.00 21.88 430 ALA P CA 1
ATOM 3217 C C . ALA A 1 430 ? 60.040 34.558 25.386 1.00 24.30 430 ALA P C 1
ATOM 3218 O O . ALA A 1 430 ? 59.814 35.308 26.337 1.00 23.31 430 ALA P O 1
ATOM 3220 N N . ILE A 1 431 ? 61.266 34.235 24.990 1.00 23.83 431 ILE P N 1
ATOM 3221 C CA . ILE A 1 431 ? 62.449 34.748 25.663 1.00 25.38 431 ILE P CA 1
ATOM 3222 C C . ILE A 1 431 ? 63.307 35.569 24.709 1.00 24.33 431 ILE P C 1
ATOM 3223 O O . ILE A 1 431 ? 63.797 35.057 23.701 1.00 23.25 431 ILE P O 1
ATOM 3228 N N . LEU A 1 432 ? 63.470 36.848 25.029 1.00 23.53 432 LEU P N 1
ATOM 3229 C CA . LEU A 1 432 ? 64.292 37.746 24.231 1.00 25.59 432 LEU P CA 1
ATOM 3230 C C . LEU A 1 432 ? 65.611 37.909 24.965 1.00 26.00 432 LEU P C 1
ATOM 3231 O O . LEU A 1 432 ? 65.644 38.429 26.081 1.00 27.40 432 LEU P O 1
ATOM 3236 N N . SER A 1 433 ? 66.695 37.462 24.343 1.00 25.37 433 SER P N 1
ATOM 3237 C CA . SER A 1 433 ? 68.009 37.554 24.961 1.00 24.21 433 SER P CA 1
ATOM 3238 C C . SER A 1 433 ? 68.960 38.405 24.138 1.00 25.55 433 SER P C 1
ATOM 3239 O O . SER A 1 433 ? 68.824 38.509 22.918 1.00 24.77 433 SER P O 1
ATOM 3242 N N . TYR A 1 434 ? 69.922 39.018 24.818 1.00 26.05 434 TYR P N 1
ATOM 3243 C CA . TYR A 1 434 ? 70.918 39.844 24.154 1.00 25.32 434 TYR P CA 1
ATOM 3244 C C . TYR A 1 434 ? 72.151 40.025 25.025 1.00 27.89 434 TYR P C 1
ATOM 3245 O O . TYR A 1 434 ? 72.048 40.382 26.198 1.00 25.51 434 TYR P O 1
ATOM 3254 N N . ASP A 1 435 ? 73.316 39.775 24.437 1.00 28.24 435 ASP P N 1
ATOM 3255 C CA . ASP A 1 435 ? 74.582 39.919 25.142 1.00 29.85 435 ASP P CA 1
ATOM 3256 C C . ASP A 1 435 ? 75.354 41.072 24.516 1.00 29.91 435 ASP P C 1
ATOM 3257 O O . ASP A 1 435 ? 75.839 40.965 23.389 1.00 30.62 435 ASP P O 1
ATOM 3262 N N . ALA A 1 436 ? 75.464 42.176 25.247 1.00 30.44 436 ALA P N 1
ATOM 3263 C CA . ALA A 1 436 ? 76.165 43.355 24.752 1.00 32.89 436 ALA P CA 1
ATOM 3264 C C . ALA A 1 436 ? 77.609 43.049 24.367 1.00 35.26 436 ALA P C 1
ATOM 3265 O O . ALA A 1 436 ? 78.130 43.596 23.395 1.00 34.35 436 ALA P O 1
ATOM 3267 N N . ALA A 1 437 ? 78.249 42.170 25.131 1.00 35.43 437 ALA P N 1
ATOM 3268 C CA . ALA A 1 437 ? 79.634 41.799 24.869 1.00 38.08 437 ALA P CA 1
ATOM 3269 C C . ALA A 1 437 ? 79.807 41.230 23.463 1.00 38.15 437 ALA P C 1
ATOM 3270 O O . ALA A 1 437 ? 80.533 41.789 22.642 1.00 40.67 437 ALA P O 1
ATOM 3272 N N . SER A 1 438 ? 79.130 40.119 23.193 1.00 38.35 438 SER P N 1
ATOM 3273 C CA . SER A 1 438 ? 79.213 39.462 21.892 1.00 36.54 438 SER P CA 1
ATOM 3274 C C . SER A 1 438 ? 78.325 40.129 20.849 1.00 37.14 438 SER P C 1
ATOM 3275 O O . SER A 1 438 ? 78.476 39.885 19.652 1.00 36.07 438 SER P O 1
ATOM 3278 N N . LYS A 1 439 ? 77.403 40.968 21.311 1.00 35.62 439 LYS P N 1
ATOM 3279 C CA . LYS A 1 439 ? 76.473 41.664 20.427 1.00 36.16 439 LYS P CA 1
ATOM 3280 C C . LYS A 1 439 ? 75.499 40.644 19.839 1.00 31.87 439 LYS P C 1
ATOM 3281 O O . LYS A 1 439 ? 74.741 40.943 18.914 1.00 32.30 439 LYS P O 1
ATOM 3287 N N . ALA A 1 440 ? 75.521 39.438 20.399 1.00 27.21 440 ALA P N 1
ATOM 3288 C CA . ALA A 1 440 ? 74.653 38.356 19.949 1.00 25.43 440 ALA P CA 1
ATOM 3289 C C . ALA A 1 440 ? 73.357 38.294 20.751 1.00 24.34 440 ALA P C 1
ATOM 3290 O O . ALA A 1 440 ? 73.348 38.522 21.961 1.00 22.90 440 ALA P O 1
ATOM 3292 N N . GLY A 1 441 ? 72.265 37.977 20.067 1.00 22.83 441 GLY P N 1
ATOM 3293 C CA . GLY A 1 441 ? 70.979 37.882 20.730 1.00 21.51 441 GLY P CA 1
ATOM 3294 C C . GLY A 1 441 ? 70.158 36.738 20.170 1.00 21.88 441 GLY P C 1
ATOM 3295 O O . GLY A 1 441 ? 70.631 35.977 19.321 1.00 19.35 441 GLY P O 1
ATOM 3296 N N . SER A 1 442 ? 68.926 36.603 20.648 1.00 21.73 442 SER P N 1
ATOM 3297 C CA . SER A 1 442 ? 68.054 35.544 20.166 1.00 21.70 442 SER P CA 1
ATOM 3298 C C . SER A 1 442 ? 66.628 35.684 20.669 1.00 22.54 442 SER P C 1
ATOM 3299 O O . SER A 1 442 ? 66.371 36.301 21.703 1.00 21.61 442 SER P O 1
ATOM 3302 N N . LEU A 1 443 ? 65.703 35.113 19.909 1.00 21.10 443 LEU P N 1
ATOM 3303 C CA . LEU A 1 443 ? 64.295 35.103 20.267 1.00 21.01 443 LEU P CA 1
ATOM 3304 C C . LEU A 1 443 ? 63.916 33.633 20.282 1.00 21.71 443 LEU P C 1
ATOM 3305 O O . LEU A 1 443 ? 64.112 32.927 19.294 1.00 23.20 443 LEU P O 1
ATOM 3310 N N . ALA A 1 444 ? 63.404 33.164 21.413 1.00 21.77 444 ALA P N 1
ATOM 3311 C CA . ALA A 1 444 ? 63.002 31.770 21.544 1.00 21.90 444 ALA P CA 1
ATOM 3312 C C . ALA A 1 444 ? 61.552 31.723 21.998 1.00 22.52 444 ALA P C 1
ATOM 3313 O O . ALA A 1 444 ? 61.167 32.417 22.938 1.00 24.74 444 ALA P O 1
ATOM 3315 N N . ILE A 1 445 ? 60.750 30.901 21.333 1.00 20.73 445 ILE P N 1
ATOM 3316 C CA . ILE A 1 445 ? 59.340 30.791 21.671 1.00 20.35 445 ILE P CA 1
ATOM 3317 C C . ILE A 1 445 ? 58.894 29.350 21.861 1.00 21.61 445 ILE P C 1
ATOM 3318 O O . ILE A 1 445 ? 59.311 28.455 21.126 1.00 21.34 445 ILE P O 1
ATOM 3323 N N . ASP A 1 446 ? 58.047 29.140 22.864 1.00 23.34 446 ASP P N 1
ATOM 3324 C CA . ASP A 1 446 ? 57.488 27.829 23.154 1.00 25.08 446 ASP P CA 1
ATOM 3325 C C . ASP A 1 446 ? 56.016 27.898 22.765 1.00 25.57 446 ASP P C 1
ATOM 3326 O O . ASP A 1 446 ? 55.167 28.284 23.567 1.00 26.81 446 ASP P O 1
ATOM 3331 N N . PHE A 1 447 ? 55.729 27.540 21.519 1.00 25.71 447 PHE P N 1
ATOM 3332 C CA . PHE A 1 447 ? 54.369 27.568 20.995 1.00 25.38 447 PHE P CA 1
ATOM 3333 C C . PHE A 1 447 ? 53.482 26.447 21.530 1.00 27.39 447 PHE P C 1
ATOM 3334 O O . PHE A 1 447 ? 52.294 26.653 21.766 1.00 27.88 447 PHE P O 1
ATOM 3342 N N . SER A 1 448 ? 54.058 25.264 21.717 1.00 30.01 448 SER P N 1
ATOM 3343 C CA . SER A 1 448 ? 53.300 24.113 22.205 1.00 30.48 448 SER P CA 1
ATOM 3344 C C . SER A 1 448 ? 52.924 24.241 23.678 1.00 31.36 448 SER P C 1
ATOM 3345 O O . SER A 1 448 ? 51.869 23.766 24.096 1.00 32.64 448 SER P O 1
ATOM 3348 N N . GLY A 1 449 ? 53.792 24.876 24.459 1.00 32.46 449 GLY P N 1
ATOM 3349 C CA . GLY A 1 449 ? 53.524 25.047 25.875 1.00 35.30 449 GLY P CA 1
ATOM 3350 C C . GLY A 1 449 ? 54.073 23.911 26.722 1.00 36.49 449 GLY P C 1
ATOM 3351 O O . GLY A 1 449 ? 53.591 23.663 27.827 1.00 35.75 449 GLY P O 1
ATOM 3352 N N . ASP A 1 450 ? 55.084 23.221 26.204 1.00 36.68 450 ASP P N 1
ATOM 3353 C CA . ASP A 1 450 ? 55.699 22.107 26.917 1.00 36.39 450 ASP P CA 1
ATOM 3354 C C . ASP A 1 450 ? 56.978 22.568 27.613 1.00 36.06 450 ASP P C 1
ATOM 3355 O O . ASP A 1 450 ? 57.819 21.754 27.998 1.00 37.07 450 ASP P O 1
ATOM 3360 N N . ALA A 1 451 ? 57.113 23.883 27.764 1.00 35.65 451 ALA P N 1
ATOM 3361 C CA . ALA A 1 451 ? 58.270 24.490 28.416 1.00 36.23 451 ALA P CA 1
ATOM 3362 C C . ALA A 1 451 ? 59.555 24.357 27.603 1.00 35.46 451 ALA P C 1
ATOM 3363 O O . ALA A 1 451 ? 60.647 24.604 28.113 1.00 35.98 451 ALA P O 1
ATOM 3365 N N . HIS A 1 452 ? 59.422 23.966 26.341 1.00 33.87 452 HIS P N 1
ATOM 3366 C CA . HIS A 1 452 ? 60.579 23.814 25.466 1.00 33.56 452 HIS P CA 1
ATOM 3367 C C . HIS A 1 452 ? 60.412 24.657 24.209 1.00 31.02 452 HIS P C 1
ATOM 3368 O O . HIS A 1 452 ? 59.375 24.606 23.550 1.00 28.43 452 HIS P O 1
ATOM 3375 N N . ALA A 1 453 ? 61.440 25.430 23.881 1.00 30.44 453 ALA P N 1
ATOM 3376 C CA . ALA A 1 453 ? 61.398 26.277 22.696 1.00 31.22 453 ALA P CA 1
ATOM 3377 C C . ALA A 1 453 ? 61.280 25.421 21.440 1.00 31.01 453 ALA P C 1
ATOM 3378 O O . ALA A 1 453 ? 62.005 24.440 21.277 1.00 32.48 453 ALA P O 1
ATOM 3380 N N . ASP A 1 454 ? 60.353 25.786 20.561 1.00 29.28 454 ASP P N 1
ATOM 3381 C CA . ASP A 1 454 ? 60.163 25.058 19.311 1.00 29.68 454 ASP P CA 1
ATOM 3382 C C . ASP A 1 454 ? 60.345 26.003 18.126 1.00 27.19 454 ASP P C 1
ATOM 3383 O O . ASP A 1 454 ? 60.166 25.618 16.971 1.00 29.22 454 ASP P O 1
ATOM 3388 N N . PHE A 1 455 ? 60.707 27.242 18.434 1.00 22.94 455 PHE P N 1
ATOM 3389 C CA . PHE A 1 455 ? 60.942 28.273 17.429 1.00 21.40 455 PHE P CA 1
ATOM 3390 C C . PHE A 1 455 ? 62.026 29.184 17.990 1.00 21.31 455 PHE P C 1
ATOM 3391 O O . PHE A 1 455 ? 61.952 29.608 19.145 1.00 22.90 455 PHE P O 1
ATOM 3399 N N . ALA A 1 456 ? 63.038 29.473 17.179 1.00 18.45 456 ALA P N 1
ATOM 3400 C CA . ALA A 1 456 ? 64.124 30.336 17.616 1.00 18.82 456 ALA P CA 1
ATOM 3401 C C . ALA A 1 456 ? 64.795 31.047 16.451 1.00 18.96 456 ALA P C 1
ATOM 3402 O O . ALA A 1 456 ? 64.907 30.503 15.352 1.00 17.98 456 ALA P O 1
ATOM 3404 N N . ILE A 1 457 ? 65.237 32.271 16.706 1.00 16.03 457 ILE P N 1
ATOM 3405 C CA . ILE A 1 457 ? 65.922 33.068 15.702 1.00 17.69 457 ILE P CA 1
ATOM 3406 C C . ILE A 1 457 ? 67.150 33.689 16.343 1.00 19.26 457 ILE P C 1
ATOM 3407 O O . ILE A 1 457 ? 67.040 34.407 17.343 1.00 21.93 457 ILE P O 1
ATOM 3412 N N . ASN A 1 458 ? 68.322 33.408 15.785 1.00 16.86 458 ASN P N 1
ATOM 3413 C CA . ASN A 1 458 ? 69.547 33.982 16.319 1.00 18.29 458 ASN P CA 1
ATOM 3414 C C . ASN A 1 458 ? 69.715 35.376 15.738 1.00 17.67 458 ASN P C 1
ATOM 3415 O O . ASN A 1 458 ? 69.279 35.647 14.617 1.00 19.67 458 ASN P O 1
ATOM 3420 N N . LEU A 1 459 ? 70.350 36.256 16.502 1.00 19.08 459 LEU P N 1
ATOM 3421 C CA . LEU A 1 459 ? 70.539 37.630 16.070 1.00 17.88 459 LEU P CA 1
ATOM 3422 C C . LEU A 1 459 ? 71.945 38.173 16.271 1.00 21.47 459 LEU P C 1
ATOM 3423 O O . LEU A 1 459 ? 72.644 37.814 17.221 1.00 19.39 459 LEU P O 1
ATOM 3428 N N . ILE A 1 460 ? 72.345 39.040 15.350 1.00 20.01 460 ILE P N 1
ATOM 3429 C CA . ILE A 1 460 ? 73.612 39.746 15.431 1.00 21.93 460 ILE P CA 1
ATOM 3430 C C . ILE A 1 460 ? 73.053 41.162 15.453 1.00 23.15 460 ILE P C 1
ATOM 3431 O O . ILE A 1 460 ? 72.763 41.750 14.410 1.00 24.96 460 ILE P O 1
ATOM 3436 N N . GLY A 1 461 ? 72.863 41.683 16.658 1.00 22.00 461 GLY P N 1
ATOM 3437 C CA . GLY A 1 461 ? 72.280 42.999 16.822 1.00 22.77 461 GLY P CA 1
ATOM 3438 C C . GLY A 1 461 ? 71.069 42.766 17.704 1.00 22.61 461 GLY P C 1
ATOM 3439 O O . GLY A 1 461 ? 70.395 41.745 17.574 1.00 24.05 461 GLY P O 1
ATOM 3440 N N . GLN A 1 462 ? 70.781 43.700 18.600 1.00 21.09 462 GLN P N 1
ATOM 3441 C CA . GLN A 1 462 ? 69.663 43.539 19.521 1.00 21.55 462 GLN P CA 1
ATOM 3442 C C . GLN A 1 462 ? 68.265 43.785 18.958 1.00 18.85 462 GLN P C 1
ATOM 3443 O O . GLN A 1 462 ? 68.056 44.644 18.099 1.00 20.47 462 GLN P O 1
ATOM 3449 N N . ALA A 1 463 ? 67.312 43.009 19.462 1.00 20.11 463 ALA P N 1
ATOM 3450 C CA . ALA A 1 463 ? 65.914 43.134 19.074 1.00 19.78 463 ALA P CA 1
ATOM 3451 C C . ALA A 1 463 ? 65.102 43.241 20.360 1.00 20.91 463 ALA P C 1
ATOM 3452 O O . ALA A 1 463 ? 65.381 42.542 21.337 1.00 21.34 463 ALA P O 1
ATOM 3454 N N . THR A 1 464 ? 64.109 44.124 20.365 1.00 20.99 464 THR P N 1
ATOM 3455 C CA . THR A 1 464 ? 63.257 44.303 21.536 1.00 22.70 464 THR P CA 1
ATOM 3456 C C . THR A 1 464 ? 61.850 43.822 21.207 1.00 23.66 464 THR P C 1
ATOM 3457 O O . THR A 1 464 ? 61.567 43.440 20.072 1.00 19.33 464 THR P O 1
ATOM 3461 N N . GLN A 1 465 ? 60.969 43.840 22.201 1.00 21.52 465 GLN P N 1
ATOM 3462 C CA . GLN A 1 465 ? 59.596 43.403 21.992 1.00 22.34 465 GLN P CA 1
ATOM 3463 C C . GLN A 1 465 ? 58.905 44.216 20.904 1.00 22.06 465 GLN P C 1
ATOM 3464 O O . GLN A 1 465 ? 58.069 43.693 20.166 1.00 24.28 465 GLN P O 1
ATOM 3470 N N . ALA A 1 466 ? 59.266 45.490 20.800 1.00 20.83 466 ALA P N 1
ATOM 3471 C CA . ALA A 1 466 ? 58.671 46.375 19.806 1.00 20.23 466 ALA P CA 1
ATOM 3472 C C . ALA A 1 466 ? 59.093 46.046 18.376 1.00 21.14 466 ALA P C 1
ATOM 3473 O O . ALA A 1 466 ? 58.448 46.479 17.420 1.00 19.94 466 ALA P O 1
ATOM 3475 N N . ASP A 1 467 ? 60.175 45.286 18.228 1.00 18.66 467 ASP P N 1
ATOM 3476 C CA . ASP A 1 467 ? 60.672 44.921 16.903 1.00 18.33 467 ASP P CA 1
ATOM 3477 C C . ASP A 1 467 ? 60.024 43.652 16.366 1.00 18.85 467 ASP P C 1
ATOM 3478 O O . ASP A 1 467 ? 60.319 43.222 15.249 1.00 20.51 467 ASP P O 1
ATOM 3483 N N . ILE A 1 468 ? 59.147 43.053 17.160 1.00 19.05 468 ILE P N 1
ATOM 3484 C CA . ILE A 1 468 ? 58.487 41.821 16.761 1.00 19.35 468 ILE P CA 1
ATOM 3485 C C . ILE A 1 468 ? 57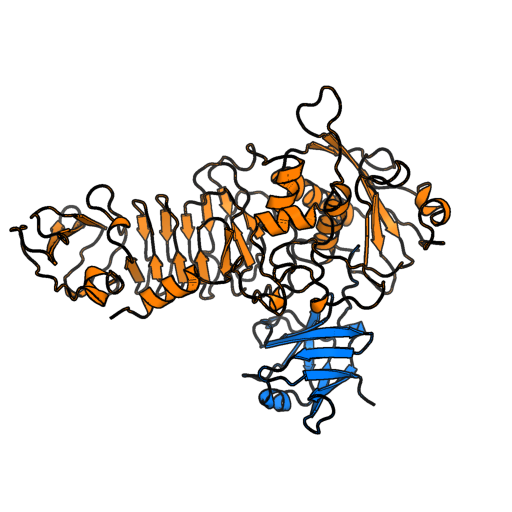.005 42.044 16.473 1.00 23.82 468 ILE P C 1
ATOM 3486 O O . ILE A 1 468 ? 56.239 42.452 17.348 1.00 23.56 468 ILE P O 1
ATOM 3491 N N . VAL A 1 469 ? 56.619 41.780 15.228 1.00 20.58 469 VAL P N 1
ATOM 3492 C CA . VAL A 1 469 ? 55.244 41.949 14.773 1.00 19.66 469 VAL P CA 1
ATOM 3493 C C . VAL A 1 469 ? 54.501 40.622 14.824 1.00 19.48 469 VAL P C 1
ATOM 3494 O O . VAL A 1 469 ? 55.003 39.608 14.345 1.00 18.32 469 VAL P O 1
ATOM 3498 N N . VAL A 1 470 ? 53.304 40.633 15.404 1.00 19.70 470 VAL P N 1
ATOM 3499 C CA . VAL A 1 470 ? 52.495 39.424 15.501 1.00 21.66 470 VAL P CA 1
ATOM 3500 C C . VAL A 1 470 ? 51.106 39.647 14.912 1.00 23.26 470 VAL P C 1
ATOM 3501 O O . VAL A 1 470 ? 50.327 38.674 14.869 1.00 23.67 470 VAL P O 1
ATOM 3506 N N . SER B 2 1 ? 60.790 26.673 -37.675 0.50 1.13 1 SER I N 1
ATOM 3507 C CA . SER B 2 1 ? 60.375 27.912 -38.395 0.50 1.70 1 SER I CA 1
ATOM 3508 C C . SER B 2 1 ? 60.044 29.022 -37.407 0.50 2.49 1 SER I C 1
ATOM 3509 O O . SER B 2 1 ? 59.531 28.779 -36.318 0.50 1.13 1 SER I O 1
ATOM 3512 N N . SER B 2 2 ? 60.343 30.249 -37.806 1.00 10.36 2 SER I N 1
ATOM 3513 C CA . SER B 2 2 ? 60.113 31.403 -36.952 1.00 11.16 2 SER I CA 1
ATOM 3514 C C . SER B 2 2 ? 59.309 32.488 -37.654 1.00 11.22 2 SER I C 1
ATOM 3515 O O . SER B 2 2 ? 59.410 32.674 -38.867 1.00 12.28 2 SER I O 1
ATOM 3518 N N . LEU B 2 3 ? 58.506 33.200 -36.875 1.00 11.90 3 LEU I N 1
ATOM 3519 C CA . LEU B 2 3 ? 57.698 34.284 -37.406 1.00 11.63 3 LEU I CA 1
ATOM 3520 C C . LEU B 2 3 ? 58.586 35.458 -37.787 1.00 12.19 3 LEU I C 1
ATOM 3521 O O . LEU B 2 3 ? 59.634 35.688 -37.183 1.00 13.46 3 LEU I O 1
ATOM 3526 N N . ILE B 2 4 ? 58.156 36.200 -38.796 1.00 11.88 4 ILE I N 1
ATOM 3527 C CA . ILE B 2 4 ? 58.880 37.380 -39.223 1.00 14.88 4 ILE I CA 1
ATOM 3528 C C . ILE B 2 4 ? 58.587 38.459 -38.186 1.00 13.74 4 ILE I C 1
ATOM 3529 O O . ILE B 2 4 ? 57.424 38.720 -37.881 1.00 13.32 4 ILE I O 1
ATOM 3534 N N . LEU B 2 5 ? 59.629 39.057 -37.618 1.00 14.16 5 LEU I N 1
ATOM 3535 C CA . LEU B 2 5 ? 59.426 40.144 -36.667 1.00 12.36 5 LEU I CA 1
ATOM 3536 C C . LEU B 2 5 ? 59.453 41.415 -37.511 1.00 13.81 5 LEU I C 1
ATOM 3537 O O . LEU B 2 5 ? 60.512 41.842 -37.974 1.00 13.08 5 LEU I O 1
ATOM 3542 N N . LEU B 2 6 ? 58.280 41.999 -37.728 1.00 13.54 6 LEU I N 1
ATOM 3543 C CA . LEU B 2 6 ? 58.168 43.211 -38.532 1.00 14.03 6 LEU I CA 1
ATOM 3544 C C . LEU B 2 6 ? 58.886 44.369 -37.865 1.00 12.63 6 LEU I C 1
ATOM 3545 O O . LEU B 2 6 ? 59.003 44.416 -36.642 1.00 13.87 6 LEU I O 1
ATOM 3550 N N . SER B 2 7 ? 59.376 45.301 -38.679 1.00 15.49 7 SER I N 1
ATOM 3551 C CA . SER B 2 7 ? 60.077 46.468 -38.160 1.00 14.83 7 SER I CA 1
ATOM 3552 C C . SER B 2 7 ? 59.053 47.569 -37.914 1.00 15.74 7 SER I C 1
ATOM 3553 O O . SER B 2 7 ? 57.923 47.485 -38.386 1.00 17.77 7 SER I O 1
ATOM 3556 N N . ALA B 2 8 ? 59.448 48.598 -37.173 1.00 14.33 8 ALA I N 1
ATOM 3557 C CA . ALA B 2 8 ? 58.542 49.705 -36.898 1.00 15.96 8 ALA I CA 1
ATOM 3558 C C . ALA B 2 8 ? 58.151 50.361 -38.221 1.00 16.02 8 ALA I C 1
ATOM 3559 O O . ALA B 2 8 ? 57.009 50.779 -38.405 1.00 17.31 8 ALA I O 1
ATOM 3561 N N . SER B 2 9 ? 59.101 50.439 -39.147 1.00 17.96 9 SER I N 1
ATOM 3562 C CA . SER B 2 9 ? 58.833 51.047 -40.445 1.00 17.32 9 SER I CA 1
ATOM 3563 C C . SER B 2 9 ? 57.799 50.255 -41.238 1.00 19.46 9 SER I C 1
ATOM 3564 O O . SER B 2 9 ? 57.027 50.832 -42.003 1.00 17.83 9 SER I O 1
ATOM 3567 N N . ASP B 2 10 ? 57.779 48.936 -41.053 1.00 16.68 10 ASP I N 1
ATOM 3568 C CA . ASP B 2 10 ? 56.823 48.086 -41.762 1.00 16.44 10 ASP I CA 1
ATOM 3569 C C . ASP B 2 10 ? 55.380 48.350 -41.337 1.00 18.20 10 ASP I C 1
ATOM 3570 O O . ASP B 2 10 ? 54.449 48.151 -42.118 1.00 20.29 10 ASP I O 1
ATOM 3575 N N . LEU B 2 11 ? 55.198 48.791 -40.097 1.00 15.18 11 LEU I N 1
ATOM 3576 C CA . LEU B 2 11 ? 53.863 49.037 -39.563 1.00 16.98 11 LEU I CA 1
ATOM 3577 C C . LEU B 2 11 ? 53.498 50.506 -39.361 1.00 18.78 11 LEU I C 1
ATOM 3578 O O . LEU B 2 11 ? 52.340 50.825 -39.088 1.00 21.81 11 LEU I O 1
ATOM 3583 N N . ALA B 2 12 ? 54.474 51.395 -39.506 1.00 18.30 12 ALA I N 1
ATOM 3584 C CA . ALA B 2 12 ? 54.239 52.827 -39.311 1.00 18.12 12 ALA I CA 1
ATOM 3585 C C . ALA B 2 12 ? 53.093 53.379 -40.154 1.00 19.04 12 ALA I C 1
ATOM 3586 O O . ALA B 2 12 ? 52.890 52.969 -41.297 1.00 18.59 12 ALA I O 1
ATOM 3588 N N . GLY B 2 13 ? 52.346 54.318 -39.581 1.00 19.12 13 GLY I N 1
ATOM 3589 C CA . GLY B 2 13 ? 51.239 54.913 -40.304 1.00 20.37 13 GLY I CA 1
ATOM 3590 C C . GLY B 2 13 ? 50.046 55.256 -39.439 1.00 20.12 13 GLY I C 1
ATOM 3591 O O . GLY B 2 13 ? 50.128 55.249 -38.211 1.00 20.72 13 GLY I O 1
ATOM 3592 N N . GLN B 2 14 ? 48.931 55.566 -40.094 1.00 21.54 14 GLN I N 1
ATOM 3593 C CA . GLN B 2 14 ? 47.694 55.914 -39.410 1.00 22.02 14 GLN I CA 1
ATOM 3594 C C . GLN B 2 14 ? 46.874 54.656 -39.159 1.00 19.85 14 GLN I C 1
ATOM 3595 O O . GLN B 2 14 ? 46.603 53.892 -40.086 1.00 18.71 14 GLN I O 1
ATOM 3601 N N . TRP B 2 15 ? 46.484 54.446 -37.905 1.00 19.52 15 TRP I N 1
ATOM 3602 C CA . TRP B 2 15 ? 45.674 53.290 -37.535 1.00 18.80 15 TRP I CA 1
ATOM 3603 C C . TRP B 2 15 ? 44.510 53.735 -36.658 1.00 17.26 15 TRP I C 1
ATOM 3604 O O . TRP B 2 15 ? 44.535 54.820 -36.075 1.00 21.33 15 TRP I O 1
ATOM 3615 N N . THR B 2 16 ? 43.487 52.894 -36.572 1.00 17.22 16 THR I N 1
ATOM 3616 C CA . THR B 2 16 ? 42.342 53.184 -35.723 1.00 16.70 16 THR I CA 1
ATOM 3617 C C . THR B 2 16 ? 42.142 51.976 -34.830 1.00 17.59 16 THR I C 1
ATOM 3618 O O . THR B 2 16 ? 42.331 50.836 -35.260 1.00 18.86 16 THR I O 1
ATOM 3622 N N . LEU B 2 17 ? 41.787 52.230 -33.579 1.00 15.97 17 LEU I N 1
ATOM 3623 C CA . LEU B 2 17 ? 41.523 51.162 -32.630 1.00 17.38 17 LEU I CA 1
ATOM 3624 C C . LEU B 2 17 ? 40.072 51.369 -32.231 1.00 19.10 17 LEU I C 1
ATOM 3625 O O . LEU B 2 17 ? 39.713 52.433 -31.729 1.00 18.80 17 LEU I O 1
ATOM 3630 N N . GLN B 2 18 ? 39.229 50.373 -32.476 1.00 21.69 18 GLN I N 1
ATOM 3631 C CA . GLN B 2 18 ? 37.825 50.514 -32.122 1.00 23.92 18 GLN I CA 1
ATOM 3632 C C . GLN B 2 18 ? 37.242 49.246 -31.530 1.00 24.36 18 GLN I C 1
ATOM 3633 O O . GLN B 2 18 ? 37.726 48.141 -31.783 1.00 20.34 18 GLN I O 1
ATOM 3639 N N . GLN B 2 19 ? 36.197 49.418 -30.731 1.00 22.01 19 GLN I N 1
ATOM 3640 C CA . GLN B 2 19 ? 35.540 48.291 -30.093 1.00 26.99 19 GLN I CA 1
ATOM 3641 C C . GLN B 2 19 ? 34.596 47.629 -31.081 1.00 29.81 19 GLN I C 1
ATOM 3642 O O . GLN B 2 19 ? 33.620 48.237 -31.523 1.00 30.07 19 GLN I O 1
ATOM 3648 N N . ASP B 2 20 ? 34.903 46.384 -31.433 1.00 32.86 20 ASP I N 1
ATOM 3649 C CA . ASP B 2 20 ? 34.090 45.620 -32.372 1.00 35.49 20 ASP I CA 1
ATOM 3650 C C . ASP B 2 20 ? 33.637 46.502 -33.531 1.00 37.40 20 ASP I C 1
ATOM 3651 O O . ASP B 2 20 ? 34.459 47.114 -34.216 1.00 38.52 20 ASP I O 1
ATOM 3656 N N . GLU B 2 21 ? 32.327 46.557 -33.748 1.00 38.81 21 GLU I N 1
ATOM 3657 C CA . GLU B 2 21 ? 31.756 47.377 -34.809 1.00 40.92 21 GLU I CA 1
ATOM 3658 C C . GLU B 2 21 ? 31.108 48.593 -34.148 1.00 40.85 21 GLU I C 1
ATOM 3659 O O . GLU B 2 21 ? 30.484 49.425 -34.810 1.00 42.46 21 GLU I O 1
ATOM 3665 N N . ALA B 2 22 ? 31.274 48.685 -32.831 1.00 38.90 22 ALA I N 1
ATOM 3666 C CA . ALA B 2 22 ? 30.715 49.779 -32.042 1.00 37.98 22 ALA I CA 1
ATOM 3667 C C . ALA B 2 22 ? 31.340 51.124 -32.409 1.00 37.50 22 ALA I C 1
ATOM 3668 O O . ALA B 2 22 ? 32.356 51.181 -33.105 1.00 35.68 22 ALA I O 1
ATOM 3670 N N . PRO B 2 23 ? 30.736 52.228 -31.940 1.00 35.13 23 PRO I N 1
ATOM 3671 C CA . PRO B 2 23 ? 31.242 53.573 -32.229 1.00 33.59 23 PRO I CA 1
ATOM 3672 C C . PRO B 2 23 ? 32.538 53.943 -31.506 1.00 30.40 23 PRO I C 1
ATOM 3673 O O . PRO B 2 23 ? 33.308 54.769 -31.996 1.00 32.61 23 PRO I O 1
ATOM 3677 N N . ALA B 2 24 ? 32.778 53.335 -30.348 1.00 24.28 24 ALA I N 1
ATOM 3678 C CA . ALA B 2 24 ? 33.982 53.619 -29.571 1.00 21.98 24 ALA I CA 1
ATOM 3679 C C . ALA B 2 24 ? 35.238 53.411 -30.415 1.00 22.71 24 ALA I C 1
ATOM 3680 O O . ALA B 2 24 ? 35.591 52.281 -30.759 1.00 21.21 24 ALA I O 1
ATOM 3682 N N . ILE B 2 25 ? 35.917 54.505 -30.740 1.00 19.70 25 ILE I N 1
ATOM 3683 C CA . ILE B 2 25 ? 37.121 54.423 -31.554 1.00 20.05 25 ILE I CA 1
ATOM 3684 C C . ILE B 2 25 ? 38.147 55.493 -31.193 1.00 21.41 25 ILE I C 1
ATOM 3685 O O . ILE B 2 25 ? 37.796 56.556 -30.678 1.00 16.37 25 ILE I O 1
ATOM 3690 N N . CYS B 2 26 ? 39.418 55.191 -31.454 1.00 16.69 26 CYS I N 1
ATOM 3691 C CA . CYS B 2 26 ? 40.514 56.119 -31.193 1.00 17.53 26 CYS I CA 1
ATOM 3692 C C . CYS B 2 26 ? 41.469 56.112 -32.390 1.00 18.98 26 CYS I C 1
ATOM 3693 O O . CYS B 2 26 ? 41.830 55.045 -32.897 1.00 18.39 26 CYS I O 1
ATOM 3696 N N . HIS B 2 27 ? 41.870 57.300 -32.838 1.00 16.19 27 HIS I N 1
ATOM 3697 C CA . HIS B 2 27 ? 42.790 57.435 -33.968 1.00 19.53 27 HIS I CA 1
ATOM 3698 C C . HIS B 2 27 ? 44.222 57.483 -33.453 1.00 18.90 27 HIS I C 1
ATOM 3699 O O . HIS B 2 27 ? 44.560 58.315 -32.611 1.00 19.89 27 HIS I O 1
ATOM 3706 N N . LEU B 2 28 ? 45.066 56.594 -33.964 1.00 16.92 28 LEU I N 1
ATOM 3707 C CA . LEU B 2 28 ? 46.453 56.536 -33.523 1.00 16.84 28 LEU I CA 1
ATOM 3708 C C . LEU B 2 28 ? 47.446 56.703 -34.657 1.00 17.66 28 LEU I C 1
ATOM 3709 O O . LEU B 2 28 ? 47.131 56.467 -35.821 1.00 17.62 28 LEU I O 1
ATOM 3714 N N . GLU B 2 29 ? 48.658 57.104 -34.294 1.00 18.11 29 GLU I N 1
ATOM 3715 C CA . GLU B 2 29 ? 49.720 57.277 -35.262 1.00 20.50 29 GLU I CA 1
ATOM 3716 C C . GLU B 2 29 ? 50.950 56.509 -34.797 1.00 18.36 29 GLU I C 1
ATOM 3717 O O . GLU B 2 29 ? 51.612 56.893 -33.831 1.00 19.07 29 GLU I O 1
ATOM 3723 N N . LEU B 2 30 ? 51.230 55.400 -35.469 1.00 18.03 30 LEU I N 1
ATOM 3724 C CA . LEU B 2 30 ? 52.393 54.593 -35.137 1.00 17.94 30 LEU I CA 1
ATOM 3725 C C . LEU B 2 30 ? 53.567 55.140 -35.936 1.00 16.63 30 LEU I C 1
ATOM 3726 O O . LEU B 2 30 ? 53.578 55.065 -37.164 1.00 18.31 30 LEU I O 1
ATOM 3731 N N . ARG B 2 31 ? 54.542 55.709 -35.235 1.00 18.15 31 ARG I N 1
ATOM 3732 C CA . ARG B 2 31 ? 55.723 56.274 -35.880 1.00 19.72 31 ARG I CA 1
ATOM 3733 C C . ARG B 2 31 ? 56.880 55.295 -35.748 1.00 19.20 31 ARG I C 1
ATOM 3734 O O . ARG B 2 31 ? 56.825 54.379 -34.929 1.00 18.21 31 ARG I O 1
ATOM 3742 N N . ASP B 2 32 ? 57.927 55.483 -36.547 1.00 20.80 32 ASP I N 1
ATOM 3743 C CA . ASP B 2 32 ? 59.080 54.596 -36.463 1.00 20.61 32 ASP I CA 1
ATOM 3744 C C . ASP B 2 32 ? 60.282 55.264 -35.800 1.00 21.97 32 ASP I C 1
ATOM 3745 O O . ASP B 2 32 ? 61.409 54.780 -35.904 1.00 21.57 32 ASP I O 1
ATOM 3750 N N . SER B 2 33 ? 60.037 56.376 -35.113 1.00 20.03 33 SER I N 1
ATOM 3751 C CA . SER B 2 33 ? 61.099 57.081 -34.407 1.00 22.18 33 SER I CA 1
ATOM 3752 C C . SER B 2 33 ? 61.291 56.405 -33.049 1.00 21.11 33 SER I C 1
ATOM 3753 O O . SER B 2 33 ? 60.324 56.122 -32.344 1.00 21.93 33 SER I O 1
ATOM 3756 N N . GLU B 2 34 ? 62.543 56.150 -32.686 1.00 23.09 34 GLU I N 1
ATOM 3757 C CA . GLU B 2 34 ? 62.857 55.472 -31.431 1.00 23.17 34 GLU I CA 1
ATOM 3758 C C . GLU B 2 34 ? 62.623 56.244 -30.139 1.00 24.55 34 GLU I C 1
ATOM 3759 O O . GLU B 2 34 ? 62.837 57.452 -30.067 1.00 21.60 34 GLU I O 1
ATOM 3765 N N . VAL B 2 35 ? 62.184 55.517 -29.116 1.00 20.91 35 VAL I N 1
ATOM 3766 C CA . VAL B 2 35 ? 61.943 56.071 -27.789 1.00 21.55 35 VAL I CA 1
ATOM 3767 C C . VAL B 2 35 ? 62.743 55.188 -26.837 1.00 23.31 35 VAL I C 1
ATOM 3768 O O . VAL B 2 35 ? 62.311 54.094 -26.471 1.00 21.59 35 VAL I O 1
ATOM 3772 N N . ALA B 2 36 ? 63.918 55.674 -26.450 1.00 23.27 36 ALA I N 1
ATOM 3773 C CA . ALA B 2 36 ? 64.828 54.935 -25.581 1.00 24.15 36 ALA I CA 1
ATOM 3774 C C . ALA B 2 36 ? 64.266 54.408 -24.265 1.00 21.85 36 ALA I C 1
ATOM 3775 O O . ALA B 2 36 ? 64.394 53.220 -23.967 1.00 22.88 36 ALA I O 1
ATOM 3777 N N . GLU B 2 37 ? 63.654 55.281 -23.473 1.00 22.52 37 GLU I N 1
ATOM 3778 C CA . GLU B 2 37 ? 63.123 54.875 -22.175 1.00 23.76 37 GLU I CA 1
ATOM 3779 C C . GLU B 2 37 ? 62.115 53.727 -22.224 1.00 22.71 37 GLU I C 1
ATOM 3780 O O . GLU B 2 37 ? 62.060 52.910 -21.305 1.00 20.81 37 GLU I O 1
ATOM 3786 N N . ALA B 2 38 ? 61.328 53.660 -23.293 1.00 19.14 38 ALA I N 1
ATOM 3787 C CA . ALA B 2 38 ? 60.317 52.613 -23.420 1.00 20.56 38 ALA I CA 1
ATOM 3788 C C . ALA B 2 38 ? 60.779 51.439 -24.273 1.00 18.69 38 ALA I C 1
ATOM 3789 O O . ALA B 2 38 ? 60.019 50.494 -24.495 1.00 17.56 38 ALA I O 1
ATOM 3791 N N . SER B 2 39 ? 62.021 51.495 -24.745 1.00 18.42 39 SER I N 1
ATOM 3792 C CA . SER B 2 39 ? 62.558 50.436 -25.590 1.00 17.33 39 SER I CA 1
ATOM 3793 C C . SER B 2 39 ? 61.569 50.183 -26.722 1.00 19.20 39 SER I C 1
ATOM 3794 O O . SER B 2 39 ? 61.218 49.041 -27.022 1.00 18.24 39 SER I O 1
ATOM 3797 N N . GLY B 2 40 ? 61.120 51.266 -27.345 1.00 17.99 40 GLY I N 1
ATOM 3798 C CA . GLY B 2 40 ? 60.166 51.148 -28.428 1.00 16.85 40 GLY I CA 1
ATOM 3799 C C . GLY B 2 40 ? 60.170 52.325 -29.381 1.00 18.21 40 GLY I C 1
ATOM 3800 O O . GLY B 2 40 ? 61.212 52.931 -29.647 1.00 17.33 40 GLY I O 1
ATOM 3801 N N . TYR B 2 41 ? 58.991 52.651 -29.897 1.00 16.82 41 TYR I N 1
ATOM 3802 C CA . TYR B 2 41 ? 58.855 53.740 -30.850 1.00 17.64 41 TYR I CA 1
ATOM 3803 C C . TYR B 2 41 ? 57.709 54.670 -30.478 1.00 18.24 41 TYR I C 1
ATOM 3804 O O . TYR B 2 41 ? 56.798 54.289 -29.749 1.00 17.12 41 TYR I O 1
ATOM 3813 N N . ASP B 2 42 ? 57.765 55.894 -30.990 1.00 18.17 42 ASP I N 1
ATOM 3814 C CA . ASP B 2 42 ? 56.744 56.888 -30.703 1.00 17.98 42 ASP I CA 1
ATOM 3815 C C . ASP B 2 42 ? 55.350 56.500 -31.169 1.00 17.36 42 ASP I C 1
ATOM 3816 O O . ASP B 2 42 ? 55.163 56.016 -32.288 1.00 16.06 42 ASP I O 1
ATOM 3821 N N . LEU B 2 43 ? 54.378 56.714 -30.289 1.00 17.58 43 LEU I N 1
ATOM 3822 C CA . LEU B 2 43 ? 52.980 56.449 -30.593 1.00 18.30 43 LEU I CA 1
ATOM 3823 C C . LEU B 2 43 ? 52.318 57.816 -30.495 1.00 17.80 43 LEU I C 1
ATOM 3824 O O . LEU B 2 43 ? 52.253 58.406 -29.414 1.00 20.26 43 LEU I O 1
ATOM 3829 N N . GLY B 2 44 ? 51.848 58.324 -31.628 1.00 19.58 44 GLY I N 1
ATOM 3830 C CA . GLY B 2 44 ? 51.217 59.630 -31.641 1.00 21.19 44 GLY I CA 1
ATOM 3831 C C . GLY B 2 44 ? 49.730 59.571 -31.912 1.00 20.32 44 GLY I C 1
ATOM 3832 O O . GLY B 2 44 ? 49.096 58.524 -31.766 1.00 16.84 44 GLY I O 1
ATOM 3833 N N . GLY B 2 45 ? 49.169 60.701 -32.325 1.00 19.89 45 GLY I N 1
ATOM 3834 C CA . GLY B 2 45 ? 47.747 60.749 -32.596 1.00 19.22 45 GLY I CA 1
ATOM 3835 C C . GLY B 2 45 ? 46.981 60.957 -31.306 1.00 17.28 45 GLY I C 1
ATOM 3836 O O . GLY B 2 45 ? 47.509 61.510 -30.341 1.00 18.99 45 GLY I O 1
ATOM 3837 N N . ASP B 2 46 ? 45.737 60.496 -31.277 1.00 17.26 46 ASP I N 1
ATOM 3838 C CA . ASP B 2 46 ? 44.903 60.660 -30.096 1.00 17.20 46 ASP I CA 1
ATOM 3839 C C . ASP B 2 46 ? 45.132 59.554 -29.064 1.00 16.07 46 ASP I C 1
ATOM 3840 O O . ASP B 2 46 ? 44.255 58.731 -28.816 1.00 16.93 46 ASP I O 1
ATOM 3845 N N . THR B 2 47 ? 46.316 59.543 -28.459 1.00 17.59 47 THR I N 1
ATOM 3846 C CA . THR B 2 47 ? 46.639 58.538 -27.455 1.00 16.66 47 THR I CA 1
ATOM 3847 C C . THR B 2 47 ? 45.867 58.748 -26.154 1.00 18.79 47 THR I C 1
ATOM 3848 O O . THR B 2 47 ? 45.602 57.794 -25.428 1.00 16.14 47 THR I O 1
ATOM 3852 N N . ALA B 2 48 ? 45.500 59.994 -25.860 1.00 16.87 48 ALA I N 1
ATOM 3853 C CA . ALA B 2 48 ? 44.749 60.288 -24.641 1.00 18.04 48 ALA I CA 1
ATOM 3854 C C . ALA B 2 48 ? 43.404 59.563 -24.672 1.00 17.07 48 ALA I C 1
ATOM 3855 O O . ALA B 2 48 ? 42.844 59.205 -23.635 1.00 18.00 48 ALA I O 1
ATOM 3857 N N . CYS B 2 49 ? 42.893 59.357 -25.879 1.00 16.95 49 CYS I N 1
ATOM 3858 C CA . CYS B 2 49 ? 41.624 58.672 -26.092 1.00 16.18 49 CYS I CA 1
ATOM 3859 C C . CYS B 2 49 ? 41.699 57.252 -25.525 1.00 15.89 49 CYS I C 1
ATOM 3860 O O . CYS B 2 49 ? 40.707 56.710 -25.035 1.00 15.90 49 CYS I O 1
ATOM 3863 N N . LEU B 2 50 ? 42.891 56.666 -25.582 1.00 15.31 50 LEU I N 1
ATOM 3864 C CA . LEU B 2 50 ? 43.102 55.305 -25.097 1.00 15.99 50 LEU I CA 1
ATOM 3865 C C . LEU B 2 50 ? 42.850 55.087 -23.605 1.00 17.46 50 LEU I C 1
ATOM 3866 O O . LEU B 2 50 ? 42.699 53.945 -23.164 1.00 17.04 50 LEU I O 1
ATOM 3871 N N . THR B 2 51 ? 42.805 56.161 -22.819 1.00 18.00 51 THR I N 1
ATOM 3872 C CA . THR B 2 51 ? 42.557 56.003 -21.390 1.00 17.19 51 THR I CA 1
ATOM 3873 C C . THR B 2 51 ? 41.142 55.497 -21.133 1.00 17.93 51 THR I C 1
ATOM 3874 O O . THR B 2 51 ? 40.776 55.195 -19.997 1.00 19.46 51 THR I O 1
ATOM 3878 N N . ARG B 2 52 ? 40.348 55.400 -22.192 1.00 16.84 52 ARG I N 1
ATOM 3879 C CA . ARG B 2 52 ? 38.988 54.897 -22.063 1.00 18.99 52 ARG I CA 1
ATOM 3880 C C . ARG B 2 52 ? 39.058 53.382 -21.877 1.00 18.86 52 ARG I C 1
ATOM 3881 O O . ARG B 2 52 ? 38.126 52.766 -21.360 1.00 17.34 52 ARG I O 1
ATOM 3889 N N . TRP B 2 53 ? 40.180 52.794 -22.291 1.00 18.26 53 TRP I N 1
ATOM 3890 C CA . TRP B 2 53 ? 40.386 51.350 -22.194 1.00 20.09 53 TRP I CA 1
ATOM 3891 C C . TRP B 2 53 ? 41.592 50.959 -21.343 1.00 21.42 53 TRP I C 1
ATOM 3892 O O . TRP B 2 53 ? 41.702 49.813 -20.904 1.00 22.25 53 TRP I O 1
ATOM 3903 N N . LEU B 2 54 ? 42.494 51.907 -21.117 1.00 18.68 54 LEU I N 1
ATOM 3904 C CA . LEU B 2 54 ? 43.703 51.636 -20.348 1.00 18.83 54 LEU I CA 1
ATOM 3905 C C . LEU B 2 54 ? 43.835 52.496 -19.099 1.00 21.04 54 LEU I C 1
ATOM 3906 O O . LEU B 2 54 ? 43.294 53.598 -19.035 1.00 22.06 54 LEU I O 1
ATOM 3911 N N . PRO B 2 55 ? 44.569 51.997 -18.089 1.00 22.74 55 PRO I N 1
ATOM 3912 C CA . PRO B 2 55 ? 44.778 52.723 -16.832 1.00 22.39 55 PRO I CA 1
ATOM 3913 C C . PRO B 2 55 ? 45.637 53.980 -16.983 1.00 22.97 55 PRO I C 1
ATOM 3914 O O . PRO B 2 55 ? 45.605 54.866 -16.129 1.00 22.23 55 PRO I O 1
ATOM 3918 N N . SER B 2 56 ? 46.406 54.054 -18.065 1.00 20.22 56 SER I N 1
ATOM 3919 C CA . SER B 2 56 ? 47.253 55.216 -18.321 1.00 20.02 56 SER I CA 1
ATOM 3920 C C . SER B 2 56 ? 47.408 55.418 -19.824 1.00 22.45 56 SER I C 1
ATOM 3921 O O . SER B 2 56 ? 47.108 54.520 -20.609 1.00 20.96 56 SER I O 1
ATOM 3924 N N . GLU B 2 57 ? 47.874 56.600 -20.218 1.00 21.07 57 GLU I N 1
ATOM 3925 C CA . GLU B 2 57 ? 48.050 56.924 -21.630 1.00 20.42 57 GLU I CA 1
ATOM 3926 C C . GLU B 2 57 ? 49.375 56.428 -22.198 1.00 18.31 57 GLU I C 1
ATOM 3927 O O . GLU B 2 57 ? 50.446 56.846 -21.755 1.00 18.05 57 GLU I O 1
ATOM 3933 N N . PRO B 2 58 ? 49.321 55.526 -23.189 1.00 18.65 58 PRO I N 1
ATOM 3934 C CA . PRO B 2 58 ? 50.570 55.033 -23.769 1.00 18.48 58 PRO I CA 1
ATOM 3935 C C . PRO B 2 58 ? 51.057 56.020 -24.823 1.00 19.78 58 PRO I C 1
ATOM 3936 O O . PRO B 2 58 ? 50.255 56.578 -25.576 1.00 21.00 58 PRO I O 1
ATOM 3940 N N . ARG B 2 59 ? 52.364 56.248 -24.869 1.00 18.27 59 ARG I N 1
ATOM 3941 C CA . ARG B 2 59 ? 52.928 57.158 -25.852 1.00 20.28 59 ARG I CA 1
ATOM 3942 C C . ARG B 2 59 ? 54.054 56.486 -26.624 1.00 19.03 59 ARG I C 1
ATOM 3943 O O . ARG B 2 59 ? 54.858 57.143 -27.282 1.00 19.32 59 ARG I O 1
ATOM 3951 N N . ALA B 2 60 ? 54.096 55.160 -26.542 1.00 17.80 60 ALA I N 1
ATOM 3952 C CA . ALA B 2 60 ? 55.106 54.383 -27.246 1.00 14.79 60 ALA I CA 1
ATOM 3953 C C . ALA B 2 60 ? 54.522 53.026 -27.615 1.00 15.07 60 ALA I C 1
ATOM 3954 O O . ALA B 2 60 ? 53.525 52.594 -27.036 1.00 14.79 60 ALA I O 1
ATOM 3956 N N . TRP B 2 61 ? 55.148 52.363 -28.581 1.00 14.21 61 TRP I N 1
ATOM 3957 C CA . TRP B 2 61 ? 54.697 51.054 -29.034 1.00 15.35 61 TRP I CA 1
ATOM 3958 C C . TRP B 2 61 ? 55.871 50.320 -29.661 1.00 13.78 61 TRP I C 1
ATOM 3959 O O . TRP B 2 61 ? 56.928 50.899 -29.898 1.00 14.17 61 TRP I O 1
ATOM 3970 N N . ARG B 2 62 ? 55.680 49.035 -29.926 1.00 15.23 62 ARG I N 1
ATOM 3971 C CA . ARG B 2 62 ? 56.714 48.262 -30.587 1.00 10.33 62 ARG I CA 1
ATOM 3972 C C . ARG B 2 62 ? 56.098 47.017 -31.198 1.00 11.37 62 ARG I C 1
ATOM 3973 O O . ARG B 2 62 ? 55.119 46.474 -30.683 1.00 14.28 62 ARG I O 1
ATOM 3981 N N . PRO B 2 63 ? 56.644 46.573 -32.333 1.00 10.97 63 PRO I N 1
ATOM 3982 C CA . PRO B 2 63 ? 56.130 45.373 -32.988 1.00 12.59 63 PRO I CA 1
ATOM 3983 C C . PRO B 2 63 ? 56.608 44.165 -32.185 1.00 11.55 63 PRO I C 1
ATOM 3984 O O . PRO B 2 63 ? 57.653 44.223 -31.532 1.00 12.30 63 PRO I O 1
ATOM 3988 N N . THR B 2 64 ? 55.833 43.089 -32.217 1.00 10.46 64 THR I N 1
ATOM 3989 C CA . THR B 2 64 ? 56.219 41.847 -31.560 1.00 11.94 64 THR I CA 1
ATOM 3990 C C . THR B 2 64 ? 56.087 40.811 -32.673 1.00 10.35 64 THR I C 1
ATOM 3991 O O . THR B 2 64 ? 55.459 41.079 -33.700 1.00 11.15 64 THR I O 1
ATOM 3995 N N . PRO B 2 65 ? 56.689 39.627 -32.506 1.00 11.90 65 PRO I N 1
ATOM 3996 C CA . PRO B 2 65 ? 56.595 38.606 -33.556 1.00 13.17 65 PRO I CA 1
ATOM 3997 C C . PRO B 2 65 ? 55.187 38.308 -34.078 1.00 11.55 65 PRO I C 1
ATOM 3998 O O . PRO B 2 65 ? 55.011 38.043 -35.268 1.00 13.20 65 PRO I O 1
ATOM 4002 N N . ALA B 2 66 ? 54.190 38.354 -33.198 1.00 11.26 66 ALA I N 1
ATOM 4003 C CA . ALA B 2 66 ? 52.813 38.079 -33.601 1.00 11.84 66 ALA I CA 1
ATOM 4004 C C . ALA B 2 66 ? 51.840 39.150 -33.118 1.00 11.14 66 ALA I C 1
ATOM 4005 O O . ALA B 2 66 ? 50.692 38.853 -32.784 1.00 11.19 66 ALA I O 1
ATOM 4007 N N . GLY B 2 67 ? 52.293 40.398 -33.078 1.00 12.58 67 GLY I N 1
ATOM 4008 C CA . GLY B 2 67 ? 51.401 41.451 -32.629 1.00 12.74 67 GLY I CA 1
ATOM 4009 C C . GLY B 2 67 ? 52.016 42.828 -32.522 1.00 13.20 67 GLY I C 1
ATOM 4010 O O . GLY B 2 67 ? 53.072 43.104 -33.095 1.00 13.06 67 GLY I O 1
ATOM 4011 N N . ILE B 2 68 ? 51.325 43.690 -31.779 1.00 12.54 68 ILE I N 1
ATOM 4012 C CA . ILE B 2 68 ? 51.741 45.068 -31.537 1.00 12.63 68 ILE I CA 1
ATOM 4013 C C . ILE B 2 68 ? 51.495 45.362 -30.060 1.00 13.21 68 ILE I C 1
ATOM 4014 O O . ILE B 2 68 ? 50.431 45.050 -29.520 1.00 13.11 68 ILE I O 1
ATOM 4019 N N . ALA B 2 69 ? 52.489 45.946 -29.401 1.00 11.61 69 ALA I N 1
ATOM 4020 C CA . ALA B 2 69 ? 52.366 46.265 -27.987 1.00 11.75 69 ALA I CA 1
ATOM 4021 C C . ALA B 2 69 ? 52.352 47.770 -27.748 1.00 12.17 69 ALA I C 1
ATOM 4022 O O . ALA B 2 69 ? 53.177 48.492 -28.301 1.00 12.44 69 ALA I O 1
ATOM 4024 N N . LEU B 2 70 ? 51.398 48.231 -26.940 1.00 11.58 70 LEU I N 1
ATOM 4025 C CA . LEU B 2 70 ? 51.291 49.648 -26.579 1.00 14.13 70 LEU I CA 1
ATOM 4026 C C . LEU B 2 70 ? 51.972 49.721 -25.214 1.00 13.35 70 LEU I C 1
ATOM 4027 O O . LEU B 2 70 ? 51.662 48.932 -24.317 1.00 14.43 70 LEU I O 1
ATOM 4032 N N . LEU B 2 71 ? 52.881 50.678 -25.059 1.00 13.90 71 LEU I N 1
ATOM 4033 C CA . LEU B 2 71 ? 53.701 50.786 -23.852 1.00 13.59 71 LEU I CA 1
ATOM 4034 C C . LEU B 2 71 ? 53.608 52.028 -22.975 1.00 15.92 71 LEU I C 1
ATOM 4035 O O . LEU B 2 71 ? 53.327 53.122 -23.457 1.00 14.82 71 LEU I O 1
ATOM 4040 N N . GLU B 2 72 ? 53.890 51.838 -21.687 1.00 16.69 72 GLU I N 1
ATOM 4041 C CA . GLU B 2 72 ? 53.933 52.939 -20.734 1.00 16.46 72 GLU I CA 1
ATOM 4042 C C . GLU B 2 72 ? 55.363 53.468 -20.856 1.00 18.95 72 GLU I C 1
ATOM 4043 O O . GLU B 2 72 ? 56.218 52.809 -21.454 1.00 16.43 72 GLU I O 1
ATOM 4049 N N . ARG B 2 73 ? 55.630 54.649 -20.308 1.00 20.88 73 ARG I N 1
ATOM 4050 C CA . ARG B 2 73 ? 56.955 55.251 -20.436 1.00 20.05 73 ARG I CA 1
ATOM 4051 C C . ARG B 2 73 ? 58.159 54.366 -20.111 1.00 17.62 73 ARG I C 1
ATOM 4052 O O . ARG B 2 73 ? 59.205 54.499 -20.746 1.00 18.22 73 ARG I O 1
ATOM 4060 N N . GLY B 2 74 ? 58.014 53.466 -19.143 1.00 18.93 74 GLY I N 1
ATOM 4061 C CA . GLY B 2 74 ? 59.122 52.600 -18.766 1.00 19.11 74 GLY I CA 1
ATOM 4062 C C . GLY B 2 74 ? 59.349 51.392 -19.665 1.00 19.79 74 GLY I C 1
ATOM 4063 O O . GLY B 2 74 ? 60.314 50.646 -19.479 1.00 16.89 74 GLY I O 1
ATOM 4064 N N . GLY B 2 75 ? 58.459 51.185 -20.630 1.00 18.09 75 GLY I N 1
ATOM 4065 C CA . GLY B 2 75 ? 58.619 50.065 -21.540 1.00 16.58 75 GLY I CA 1
ATOM 4066 C C . GLY B 2 75 ? 57.723 48.859 -21.303 1.00 15.11 75 GLY I C 1
ATOM 4067 O O . GLY B 2 75 ? 57.712 47.935 -22.117 1.00 14.59 75 GLY I O 1
ATOM 4068 N N . LEU B 2 76 ? 56.979 48.846 -20.201 1.00 14.91 76 LEU I N 1
ATOM 4069 C CA . LEU B 2 76 ? 56.088 47.723 -19.926 1.00 13.57 76 LEU I CA 1
ATOM 4070 C C . LEU B 2 76 ? 54.869 47.793 -20.836 1.00 15.47 76 LEU I C 1
ATOM 4071 O O . LEU B 2 76 ? 54.425 48.877 -21.218 1.00 15.09 76 LEU I O 1
ATOM 4076 N N . THR B 2 77 ? 54.331 46.628 -21.178 1.00 11.91 77 THR I N 1
ATOM 4077 C CA . THR B 2 77 ? 53.166 46.548 -22.052 1.00 12.01 77 THR I CA 1
ATOM 4078 C C . THR B 2 77 ? 51.845 46.812 -21.331 1.00 13.29 77 THR I C 1
ATOM 4079 O O . THR B 2 77 ? 51.538 46.179 -20.321 1.00 14.22 77 THR I O 1
ATOM 4083 N N . LEU B 2 78 ? 51.070 47.756 -21.859 1.00 11.13 78 LEU I N 1
ATOM 4084 C CA . LEU B 2 78 ? 49.767 48.099 -21.299 1.00 12.84 78 LEU I CA 1
ATOM 4085 C C . LEU B 2 78 ? 48.692 47.324 -22.053 1.00 13.67 78 LEU I C 1
ATOM 4086 O O . LEU B 2 78 ? 47.638 47.001 -21.503 1.00 15.19 78 LEU I O 1
ATOM 4091 N N . MET B 2 79 ? 48.974 47.033 -23.319 1.00 14.24 79 MET I N 1
ATOM 4092 C CA . MET B 2 79 ? 48.045 46.307 -24.175 1.00 11.21 79 MET I CA 1
ATOM 4093 C C . MET B 2 79 ? 48.798 45.584 -25.285 1.00 11.77 79 MET I C 1
ATOM 4094 O O . MET B 2 79 ? 49.650 46.175 -25.947 1.00 11.54 79 MET I O 1
ATOM 4099 N N . LEU B 2 80 ? 48.496 44.303 -25.471 1.00 12.20 80 LEU I N 1
ATOM 4100 C CA . LEU B 2 80 ? 49.109 43.532 -26.545 1.00 12.50 80 LEU I CA 1
ATOM 4101 C C . LEU B 2 80 ? 48.008 43.163 -27.528 1.00 11.38 80 LEU I C 1
ATOM 4102 O O . LEU B 2 80 ? 47.046 42.479 -27.169 1.00 11.59 80 LEU I O 1
ATOM 4107 N N . LEU B 2 81 ? 48.150 43.630 -28.761 1.00 12.63 81 LEU I N 1
ATOM 4108 C CA . LEU B 2 81 ? 47.186 43.346 -29.815 1.00 13.14 81 LEU I CA 1
ATOM 4109 C C . LEU B 2 81 ? 47.776 42.235 -30.683 1.00 12.26 81 LEU I C 1
ATOM 4110 O O . LEU B 2 81 ? 48.805 42.429 -31.335 1.00 11.86 81 LEU I O 1
ATOM 4115 N N . GLY B 2 82 ? 47.130 41.073 -30.675 1.00 13.51 82 GLY I N 1
ATOM 4116 C CA . GLY B 2 82 ? 47.620 39.949 -31.456 1.00 11.44 82 GLY I CA 1
ATOM 4117 C C . GLY B 2 82 ? 47.255 40.033 -32.925 1.00 11.09 82 GLY I C 1
ATOM 4118 O O . GLY B 2 82 ? 46.140 40.420 -33.275 1.00 11.78 82 GLY I O 1
ATOM 4119 N N . ARG B 2 83 ? 48.193 39.656 -33.788 1.00 11.62 83 ARG I N 1
ATOM 4120 C CA . ARG B 2 83 ? 47.971 39.697 -35.228 1.00 11.85 83 ARG I CA 1
ATOM 4121 C C . ARG B 2 83 ? 46.999 38.610 -35.683 1.00 16.03 83 ARG I C 1
ATOM 4122 O O . ARG B 2 83 ? 47.280 37.420 -35.551 1.00 15.52 83 ARG I O 1
ATOM 4130 N N . GLN B 2 84 ? 45.848 39.030 -36.202 1.00 14.78 84 GLN I N 1
ATOM 4131 C CA . GLN B 2 84 ? 44.838 38.099 -36.694 1.00 16.24 84 GLN I CA 1
ATOM 4132 C C . GLN B 2 84 ? 45.060 37.875 -38.185 1.00 16.25 84 GLN I C 1
ATOM 4133 O O . GLN B 2 84 ? 44.710 36.831 -38.734 1.00 16.36 84 GLN I O 1
ATOM 4139 N N . GLY B 2 85 ? 45.648 38.876 -38.829 1.00 15.51 85 GLY I N 1
ATOM 4140 C CA . GLY B 2 85 ? 45.926 38.808 -40.251 1.00 17.20 85 GLY I CA 1
ATOM 4141 C C . GLY B 2 85 ? 46.660 40.068 -40.660 1.00 17.94 85 GLY I C 1
ATOM 4142 O O . GLY B 2 85 ? 46.872 40.957 -39.836 1.00 17.78 85 GLY I O 1
ATOM 4143 N N . GLU B 2 86 ? 47.052 40.156 -41.924 1.00 18.55 86 GLU I N 1
ATOM 4144 C CA . GLU B 2 86 ? 47.764 41.332 -42.404 1.00 22.46 86 GLU I CA 1
ATOM 4145 C C . GLU B 2 86 ? 46.943 42.580 -42.067 1.00 21.16 86 GLU I C 1
ATOM 4146 O O . GLU B 2 86 ? 45.766 42.667 -42.411 1.00 18.34 86 GLU I O 1
ATOM 4152 N N . GLY B 2 87 ? 47.564 43.525 -41.364 1.00 20.60 87 GLY I N 1
ATOM 4153 C CA . GLY B 2 87 ? 46.888 44.759 -40.993 1.00 19.33 87 GLY I CA 1
ATOM 4154 C C . GLY B 2 87 ? 45.655 44.600 -40.119 1.00 18.99 87 GLY I C 1
ATOM 4155 O O . GLY B 2 87 ? 44.763 45.452 -40.133 1.00 19.55 87 GLY I O 1
ATOM 4156 N N . ASP B 2 88 ? 45.602 43.521 -39.345 1.00 14.28 88 ASP I N 1
ATOM 4157 C CA . ASP B 2 88 ? 44.454 43.263 -38.480 1.00 16.17 88 ASP I CA 1
ATOM 4158 C C . ASP B 2 88 ? 44.934 42.722 -37.137 1.00 15.03 88 ASP I C 1
ATOM 4159 O O . ASP B 2 88 ? 45.274 41.545 -37.029 1.00 16.46 88 ASP I O 1
ATOM 4164 N N . TYR B 2 89 ? 44.959 43.580 -36.119 1.00 12.93 89 TYR I N 1
ATOM 4165 C CA . TYR B 2 89 ? 45.400 43.175 -34.789 1.00 13.88 89 TYR I CA 1
ATOM 4166 C C . TYR B 2 89 ? 44.257 43.328 -33.793 1.00 14.88 89 TYR I C 1
ATOM 4167 O O . TYR B 2 89 ? 43.523 44.317 -33.831 1.00 16.42 89 TYR I O 1
ATOM 4176 N N . ARG B 2 90 ? 44.107 42.355 -32.897 1.00 11.62 90 ARG I N 1
ATOM 4177 C CA . ARG B 2 90 ? 43.015 42.401 -31.935 1.00 13.95 90 ARG I CA 1
ATOM 4178 C C . ARG B 2 90 ? 43.347 41.901 -30.537 1.00 15.98 90 ARG I C 1
ATOM 4179 O O . ARG B 2 90 ? 44.300 41.151 -30.335 1.00 15.00 90 ARG I O 1
ATOM 4187 N N . VAL B 2 91 ? 42.529 42.324 -29.579 1.00 15.44 91 VAL I N 1
ATOM 4188 C CA . VAL B 2 91 ? 42.675 41.925 -28.186 1.00 17.78 91 VAL I CA 1
ATOM 4189 C C . VAL B 2 91 ? 41.272 41.825 -27.590 1.00 22.51 91 VAL I C 1
ATOM 4190 O O . VAL B 2 91 ? 40.392 42.619 -27.925 1.00 19.47 91 VAL I O 1
ATOM 4194 N N . GLN B 2 92 ? 41.055 40.839 -26.728 1.00 26.95 92 GLN I N 1
ATOM 4195 C CA . GLN B 2 92 ? 39.750 40.676 -26.099 1.00 33.68 92 GLN I CA 1
ATOM 4196 C C . GLN B 2 92 ? 39.625 41.603 -24.897 1.00 35.93 92 GLN I C 1
ATOM 4197 O O . GLN B 2 92 ? 40.545 41.703 -24.084 1.00 35.77 92 GLN I O 1
ATOM 4203 N N . LYS B 2 93 ? 38.486 42.283 -24.794 1.00 39.86 93 LYS I N 1
ATOM 4204 C CA . LYS B 2 93 ? 38.234 43.205 -23.693 1.00 45.01 93 LYS I CA 1
ATOM 4205 C C . LYS B 2 93 ? 38.014 42.477 -22.373 1.00 47.77 93 LYS I C 1
ATOM 4206 O O . LYS B 2 93 ? 37.720 41.281 -22.352 1.00 48.57 93 LYS I O 1
ATOM 4212 N N . GLY B 2 94 ? 38.154 43.213 -21.274 1.00 50.58 94 GLY I N 1
ATOM 4213 C CA . GLY B 2 94 ? 37.966 42.631 -19.957 1.00 53.00 94 GLY I CA 1
ATOM 4214 C C . GLY B 2 94 ? 36.591 42.011 -19.800 1.00 54.48 94 GLY I C 1
ATOM 4215 O O . GLY B 2 94 ? 36.455 40.912 -19.260 1.00 55.18 94 GLY I O 1
ATOM 4216 N N . ASP B 2 95 ? 35.569 42.717 -20.273 1.00 55.23 95 ASP I N 1
ATOM 4217 C CA . ASP B 2 95 ? 34.200 42.224 -20.188 1.00 55.89 95 ASP I CA 1
ATOM 4218 C C . ASP B 2 95 ? 33.960 41.066 -21.153 1.00 55.53 95 ASP I C 1
ATOM 4219 O O . ASP B 2 95 ? 33.904 39.907 -20.741 1.00 57.40 95 ASP I O 1
ATOM 4224 N N . GLY B 2 96 ? 33.826 41.383 -22.436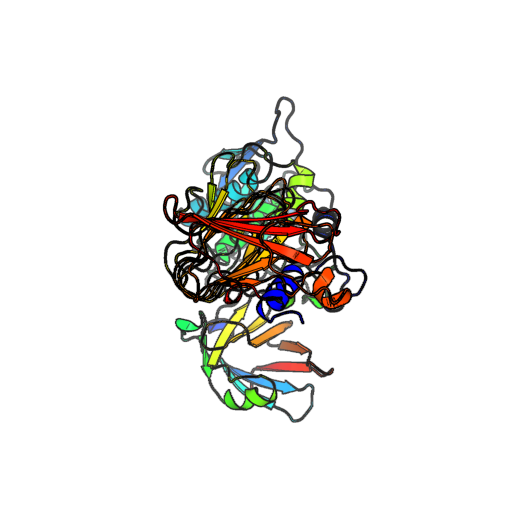 1.00 53.64 96 GLY I N 1
ATOM 4225 C CA . GLY B 2 96 ? 33.597 40.357 -23.436 1.00 50.39 96 GLY I CA 1
ATOM 4226 C C . GLY B 2 96 ? 33.799 40.909 -24.832 1.00 48.83 96 GLY I C 1
ATOM 4227 O O . GLY B 2 96 ? 33.812 40.164 -25.813 1.00 49.51 96 GLY I O 1
ATOM 4228 N N . GLY B 2 97 ? 33.961 42.226 -24.916 1.00 46.26 97 GLY I N 1
ATOM 4229 C CA . GLY B 2 97 ? 34.160 42.870 -26.201 1.00 42.22 97 GLY I CA 1
ATOM 4230 C C . GLY B 2 97 ? 35.504 42.557 -26.831 1.00 38.82 97 GLY I C 1
ATOM 4231 O O . GLY B 2 97 ? 36.269 41.736 -26.324 1.00 37.32 97 GLY I O 1
ATOM 4232 N N . GLN B 2 98 ? 35.788 43.219 -27.946 1.00 34.45 98 GLN I N 1
ATOM 4233 C CA . GLN B 2 98 ? 37.036 43.024 -28.669 1.00 27.39 98 GLN I CA 1
ATOM 4234 C C . GLN B 2 98 ? 37.482 44.365 -29.241 1.00 23.51 98 GLN I C 1
ATOM 4235 O O . GLN B 2 98 ? 36.657 45.134 -29.732 1.00 21.06 98 GLN I O 1
ATOM 4241 N N . LEU B 2 99 ? 38.776 44.656 -29.150 1.00 18.84 99 LEU I N 1
ATOM 4242 C CA . LEU B 2 99 ? 39.316 45.897 -29.699 1.00 16.28 99 LEU I CA 1
ATOM 4243 C C . LEU B 2 99 ? 40.065 45.520 -30.969 1.00 18.27 99 LEU I C 1
ATOM 4244 O O . LEU B 2 99 ? 40.875 44.592 -30.964 1.00 17.61 99 LEU I O 1
ATOM 4249 N N . VAL B 2 100 ? 39.794 46.238 -32.053 1.00 15.69 100 VAL I N 1
ATOM 4250 C CA . VAL B 2 100 ? 40.424 45.943 -33.333 1.00 15.65 100 VAL I CA 1
ATOM 4251 C C . VAL B 2 100 ? 41.254 47.103 -33.871 1.00 17.87 100 VAL I C 1
ATOM 4252 O O . VAL B 2 100 ? 40.769 48.227 -33.974 1.00 16.68 100 VAL I O 1
ATOM 4256 N N . LEU B 2 101 ? 42.509 46.815 -34.208 1.00 14.36 101 LEU I N 1
ATOM 4257 C CA . LEU B 2 101 ? 43.421 47.819 -34.750 1.00 15.91 101 LEU I CA 1
ATOM 4258 C C . LEU B 2 101 ? 43.618 47.552 -36.239 1.00 18.72 101 LEU I C 1
ATOM 4259 O O . LEU B 2 101 ? 44.096 46.484 -36.635 1.00 18.74 101 LEU I O 1
ATOM 4264 N N . ARG B 2 102 ? 43.238 48.524 -37.060 1.00 18.13 102 ARG I N 1
ATOM 4265 C CA . ARG B 2 102 ? 43.365 48.419 -38.509 1.00 19.45 102 ARG I CA 1
ATOM 4266 C C . ARG B 2 102 ? 43.896 49.736 -39.059 1.00 19.43 102 ARG I C 1
ATOM 4267 O O . ARG B 2 102 ? 43.723 50.779 -38.433 1.00 19.27 102 ARG I O 1
ATOM 4275 N N . ARG B 2 103 ? 44.544 49.692 -40.220 1.00 19.22 103 ARG I N 1
ATOM 4276 C CA . ARG B 2 103 ? 45.069 50.914 -40.822 1.00 20.81 103 ARG I CA 1
ATOM 4277 C C . ARG B 2 103 ? 43.918 51.850 -41.182 1.00 23.26 103 ARG I C 1
ATOM 4278 O O . ARG B 2 103 ? 42.818 51.402 -41.511 1.00 22.39 103 ARG I O 1
ATOM 4286 N N . ALA B 2 104 ? 44.183 53.152 -41.113 1.00 26.56 104 ALA I N 1
ATOM 4287 C CA . ALA B 2 104 ? 43.179 54.171 -41.406 1.00 30.41 104 ALA I CA 1
ATOM 4288 C C . ALA B 2 104 ? 42.807 54.240 -42.883 1.00 34.52 104 ALA I C 1
ATOM 4289 O O . ALA B 2 104 ? 43.518 53.716 -43.741 1.00 33.10 104 ALA I O 1
ATOM 4291 N N . THR B 2 105 ? 41.683 54.898 -43.159 1.00 40.56 105 THR I N 1
ATOM 4292 C CA . THR B 2 105 ? 41.166 55.068 -44.515 1.00 45.81 105 THR I CA 1
ATOM 4293 C C . THR B 2 105 ? 40.720 53.730 -45.102 1.00 47.66 105 THR I C 1
ATOM 4294 O O . THR B 2 105 ? 41.323 53.284 -46.102 1.00 49.61 105 THR I O 1
#

Radius of gyration: 26.72 Å; Cα contacts (8 Å, |Δi|>4): 1583; chains: 2; bounding box: 54×58×88 Å

Solvent-accessible surface area: 22666 Å² total; per-residue (Å²): 87,157,26,102,13,36,55,75,3,45,92,8,65,125,39,55,86,50,24,48,152,145,132,55,78,64,13,65,8,45,57,12,77,85,0,0,95,28,0,18,69,95,161,3,33,26,140,99,50,137,89,53,111,29,9,53,3,21,20,0,2,2,76,142,46,17,101,0,18,89,32,1,119,134,72,29,91,122,18,161,71,2,31,147,31,38,45,7,51,90,68,5,27,50,15,0,81,58,0,3,62,2,0,22,14,5,0,49,4,106,39,72,79,32,27,105,14,90,156,12,59,1,6,2,0,2,2,28,45,60,64,32,4,0,2,19,18,28,34,9,89,37,85,136,40,7,59,0,13,1,1,2,3,42,49,130,94,14,78,30,2,71,88,2,33,78,21,50,12,2,0,4,2,3,0,8,0,0,0,12,2,0,2,0,10,16,0,1,110,22,53,5,55,119,59,83,26,20,32,81,75,9,46,0,0,5,0,0,7,6,6,0,1,0,2,3,3,6,8,33,38,26,46,2,4,2,28,28,12,16,1,2,5,4,4,2,0,0,3,17,0,0,31,88,51,27,28,36,15,130,110,14,36,74,43,97,8,36,0,0,23,116,31,84,8,160,44,48,13,5,32,8,126,51,75,89,22,83,7,10,1,4,0,12,7,34,26,36,80,0,20,0,10,0,51,29,2,77,67,106,2,78,0,6,1,41,82,95,18,11,1,16,1,6,19,6,81,3,4,0,7,1,0,37,67,6,64,0,28,10,0,43,2,2,65,8,45,4,5,0,1,2,14,98,63,59,1,47,0,67,0,26,45,21,86,1,20,0,28,1,5,76,27,29,0,48,1,72,0,30,69,20,44,1,24,0,1,2,22,70,65,58,10,0,36,44,102,46,26,0,21,0,91,39,7,74,48,68,76,1,66,0,3,0,0,8,2,98,28,19,53,114,60,51,43,119,28,91,60,39,142,66,45,84,42,130,36,0,11,0,33,48,51,80,70,84,99,70,119,40,10,31,0,18,0,0,20,82,18,81,37,122,32,40,0,13,0,60,2,64,5,80,5,54,104,84,2,16,48,78,15,5,23,44,34,55,55,6,75,69,6,33,28,104,1,18,0,48,47,67,171,36,129,16,58,1,112,3,50,2,98,72,52,147,38,98,96,0,38,7,59,47,9,12,51,70,9,56,28,0,73,129,44,17,126,48,52,0,162,4,0,14,11,11,8,10,2,0,0,0,0,41,181,22,0,41,26,45,14,27,0,23,77,78,12,142,15,28,3,59,39,152,42,77,126,67,16,54,0,7,0,110,102,32,187

Sequence (575 aa):
GRSDAYTQVDNFLHAYARGGDELVNGHPSYTVDQAAEQILREQASWQKAPGDSVLTLSYSFLTKPNDFFNTPWKYVSDIYSLGKFSAFSAQQQAQAKLSLQSWSDVTNIHFVDAGQGDQGDLTFGNFSSSVGGAAFAFLPDVPDALKGQSWYLINSSYSANVNPANGNYGRQTLTHEIGHTLGLSHPGDYNAGEGDPTYADATYAEDTRAYSVMSYWEEQNTGQDFKGAYSSAPLLDDIAAIQKLYGANLTTRTGDTVYGFNSNTERDFYSATSSSSKLVFSVWDAGGNDTLDFSGFSQNQKINLNEKALSDVGGLKGNVSIAAGVTVENAIGGSGSDLLIGNDVANVLKGGAGNDILYGGLGADQLWGGAGADTFVYGDIAESSAAAPDTLRDFVSGQDKIDLSGLDAFVNGGLVLQYVDAFAGKAGQAILSYDAASKAGSLAIDFSGDAHADFAINLIGQATQADIVVSSLILLSASDLAGQWTLQQDEAPAICHLELRDSEVAEASGYDLGGDTACLTRWLPSEPRAWRPTPAGIALLERGGLTLMLLGRQGEGDYRVQKGDGGQLVLRRAT